Protein AF-0000000077904233 (afdb_homodimer)

Foldseek 3Di:
DQFLDDPVLLVLQLQLQLLLQCCVCVFVNDDSLVQVVLLLPDPLLVCSLNPPCCNSPVAHNVRSNQRSCVSVVHDGDPTDRPVPPCPDLSSLLRNLLSVLSRQLSDRPVLLCQQANSVNSSVCCVVPVPHDSVVVNVVSLVSNCVSVVFALLRVLCVVLVHDLVRLCVQLVHDSVVSVCCRNLVDAVVPDDPSSLVSSCVSSVHDSVSRHGSRHRPPPD/DQFLDDPVLLVLQLQLQLLLQCCVCVFVNDDSLVQVVLLLPDPLLVCSLNPPCCNSPVDHNVRSNQRSCVSVVHDGDPTDRPVPPCPDLSSLLRNLLSVLSRQLSDRPVLLCQQANSVNSSVCCVVPVVHDSVVVNVVSLVSNCVSVVFALLRVLCVVLVHDLVRLCVQLVHDSVVSVCCRNLVDALVPDDPSSLVSSCVVSVHDSVSRHGSRHRPPPD

InterPro domains:
  IPR001387 Cro/C1-type, helix-turn-helix domain [PF01381] (152-209)
  IPR001387 Cro/C1-type, helix-turn-helix domain [PS50943] (152-209)
  IPR001387 Cro/C1-type, helix-turn-helix domain [SM00530] (151-209)
  IPR001387 Cro/C1-type, helix-turn-helix domain [cd00093] (151-209)
  IPR010982 Lambda repressor-like, DNA-binding domain superfamily [G3DSA:1.10.260.40] (133-214)
  IPR010982 Lambda repressor-like, DNA-binding domain superfamily [SSF47413] (150-214)

Organism: NCBI:txid853

Nearest PDB structures (foldseek):
  7uzf-assembly1_k  TM=1.851E-01  e=4.305E+00  Rattus norvegicus
  9b8o-assembly1_b  TM=1.385E-01  e=1.454E+00  Rattus norvegicus
  9brb-assembly1_m  TM=1.858E-01  e=4.960E+00  Rattus norvegicus
  6wm4-assembly1_8  TM=1.762E-01  e=5.714E+00  Homo sapiens
  9b8o-assembly1_h  TM=1.812E-01  e=8.736E+00  Rattus norvegicus

pLDDT: mean 93.66, std 8.91, range [35.66, 98.69]

Radius of gyration: 28.48 Å; Cα contacts (8 Å, |Δi|>4): 625; chains: 2; bounding box: 45×84×65 Å

Sequence (438 aa):
MICAYDKNYLAAAQKNLARMLDYLVNDLHHPLETAWQWFLASELSARFEQGDCTVLVGLSGVELAHTVLEQAREPAPVQQPSYAYDRSPEYWTGWALAYYQWFTGLRFAEIEQAVPITEVRLLYTPYHEMDVRQFADKMNELYRAAKPETNLKALRALAGLSQSELAEQADVPVRTIQQYEQRQKDINKAQAETLLRLARTLNCNVEDLMEKVPPSISAMICAYDKNYLAAAQKNLARMLDYLVNDLHHPLETAWQWFLASELSARFEQGDCTVLVGLSGVELAHTVLEQAREPAPVQQPSYAYDRSPEYWTGWALAYYQWFTGLRFAEIEQAVPITEVRLLYTPYHEMDVRQFADKMNELYRAAKPETNLKALRALAGLSQSELAEQADVPVRTIQQYEQRQKDINKAQAETLLRLARTLNCNVEDLMEKVPPSISA

Secondary structure (DSSP, 8-state):
---SS-GGGHHHHHHHHHHHHHIIIIIT---HHHHHHHHHHSHHHHHHHTT-HHHHTTS-HHHHHHHHHHHTTPPPP-PPP----TT-HHHHHHHHHHHHHHHH---HHHHHHHS-HHHHHHTHHHHTTS-HHHHHHHHHHHHHHH--S-HHHHHHHHTT--HHHHHHHHT--HHHHHHHHTTSS-GGGSBHHHHHHHHHHHTS-HHHH--SS------/---SS-GGGHHHHHHHHHHHHHIIIIIT---HHHHHHHHHHSHHHHHHHTT-HHHHTTS-HHHHHHHHHHHTTPPPP-PPP----TT-HHHHHHHHHHHHHHHH---HHHHHHHS-HHHHHHTHHHHTTS-HHHHHHHHHHHHHHH--S-HHHHHHHHTT--HHHHHHHHT--HHHHHHHHTTSS-GGGSBHHHHHHHHHHHTS-HHHHS-SS------

Solvent-accessible surface area (backbone atoms only — not comparable to full-atom values): 23382 Å² total; per-residue (Å²): 129,67,49,38,49,66,71,88,47,45,65,43,31,18,52,21,42,6,38,19,42,27,38,44,30,71,65,66,62,38,58,64,71,58,53,50,48,36,37,62,72,28,73,58,42,62,40,43,55,63,49,35,57,66,54,32,66,63,31,51,15,62,54,49,38,51,52,27,33,50,71,62,71,44,79,83,78,84,76,69,81,75,81,74,60,89,72,33,57,49,20,48,37,24,25,52,48,38,46,46,34,34,53,33,43,48,49,69,65,58,44,39,71,41,49,40,64,72,62,53,41,64,44,33,83,83,36,70,88,49,60,68,67,57,48,43,51,51,49,48,53,47,36,41,69,60,46,68,68,33,49,53,45,51,48,36,52,73,69,69,42,50,69,62,54,46,17,63,74,34,72,42,61,48,65,59,53,50,30,41,47,66,44,74,38,60,60,39,62,34,34,33,50,60,42,43,34,45,16,59,70,62,72,52,53,54,71,62,50,44,62,62,69,71,52,76,72,77,128,129,66,49,38,49,66,70,88,47,44,65,44,32,17,52,21,42,6,39,19,42,28,37,43,28,72,65,66,63,38,58,64,70,58,52,49,49,36,37,63,72,28,71,57,41,61,40,42,55,62,48,35,56,68,53,33,66,62,31,51,16,62,54,48,38,52,52,28,33,51,72,62,72,42,78,83,77,84,76,69,80,73,80,73,62,89,72,34,58,50,20,47,37,24,26,51,49,37,46,44,33,35,54,32,41,47,48,68,66,60,45,39,72,41,50,39,64,70,61,53,41,65,43,33,83,84,34,70,87,50,60,67,64,57,48,44,51,52,48,50,52,47,35,40,69,60,45,68,67,33,50,52,45,50,49,37,52,75,70,68,44,50,68,63,54,46,15,63,73,36,71,42,61,48,64,58,53,51,30,41,48,66,44,76,38,59,61,41,62,33,33,34,49,60,42,45,34,46,15,60,70,62,70,52,53,52,71,64,49,43,60,63,68,71,53,75,72,77,126

Structure (mmCIF, N/CA/C/O backbone):
data_AF-0000000077904233-model_v1
#
loop_
_entity.id
_entity.type
_entity.pdbx_description
1 polymer Helix-turn-helix
#
loop_
_atom_site.group_PDB
_atom_site.id
_atom_site.type_symbol
_atom_site.label_atom_id
_atom_site.label_alt_id
_atom_site.label_comp_id
_atom_site.label_asym_id
_atom_site.label_entity_id
_atom_site.label_seq_id
_atom_site.pdbx_PDB_ins_code
_atom_site.Cartn_x
_atom_site.Cartn_y
_atom_site.Cartn_z
_atom_site.occupancy
_atom_site.B_iso_or_equiv
_atom_site.auth_seq_id
_atom_site.auth_comp_id
_atom_site.auth_asym_id
_atom_site.auth_atom_id
_atom_site.pdbx_PDB_model_num
ATOM 1 N N . MET A 1 1 ? -6.977 14.172 -2.621 1 59.69 1 MET A N 1
ATOM 2 C CA . MET A 1 1 ? -6.254 14.234 -1.354 1 59.69 1 MET A CA 1
ATOM 3 C C . MET A 1 1 ? -6.953 13.391 -0.291 1 59.69 1 MET A C 1
ATOM 5 O O . MET A 1 1 ? -8.18 13.312 -0.266 1 59.69 1 MET A O 1
ATOM 9 N N . ILE A 1 2 ? -6.16 12.562 0.391 1 79.25 2 ILE A N 1
ATOM 10 C CA . ILE A 1 2 ? -6.715 11.711 1.438 1 79.25 2 ILE A CA 1
ATOM 11 C C . ILE A 1 2 ? -6.602 12.414 2.789 1 79.25 2 ILE A C 1
ATOM 13 O O . ILE A 1 2 ? -5.508 12.531 3.344 1 79.25 2 ILE A O 1
ATOM 17 N N . CYS A 1 3 ? -7.754 12.961 3.17 1 88.19 3 CYS A N 1
ATOM 18 C CA . CYS A 1 3 ? -7.773 13.672 4.441 1 88.19 3 CYS A CA 1
ATOM 19 C C . CYS A 1 3 ? -7.621 12.703 5.609 1 88.19 3 CYS A C 1
ATOM 21 O O . CYS A 1 3 ? -7.809 11.5 5.453 1 88.19 3 CYS A O 1
ATOM 23 N N . ALA A 1 4 ? -7.266 13.266 6.699 1 91.19 4 ALA A N 1
ATOM 24 C CA . ALA A 1 4 ? -6.879 12.445 7.848 1 91.19 4 ALA A CA 1
ATOM 25 C C . ALA A 1 4 ? -8.078 11.711 8.43 1 91.19 4 ALA A C 1
ATOM 27 O O . ALA A 1 4 ? -7.961 10.555 8.852 1 91.19 4 ALA A O 1
ATOM 28 N N . TYR A 1 5 ? -9.234 12.305 8.469 1 91.12 5 TYR A N 1
ATOM 29 C CA . TYR A 1 5 ? -10.461 11.727 9.008 1 91.12 5 TYR A CA 1
ATOM 30 C C . TYR A 1 5 ? -11.695 12.367 8.383 1 91.12 5 TYR A C 1
ATOM 32 O O . TYR A 1 5 ? -11.578 13.242 7.523 1 91.12 5 TYR A O 1
ATOM 40 N N . ASP A 1 6 ? -12.852 11.922 8.789 1 88.44 6 ASP A N 1
ATOM 41 C CA . ASP A 1 6 ? -14.117 12.344 8.203 1 88.44 6 ASP A CA 1
ATOM 42 C C . ASP A 1 6 ? -14.312 13.852 8.352 1 88.44 6 ASP A C 1
ATOM 44 O O . ASP A 1 6 ? -14.047 14.414 9.422 1 88.44 6 ASP A O 1
ATOM 48 N N . LYS A 1 7 ? -14.781 14.453 7.324 1 91.81 7 LYS A N 1
ATOM 49 C CA . LYS A 1 7 ? -14.938 15.898 7.25 1 91.81 7 LYS A CA 1
ATOM 50 C C . LYS A 1 7 ? -15.945 16.391 8.281 1 91.81 7 LYS A C 1
ATOM 52 O O . LYS A 1 7 ? -15.906 17.562 8.688 1 91.81 7 LYS A O 1
ATOM 57 N N . ASN A 1 8 ? -16.781 15.578 8.766 1 91.75 8 ASN A N 1
ATOM 58 C CA . ASN A 1 8 ? -17.812 15.961 9.734 1 91.75 8 ASN A CA 1
ATOM 59 C C . ASN A 1 8 ? -17.188 16.359 11.07 1 91.75 8 ASN A C 1
ATOM 61 O O . ASN A 1 8 ? -17.844 17.031 11.875 1 91.75 8 ASN A O 1
ATOM 65 N N . TYR A 1 9 ? -15.945 15.969 11.203 1 95.5 9 TYR A N 1
ATOM 66 C CA . TYR A 1 9 ? -15.297 16.266 12.477 1 95.5 9 TYR A CA 1
ATOM 67 C C . TYR A 1 9 ? -14.383 17.484 12.352 1 95.5 9 TYR A C 1
ATOM 69 O O . TYR A 1 9 ? -13.836 17.953 13.352 1 95.5 9 TYR A O 1
ATOM 77 N N . LEU A 1 10 ? -14.258 18.016 11.172 1 96.69 10 LEU A N 1
ATOM 78 C CA . LEU A 1 10 ? -13.258 19.031 10.906 1 96.69 10 LEU A CA 1
ATOM 79 C C . LEU A 1 10 ? -13.586 20.328 11.664 1 96.69 10 LEU A C 1
ATOM 81 O O . LEU A 1 10 ? -12.711 20.906 12.297 1 96.69 10 LEU A O 1
ATOM 85 N N . ALA A 1 11 ? -14.805 20.719 11.633 1 97.38 11 ALA A N 1
ATOM 86 C CA . ALA A 1 11 ? -15.195 21.969 12.273 1 97.38 11 ALA A CA 1
ATOM 87 C C . ALA A 1 11 ? -14.898 21.938 13.773 1 97.38 11 ALA A C 1
ATOM 89 O O . ALA A 1 11 ? -14.352 22.891 14.328 1 97.38 11 ALA A O 1
ATOM 90 N N . ALA A 1 12 ? -15.227 20.844 14.352 1 97.44 12 ALA A N 1
ATOM 91 C CA . ALA A 1 12 ? -14.969 20.688 15.781 1 97.44 12 ALA A CA 1
ATOM 92 C C . ALA A 1 12 ? -13.469 20.609 16.062 1 97.44 12 ALA A C 1
ATOM 94 O O . ALA A 1 12 ? -12.992 21.188 17.047 1 97.44 12 ALA A O 1
ATOM 95 N N . ALA A 1 13 ? -12.758 19.891 15.227 1 98.06 13 ALA A N 1
ATOM 96 C CA . ALA A 1 13 ? -11.312 19.781 15.375 1 98.06 13 ALA A CA 1
ATOM 97 C C . ALA A 1 13 ? -10.648 21.156 15.312 1 98.06 13 ALA A C 1
ATOM 99 O O . ALA A 1 13 ? -9.805 21.484 16.156 1 98.06 13 ALA A O 1
ATOM 100 N N . GLN A 1 14 ? -11.07 21.938 14.328 1 97.94 14 GLN A N 1
ATOM 101 C CA . GLN A 1 14 ? -10.516 23.281 14.164 1 97.94 14 GLN A CA 1
ATOM 102 C C . GLN A 1 14 ? -10.828 24.156 15.375 1 97.94 14 GLN A C 1
ATOM 104 O O . GLN A 1 14 ? -9.93 24.781 15.938 1 97.94 14 GLN A O 1
ATOM 109 N N . LYS A 1 15 ? -12.016 24.156 15.789 1 96.75 15 LYS A N 1
ATOM 110 C CA . LYS A 1 15 ? -12.453 24.984 16.906 1 96.75 15 LYS A CA 1
ATOM 111 C C . LYS A 1 15 ? -11.734 24.609 18.188 1 96.75 15 LYS A C 1
ATOM 113 O O . LYS A 1 15 ? -11.25 25.469 18.922 1 96.75 15 LYS A O 1
ATOM 118 N N . ASN A 1 16 ? -11.633 23.312 18.422 1 97.12 16 ASN A N 1
ATOM 119 C CA . ASN A 1 16 ? -11.102 22.844 19.688 1 97.12 16 ASN A CA 1
ATOM 120 C C . ASN A 1 16 ? -9.586 23.047 19.781 1 97.12 16 ASN A C 1
ATOM 122 O O . ASN A 1 16 ? -9.062 23.422 20.828 1 97.12 16 ASN A O 1
ATOM 126 N N . LEU A 1 17 ? -8.891 22.812 18.688 1 98.06 17 LEU A N 1
ATOM 127 C CA . LEU A 1 17 ? -7.453 23.078 18.703 1 98.06 17 LEU A CA 1
ATOM 128 C C . LEU A 1 17 ? -7.18 24.562 18.828 1 98.06 17 LEU A C 1
ATOM 130 O O . LEU A 1 17 ? -6.246 24.984 19.516 1 98.06 17 LEU A O 1
ATOM 134 N N . ALA A 1 18 ? -8 25.375 18.156 1 97.25 18 ALA A N 1
ATOM 135 C CA . ALA A 1 18 ? -7.91 26.828 18.234 1 97.25 18 ALA A CA 1
ATOM 136 C C . ALA A 1 18 ? -8.094 27.312 19.672 1 97.25 18 ALA A C 1
ATOM 138 O O . ALA A 1 18 ? -7.285 28.094 20.172 1 97.25 18 ALA A O 1
ATOM 139 N N . ARG A 1 19 ? -9.102 26.828 20.297 1 96.06 19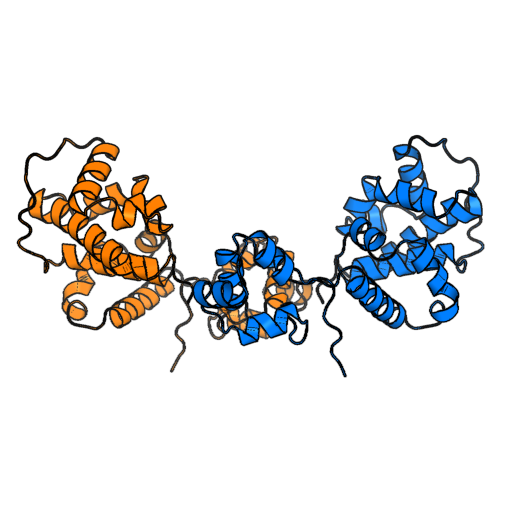 ARG A N 1
ATOM 140 C CA . ARG A 1 19 ? -9.43 27.25 21.656 1 96.06 19 ARG A CA 1
ATOM 141 C C . ARG A 1 19 ? -8.375 26.781 22.641 1 96.06 19 ARG A C 1
ATOM 143 O O . ARG A 1 19 ? -8.078 27.484 23.609 1 96.06 19 ARG A O 1
ATOM 150 N N . MET A 1 20 ? -7.852 25.625 22.422 1 96.62 20 MET A N 1
ATOM 151 C CA . MET A 1 20 ? -6.789 25.141 23.297 1 96.62 20 MET A CA 1
ATOM 152 C C . MET A 1 20 ? -5.605 26.094 23.297 1 96.62 20 MET A C 1
ATOM 154 O O . MET A 1 20 ? -5.145 26.516 24.359 1 96.62 20 MET A O 1
ATOM 158 N N . LEU A 1 21 ? -5.211 26.422 22.109 1 96.88 21 LEU A N 1
ATOM 159 C CA . LEU A 1 21 ? -4.043 27.281 21.984 1 96.88 21 LEU A CA 1
ATOM 160 C C . LEU A 1 21 ? -4.34 28.672 22.531 1 96.88 21 LEU A C 1
ATOM 162 O O . LEU A 1 21 ? -3.51 29.266 23.219 1 96.88 21 LEU A O 1
ATOM 166 N N . ASP A 1 22 ? -5.492 29.172 22.203 1 95.81 22 ASP A N 1
ATOM 167 C CA . ASP A 1 22 ? -5.891 30.5 22.672 1 95.81 22 ASP A CA 1
ATOM 168 C C . ASP A 1 22 ? -5.914 30.547 24.203 1 95.81 22 ASP A C 1
ATOM 170 O O . ASP A 1 22 ? -5.398 31.484 24.797 1 95.81 22 ASP A O 1
ATOM 174 N N . TYR A 1 23 ? -6.434 29.547 24.781 1 95.69 23 TYR A N 1
ATOM 175 C CA . TYR A 1 23 ? -6.551 29.484 26.234 1 95.69 23 TYR A CA 1
ATOM 176 C C . TYR A 1 23 ? -5.176 29.391 26.891 1 95.69 23 TYR A C 1
ATOM 178 O O . TYR A 1 23 ? -4.867 30.156 27.812 1 95.69 23 TYR A O 1
ATOM 186 N N . LEU A 1 24 ? -4.379 28.516 26.422 1 96.19 24 LEU A N 1
ATOM 187 C CA . LEU A 1 24 ? -3.064 28.297 27.016 1 96.19 24 LEU A CA 1
ATOM 188 C C . LEU A 1 24 ? -2.203 29.562 26.891 1 96.19 24 LEU A C 1
ATOM 190 O O . LEU A 1 24 ? -1.462 29.906 27.812 1 96.19 24 LEU A O 1
ATOM 194 N N . VAL A 1 25 ? -2.369 30.25 25.766 1 96.12 25 VAL A N 1
ATOM 195 C CA . VAL A 1 25 ? -1.452 31.359 25.484 1 96.12 25 VAL A CA 1
ATOM 196 C C . VAL A 1 25 ? -2.039 32.656 26.016 1 96.12 25 VAL A C 1
ATOM 198 O O . VAL A 1 25 ? -1.383 33.375 26.766 1 96.12 25 VAL A O 1
ATOM 201 N N . ASN A 1 26 ? -3.262 32.938 25.719 1 94.06 26 ASN A N 1
ATOM 202 C CA . ASN A 1 26 ? -3.805 34.25 26 1 94.06 26 ASN A CA 1
ATOM 203 C C . ASN A 1 26 ? -4.434 34.312 27.391 1 94.06 26 ASN A C 1
ATOM 205 O O . ASN A 1 26 ? -4.391 35.344 28.047 1 94.06 26 ASN A O 1
ATOM 209 N N . ASP A 1 27 ? -5.031 33.25 27.812 1 93.62 27 ASP A N 1
ATOM 210 C CA . ASP A 1 27 ? -5.633 33.281 29.141 1 93.62 27 ASP A CA 1
ATOM 211 C C . ASP A 1 27 ? -4.613 32.875 30.219 1 93.62 27 ASP A C 1
ATOM 213 O O . ASP A 1 27 ? -4.508 33.562 31.25 1 93.62 27 ASP A O 1
ATOM 217 N N . LEU A 1 28 ? -3.844 31.875 29.906 1 94.56 28 LEU A N 1
ATOM 218 C CA . LEU A 1 28 ? -2.932 31.359 30.922 1 94.56 28 LEU A CA 1
ATOM 219 C C . LEU A 1 28 ? -1.534 31.938 30.75 1 94.56 28 LEU A C 1
ATOM 221 O O . LEU A 1 28 ? -0.654 31.734 31.578 1 94.56 28 LEU A O 1
ATOM 225 N N . HIS A 1 29 ? -1.225 32.625 29.641 1 94.56 29 HIS A N 1
ATOM 226 C CA . HIS A 1 29 ? -0.027 33.406 29.375 1 94.56 29 HIS A CA 1
ATOM 227 C C . HIS A 1 29 ? 1.202 32.531 29.234 1 94.56 29 HIS A C 1
ATOM 229 O O . HIS A 1 29 ? 2.295 32.906 29.672 1 94.56 29 HIS A O 1
ATOM 235 N N . HIS A 1 30 ? 1.009 31.344 28.781 1 96.19 30 HIS A N 1
ATOM 236 C CA . HIS A 1 30 ? 2.152 30.531 28.391 1 96.19 30 HIS A CA 1
ATOM 237 C C . HIS A 1 30 ? 2.666 30.922 27.016 1 96.19 30 HIS A C 1
ATOM 239 O O . HIS A 1 30 ? 1.881 31.266 26.125 1 96.19 30 HIS A O 1
ATOM 245 N N . PRO A 1 31 ? 4.008 30.812 26.844 1 97.81 31 PRO A N 1
ATOM 246 C CA . PRO A 1 31 ? 4.508 31.047 25.484 1 97.81 31 PRO A CA 1
ATOM 247 C C . PRO A 1 31 ? 3.934 30.062 24.469 1 97.81 31 PRO A C 1
ATOM 249 O O . PRO A 1 31 ? 3.754 28.875 24.797 1 97.81 31 PRO A O 1
ATOM 252 N N . LEU A 1 32 ? 3.699 30.516 23.25 1 98.06 32 LEU A N 1
ATOM 253 C CA . LEU A 1 32 ? 3.084 29.719 22.203 1 98.06 32 LEU A CA 1
ATOM 254 C C . LEU A 1 32 ? 3.881 28.438 21.953 1 98.06 32 LEU A C 1
ATOM 256 O O . LEU A 1 32 ? 3.312 27.344 21.906 1 98.06 32 LEU A O 1
ATOM 260 N N . GLU A 1 33 ? 5.164 28.562 21.828 1 98.31 33 GLU A N 1
ATOM 261 C CA . GLU A 1 33 ? 6.027 27.406 21.547 1 98.31 33 GLU A CA 1
ATOM 262 C C . GLU A 1 33 ? 5.957 26.375 22.656 1 98.31 33 GLU A C 1
ATOM 264 O O . GLU A 1 33 ? 5.938 25.172 22.391 1 98.31 33 GLU A O 1
ATOM 269 N N . THR A 1 34 ? 5.879 26.828 23.859 1 98.25 34 THR A N 1
ATOM 270 C CA . THR A 1 34 ? 5.805 25.938 25 1 98.25 34 THR A CA 1
ATOM 271 C C . THR A 1 34 ? 4.477 25.188 25.031 1 98.25 34 THR A C 1
ATOM 273 O O . THR A 1 34 ? 4.449 23.969 25.203 1 98.25 34 THR A O 1
ATOM 276 N N . ALA A 1 35 ? 3.432 25.953 24.828 1 97.94 35 ALA A N 1
ATOM 277 C CA . ALA A 1 35 ? 2.098 25.359 24.781 1 97.94 35 ALA A CA 1
ATOM 278 C C . ALA A 1 35 ? 1.998 24.297 23.688 1 97.94 35 ALA A C 1
ATOM 280 O O . ALA A 1 35 ? 1.458 23.203 23.922 1 97.94 35 ALA A O 1
ATOM 281 N N . TRP A 1 36 ? 2.52 24.641 22.562 1 98.69 36 TRP A N 1
ATOM 282 C CA . TRP A 1 36 ? 2.477 23.734 21.422 1 98.69 36 TRP A CA 1
ATOM 283 C C . TRP A 1 36 ? 3.301 22.484 21.672 1 98.69 36 TRP A C 1
ATOM 285 O O . TRP A 1 36 ? 2.875 21.375 21.344 1 98.69 36 TRP A O 1
ATOM 295 N N . GLN A 1 37 ? 4.426 22.625 22.266 1 98.44 37 GLN A N 1
ATOM 296 C CA . GLN A 1 37 ? 5.277 21.484 22.578 1 98.44 37 GLN A CA 1
ATOM 297 C C . GLN A 1 37 ? 4.598 20.547 23.578 1 98.44 37 GLN A C 1
ATOM 299 O O . GLN A 1 37 ? 4.742 19.312 23.484 1 98.44 37 GLN A O 1
ATOM 304 N N . TRP A 1 38 ? 3.928 21.125 24.547 1 98.38 38 TRP A N 1
ATOM 305 C CA . TRP A 1 38 ? 3.172 20.297 25.484 1 98.38 38 TRP A CA 1
ATOM 306 C C . TRP A 1 38 ? 2.125 19.469 24.75 1 98.38 38 TRP A C 1
ATOM 308 O O . TRP A 1 38 ? 1.96 18.281 25.031 1 98.38 38 TRP A O 1
ATOM 318 N N . PHE A 1 39 ? 1.46 20.094 23.797 1 98.62 39 PHE A N 1
ATOM 319 C CA . PHE A 1 39 ? 0.457 19.391 23.016 1 98.62 39 PHE A CA 1
ATOM 320 C C . PHE A 1 39 ? 1.096 18.266 22.203 1 98.62 39 PHE A C 1
ATOM 322 O O . PHE A 1 39 ? 0.625 17.125 22.234 1 98.62 39 PHE A O 1
ATOM 329 N N . LEU A 1 40 ? 2.199 18.562 21.531 1 98.62 40 LEU A N 1
ATOM 330 C CA . LEU A 1 40 ? 2.879 17.594 20.688 1 98.62 40 LEU A CA 1
ATOM 331 C C . LEU A 1 40 ? 3.352 16.391 21.5 1 98.62 40 LEU A C 1
ATOM 333 O O . LEU A 1 40 ? 3.367 15.258 21 1 98.62 40 LEU A O 1
ATOM 337 N N . ALA A 1 41 ? 3.701 16.609 22.703 1 97.81 41 ALA A N 1
ATOM 338 C CA . ALA A 1 41 ? 4.246 15.562 23.562 1 97.81 41 ALA A CA 1
ATOM 339 C C . ALA A 1 41 ? 3.133 14.75 24.219 1 97.81 41 ALA A C 1
ATOM 341 O O . ALA A 1 41 ? 3.377 13.664 24.75 1 97.81 41 ALA A O 1
ATOM 342 N N . SER A 1 42 ? 1.957 15.281 24.172 1 97.69 42 SER A N 1
ATOM 343 C CA . SER A 1 42 ? 0.831 14.633 24.844 1 97.69 42 SER A CA 1
ATOM 344 C C . SER A 1 42 ? 0.268 13.5 23.984 1 97.69 42 SER A C 1
ATOM 346 O O . SER A 1 42 ? 0.478 13.469 22.766 1 97.69 42 SER A O 1
ATOM 348 N N . GLU A 1 43 ? -0.457 12.578 24.609 1 97.38 43 GLU A N 1
ATOM 349 C CA . GLU A 1 43 ? -1.135 11.508 23.875 1 97.38 43 GLU A CA 1
ATOM 350 C C . GLU A 1 43 ? -2.262 12.07 23.016 1 97.38 43 GLU A C 1
ATOM 352 O O . GLU A 1 43 ? -2.682 11.43 22.047 1 97.38 43 GLU A O 1
ATOM 357 N N . LEU A 1 44 ? -2.691 13.219 23.297 1 97.81 44 LEU A N 1
ATOM 358 C CA . LEU A 1 44 ? -3.822 13.828 22.609 1 97.81 44 LEU A CA 1
ATOM 359 C C . LEU A 1 44 ? -3.451 14.18 21.172 1 97.81 44 LEU A C 1
ATOM 361 O O . LEU A 1 44 ? -4.289 14.102 20.266 1 97.81 44 LEU A O 1
ATOM 365 N N . SER A 1 45 ? -2.234 14.633 21.031 1 98.31 45 SER A N 1
ATOM 366 C CA . SER A 1 45 ? -1.792 14.984 19.688 1 98.31 45 SER A CA 1
ATOM 367 C C . SER A 1 45 ? -1.936 13.812 18.734 1 98.31 45 SER A C 1
ATOM 369 O O . SER A 1 45 ? -2.502 13.953 17.656 1 98.31 45 SER A O 1
ATOM 371 N N . ALA A 1 46 ? -1.503 12.625 19.156 1 97.31 46 ALA A N 1
ATOM 372 C CA . ALA A 1 46 ? -1.567 11.422 18.328 1 97.31 46 ALA A CA 1
ATOM 373 C C . ALA A 1 46 ? -3.014 11.008 18.078 1 97.31 46 ALA A C 1
ATOM 375 O O . ALA A 1 46 ? -3.375 10.641 16.953 1 97.31 46 ALA A O 1
ATOM 376 N N . ARG A 1 47 ? -3.738 11.055 19.094 1 97.62 47 ARG A N 1
ATOM 377 C CA . ARG A 1 47 ? -5.145 10.688 18.984 1 97.62 47 ARG A CA 1
ATOM 378 C C . ARG A 1 47 ? -5.906 11.672 18.109 1 97.62 47 ARG A C 1
ATOM 380 O O . ARG A 1 47 ? -6.758 11.273 17.312 1 97.62 47 ARG A O 1
ATOM 387 N N . PHE A 1 48 ? -5.59 12.938 18.234 1 98.06 48 PHE A N 1
ATOM 388 C CA . PHE A 1 48 ? -6.191 14 17.438 1 98.06 48 PHE A CA 1
ATOM 389 C C . PHE A 1 48 ? -5.922 13.797 15.953 1 98.06 48 PHE A C 1
ATOM 391 O O . PHE A 1 48 ? -6.848 13.805 15.141 1 98.06 48 PHE A O 1
ATOM 398 N N . GLU A 1 49 ? -4.746 13.586 15.672 1 96.56 49 GLU A N 1
ATOM 399 C CA . GLU A 1 49 ? -4.363 13.531 14.266 1 96.56 49 GLU A CA 1
ATOM 400 C C . GLU A 1 49 ? -4.895 12.266 13.594 1 96.56 49 GLU A C 1
ATOM 402 O O . GLU A 1 49 ? -4.98 12.195 12.367 1 96.56 49 GLU A O 1
ATOM 407 N N . GLN A 1 50 ? -5.328 11.25 14.398 1 93.5 50 GLN A N 1
ATOM 408 C CA . GLN A 1 50 ? -5.883 10.016 13.859 1 93.5 50 GLN A CA 1
ATOM 409 C C . GLN A 1 50 ? -7.406 10.086 13.781 1 93.5 50 GLN A C 1
ATOM 411 O O . GLN A 1 50 ? -8.055 9.133 13.352 1 93.5 50 GLN A O 1
ATOM 416 N N . GLY A 1 51 ? -7.934 11.164 14.211 1 94.88 51 GLY A N 1
ATOM 417 C CA . GLY A 1 51 ? -9.367 11.367 14.094 1 94.88 51 GLY A CA 1
ATOM 418 C C . GLY A 1 51 ? -10.156 10.734 15.234 1 94.88 51 GLY A C 1
ATOM 419 O O . GLY A 1 51 ? -11.32 10.367 15.055 1 94.88 51 GLY A O 1
ATOM 420 N N . ASP A 1 52 ? -9.586 10.539 16.328 1 96.25 52 ASP A N 1
ATOM 421 C CA . ASP A 1 52 ? -10.281 10.008 17.5 1 96.25 52 ASP A CA 1
ATOM 422 C C . ASP A 1 52 ? -11.43 10.922 17.922 1 96.25 52 ASP A C 1
ATOM 424 O O . ASP A 1 52 ? -11.203 12.016 18.453 1 96.25 52 ASP A O 1
ATOM 428 N N . CYS A 1 53 ? -12.602 10.477 17.781 1 95.06 53 CYS A N 1
ATOM 429 C CA . CYS A 1 53 ? -13.789 11.289 18 1 95.06 53 CYS A CA 1
ATOM 430 C C . CYS A 1 53 ? -13.891 11.727 19.469 1 95.06 53 CYS A C 1
ATOM 432 O O . CYS A 1 53 ? -14.414 12.797 19.766 1 95.06 53 CYS A O 1
ATOM 434 N N . THR A 1 54 ? -13.344 10.945 20.375 1 96.19 54 THR A N 1
ATOM 435 C CA . THR A 1 54 ? -13.391 11.273 21.797 1 96.19 54 THR A CA 1
ATOM 436 C C . THR A 1 54 ? -12.508 12.484 22.109 1 96.19 54 THR A C 1
ATOM 438 O O . THR A 1 54 ? -12.711 13.172 23.109 1 96.19 54 THR A O 1
ATOM 441 N N . VAL A 1 55 ? -11.586 12.719 21.234 1 97.44 55 VAL A N 1
ATOM 442 C CA . VAL A 1 55 ? -10.695 13.859 21.391 1 97.44 55 VAL A CA 1
ATOM 443 C C . VAL A 1 55 ? -11.211 15.039 20.578 1 97.44 55 VAL A C 1
ATOM 445 O O . VAL A 1 55 ? -11.281 16.156 21.078 1 97.44 55 VAL A O 1
ATOM 448 N N . LEU A 1 56 ? -11.633 14.797 19.375 1 97.06 56 LEU A N 1
ATOM 449 C CA . LEU A 1 56 ? -12.008 15.844 18.422 1 97.06 56 LEU A CA 1
ATOM 450 C C . LEU A 1 56 ? -13.289 16.531 18.859 1 97.06 56 LEU A C 1
ATOM 452 O O . LEU A 1 56 ? -13.43 17.75 18.719 1 97.06 56 LEU A O 1
ATOM 456 N N . VAL A 1 57 ? -14.242 15.688 19.312 1 95.31 57 VAL A N 1
ATOM 457 C CA . VAL A 1 57 ? -15.562 16.234 19.609 1 95.31 57 VAL A CA 1
ATOM 458 C C . VAL A 1 57 ? -15.906 16 21.078 1 95.31 57 VAL A C 1
ATOM 460 O O . VAL A 1 57 ? -16.719 16.734 21.641 1 95.31 57 VAL A O 1
ATOM 463 N N . GLY A 1 58 ? -15.258 15.109 21.672 1 95.56 58 GLY A N 1
ATOM 464 C CA . GLY A 1 58 ? -15.57 14.773 23.062 1 95.56 58 GLY A CA 1
ATOM 465 C C . GLY A 1 58 ? -14.961 15.727 24.062 1 95.56 58 GLY A C 1
ATOM 466 O O . GLY A 1 58 ? -15.398 15.797 25.219 1 95.56 58 GLY A O 1
ATOM 467 N N . LEU A 1 59 ? -14.008 16.422 23.688 1 96.06 59 LEU A N 1
ATOM 468 C CA . LEU A 1 59 ? -13.359 17.406 24.547 1 96.06 59 LEU A CA 1
ATOM 469 C C . LEU A 1 59 ? -13.492 18.812 23.953 1 96.06 59 LEU A C 1
ATOM 471 O O . LEU A 1 59 ? -13.344 18.984 22.75 1 96.06 59 LEU A O 1
ATOM 475 N N . SER A 1 60 ? -13.836 19.75 24.812 1 94.31 60 SER A N 1
ATOM 476 C CA . SER A 1 60 ? -13.734 21.141 24.391 1 94.31 60 SER A CA 1
ATOM 477 C C . SER A 1 60 ? -12.281 21.594 24.297 1 94.31 60 SER A C 1
ATOM 479 O O . SER A 1 60 ? -11.383 20.906 24.781 1 94.31 60 SER A O 1
ATOM 481 N N . GLY A 1 61 ? -12.109 22.719 23.688 1 95.5 61 GLY A N 1
ATOM 482 C CA . GLY A 1 61 ? -10.766 23.25 23.625 1 95.5 61 GLY A CA 1
ATOM 483 C C . GLY A 1 61 ? -10.133 23.453 24.984 1 95.5 61 GLY A C 1
ATOM 484 O O . GLY A 1 61 ? -8.945 23.203 25.172 1 95.5 61 GLY A O 1
ATOM 485 N N . VAL A 1 62 ? -10.93 23.875 25.875 1 94.94 62 VAL A N 1
ATOM 486 C CA . VAL A 1 62 ? -10.453 24.141 27.234 1 94.94 62 VAL A CA 1
ATOM 487 C C . VAL A 1 62 ? -10.141 22.812 27.938 1 94.94 62 VAL A C 1
ATOM 489 O O . VAL A 1 62 ? -9.141 22.703 28.641 1 94.94 62 VAL A O 1
ATOM 492 N N . GLU A 1 63 ? -10.945 21.844 27.734 1 95.44 63 GLU A N 1
ATOM 493 C CA . GLU A 1 63 ? -10.688 20.516 28.297 1 95.44 63 GLU A CA 1
ATOM 494 C C . GLU A 1 63 ? -9.43 19.891 27.703 1 95.44 63 GLU A C 1
ATOM 496 O O . GLU A 1 63 ? -8.664 19.234 28.391 1 95.44 63 GLU A O 1
ATOM 501 N N . LEU A 1 64 ? -9.227 20.078 26.438 1 96.75 64 LEU A N 1
ATOM 502 C CA . LEU A 1 64 ? -7.984 19.672 25.781 1 96.75 64 LEU A CA 1
ATOM 503 C C . LEU A 1 64 ? -6.777 20.281 26.484 1 96.75 64 LEU A C 1
ATOM 505 O O . LEU A 1 64 ? -5.805 19.594 26.781 1 96.75 64 LEU A O 1
ATOM 509 N N . ALA A 1 65 ? -6.91 21.562 26.75 1 96.94 65 ALA A N 1
ATOM 510 C CA . ALA A 1 65 ? -5.828 22.297 27.391 1 96.94 65 ALA A CA 1
ATOM 511 C C . ALA A 1 65 ? -5.535 21.75 28.781 1 96.94 65 ALA A C 1
ATOM 513 O O . ALA A 1 65 ? -4.371 21.578 29.156 1 96.94 65 ALA A O 1
ATOM 514 N N . HIS A 1 66 ? -6.59 21.469 29.5 1 96.56 66 HIS A N 1
ATOM 515 C CA . HIS A 1 66 ? -6.418 20.938 30.844 1 96.56 66 HIS A CA 1
ATOM 516 C C . HIS A 1 66 ? -5.688 19.609 30.828 1 96.56 66 HIS A C 1
ATOM 518 O O . HIS A 1 66 ? -4.785 19.375 31.625 1 96.56 66 HIS A O 1
ATOM 524 N N . THR A 1 67 ? -6.066 18.797 29.922 1 96.88 67 THR A N 1
ATOM 525 C CA . THR A 1 67 ? -5.453 17.469 29.812 1 96.88 67 THR A CA 1
ATOM 526 C C . THR A 1 67 ? -3.99 17.594 29.391 1 96.88 67 THR A C 1
ATOM 528 O O . THR A 1 67 ? -3.135 16.859 29.906 1 96.88 67 THR A O 1
ATOM 531 N N . VAL A 1 68 ? -3.691 18.453 28.469 1 97.81 68 VAL A N 1
ATOM 532 C CA . VAL A 1 68 ? -2.328 18.688 28.016 1 97.81 68 VAL A CA 1
ATOM 533 C C . VAL A 1 68 ? -1.464 19.156 29.172 1 97.81 68 VAL A C 1
ATOM 535 O O . VAL A 1 68 ? -0.352 18.672 29.375 1 97.81 68 VAL A O 1
ATOM 538 N N . LEU A 1 69 ? -2.01 20.078 29.953 1 97.06 69 LEU A N 1
ATOM 539 C CA . LEU A 1 69 ? -1.284 20.594 31.109 1 97.06 69 LEU A CA 1
ATOM 540 C C . LEU A 1 69 ? -1.03 19.5 32.125 1 97.06 69 LEU A C 1
ATOM 542 O O . LEU A 1 69 ? 0.069 19.391 32.656 1 97.06 69 LEU A O 1
ATOM 546 N N . GLU A 1 70 ? -2.037 18.734 32.281 1 96.75 70 GLU A N 1
ATOM 547 C CA . GLU A 1 70 ? -1.909 17.625 33.219 1 96.75 70 GLU A CA 1
ATOM 548 C C . GLU A 1 70 ? -0.795 16.672 32.812 1 96.75 70 GLU A C 1
ATOM 550 O O . GLU A 1 70 ? 0.035 16.281 33.625 1 96.75 70 GLU A O 1
ATOM 555 N N . GLN A 1 71 ? -0.748 16.375 31.578 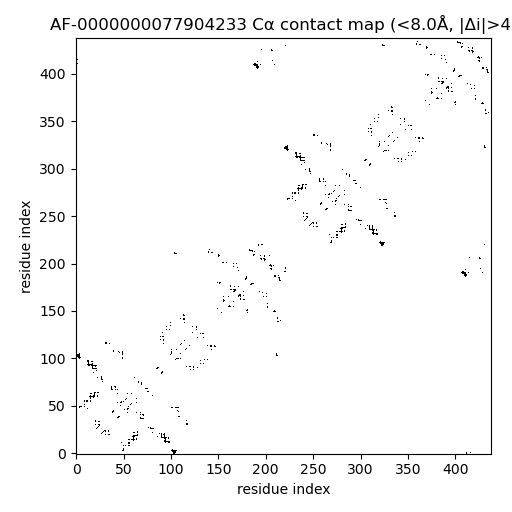1 96.56 71 GLN A N 1
ATOM 556 C CA . GLN A 1 71 ? 0.241 15.438 31.062 1 96.56 71 GLN A CA 1
ATOM 557 C C . GLN A 1 71 ? 1.632 16.062 31.031 1 96.56 71 GLN A C 1
ATOM 559 O O . GLN A 1 71 ? 2.639 15.359 31.078 1 96.56 71 GLN A O 1
ATOM 564 N N . ALA A 1 72 ? 1.675 17.312 30.984 1 96.12 72 ALA A N 1
ATOM 565 C CA . ALA A 1 72 ? 2.947 18.031 31.047 1 96.12 72 ALA A CA 1
ATOM 566 C C . ALA A 1 72 ? 3.385 18.25 32.5 1 96.12 72 ALA A C 1
ATOM 568 O O . ALA A 1 72 ? 4.441 18.828 32.75 1 96.12 72 ALA A O 1
ATOM 569 N N . ARG A 1 73 ? 2.535 17.812 33.438 1 95.19 73 ARG A N 1
ATOM 570 C CA . ARG A 1 73 ? 2.781 17.953 34.875 1 95.19 73 ARG A CA 1
ATOM 571 C C . ARG A 1 73 ? 2.83 19.422 35.25 1 95.19 73 ARG A C 1
ATOM 573 O O . ARG A 1 73 ? 3.65 19.828 36.094 1 95.19 73 ARG A O 1
ATOM 580 N N . GLU A 1 74 ? 2.057 20.25 34.594 1 93.44 74 GLU A N 1
ATOM 581 C CA . GLU A 1 74 ? 1.879 21.641 34.938 1 93.44 74 GLU A CA 1
ATOM 582 C C . GLU A 1 74 ? 0.707 21.828 35.906 1 93.44 74 GLU A C 1
ATOM 584 O O . GLU A 1 74 ? -0.243 21.047 35.906 1 93.44 74 GLU A O 1
ATOM 589 N N . PRO A 1 75 ? 0.779 22.75 36.719 1 89.44 75 PRO A N 1
ATOM 590 C CA . PRO A 1 75 ? -0.302 22.984 37.656 1 89.44 75 PRO A CA 1
ATOM 591 C C . PRO A 1 75 ? -1.642 23.266 37 1 89.44 75 PRO A C 1
ATOM 593 O O . PRO A 1 75 ? -1.68 23.891 35.938 1 89.44 75 PRO A O 1
ATOM 596 N N . ALA A 1 76 ? -2.699 22.797 37.656 1 87.12 76 ALA A N 1
ATOM 597 C CA . ALA A 1 76 ? -4.043 23.062 37.156 1 87.12 76 ALA A CA 1
ATOM 598 C C . ALA A 1 76 ? -4.34 24.562 37.125 1 87.12 76 ALA A C 1
ATOM 600 O O . ALA A 1 76 ? -4.082 25.25 38.125 1 87.12 76 ALA A O 1
ATOM 601 N N . PRO A 1 77 ? -4.898 24.891 35.969 1 83.75 77 PRO A N 1
ATOM 602 C CA . PRO A 1 77 ? -5.129 26.344 35.906 1 83.75 77 PRO A CA 1
ATOM 603 C C . PRO A 1 77 ? -6.355 26.781 36.719 1 83.75 77 PRO A C 1
ATOM 605 O O . PRO A 1 77 ? -7.355 26.047 36.75 1 83.75 77 PRO A O 1
ATOM 608 N N . VAL A 1 78 ? -6.285 27.922 37.25 1 79 78 VAL A N 1
ATOM 609 C CA . VAL A 1 78 ? -7.375 28.5 38.031 1 79 78 VAL A CA 1
ATOM 610 C C . VAL A 1 78 ? -8.188 29.453 37.156 1 79 78 VAL A C 1
ATOM 612 O O . VAL A 1 78 ? -9.367 29.703 37.406 1 79 78 VAL A O 1
ATOM 615 N N . GLN A 1 79 ? -7.574 29.953 36.125 1 82.06 79 GLN A N 1
ATOM 616 C CA . GLN A 1 79 ? -8.188 30.969 35.281 1 82.06 79 GLN A CA 1
ATOM 617 C C . GLN A 1 79 ? -9.18 30.344 34.312 1 82.06 79 GLN A C 1
ATOM 619 O O . GLN A 1 79 ? -8.891 29.312 33.688 1 82.06 79 GLN A O 1
ATOM 624 N N . GLN A 1 80 ? -10.383 30.953 34.25 1 81.25 80 GLN A N 1
ATOM 625 C CA . GLN A 1 80 ? -11.422 30.516 33.312 1 81.25 80 GLN A CA 1
ATOM 626 C C . GLN A 1 80 ? -11.211 31.141 31.922 1 81.25 80 GLN A C 1
ATOM 628 O O . GLN A 1 80 ? -10.602 32.188 31.812 1 81.25 80 GLN A O 1
ATOM 633 N N . PRO A 1 81 ? -11.703 30.406 30.953 1 81.12 81 PRO A N 1
ATOM 634 C CA . PRO A 1 81 ? -11.547 30.938 29.594 1 81.12 81 PRO A CA 1
ATOM 635 C C . PRO A 1 81 ? -12.312 32.25 29.375 1 81.12 81 PRO A C 1
ATOM 637 O O . PRO A 1 81 ? -13.43 32.406 29.891 1 81.12 81 PRO A O 1
ATOM 640 N N . SER A 1 82 ? -11.766 33.312 28.891 1 74.38 82 SER A N 1
ATOM 641 C CA . SER A 1 82 ? -12.398 34.594 28.609 1 74.38 82 SER A CA 1
ATOM 642 C C . SER A 1 82 ? -13.156 34.562 27.297 1 74.38 82 SER A C 1
ATOM 644 O O . SER A 1 82 ? -14.094 35.344 27.094 1 74.38 82 SER A O 1
ATOM 646 N N . TYR A 1 83 ? -13.422 33.531 26.578 1 65.44 83 TYR A N 1
ATOM 647 C CA . TYR A 1 83 ? -13.977 33.312 25.25 1 65.44 83 TYR A CA 1
ATOM 648 C C . TYR A 1 83 ? -13.906 34.562 24.406 1 65.44 83 TYR A C 1
ATOM 650 O O . TYR A 1 83 ? -14.578 34.688 23.391 1 65.44 83 TYR A O 1
ATOM 658 N N . ALA A 1 84 ? -13.391 35.688 24.875 1 55.06 84 ALA A N 1
ATOM 659 C CA . ALA A 1 84 ? -13.477 36.969 24.172 1 55.06 84 ALA A CA 1
ATOM 660 C C . ALA A 1 84 ? -12.914 36.844 22.766 1 55.06 84 ALA A C 1
ATOM 662 O O . ALA A 1 84 ? -13.422 37.5 21.828 1 55.06 84 ALA A O 1
ATOM 663 N N . TYR A 1 85 ? -11.75 36.219 22.516 1 57.12 85 TYR A N 1
ATOM 664 C CA . TYR A 1 85 ? -10.984 36.531 21.312 1 57.12 85 TYR A CA 1
ATOM 665 C C . TYR A 1 85 ? -11.047 35.406 20.312 1 57.12 85 TYR A C 1
ATOM 667 O O . TYR A 1 85 ? -10.078 34.656 20.156 1 57.12 85 TYR A O 1
ATOM 675 N N . ASP A 1 86 ? -12.219 35.031 19.844 1 62.38 86 ASP A N 1
ATOM 676 C CA . ASP A 1 86 ? -12.258 34.062 18.734 1 62.38 86 ASP A CA 1
ATOM 677 C C . ASP A 1 86 ? -11.555 34.625 17.5 1 62.38 86 ASP A C 1
ATOM 679 O O . ASP A 1 86 ? -11.789 34.156 16.391 1 62.38 86 ASP A O 1
ATOM 683 N N . ARG A 1 87 ? -10.656 35.531 17.766 1 80.94 87 ARG A N 1
ATOM 684 C CA . ARG A 1 87 ? -10.039 36.125 16.578 1 80.94 87 ARG A CA 1
ATOM 685 C C . ARG A 1 87 ? -8.57 36.469 16.844 1 80.94 87 ARG A C 1
ATOM 687 O O . ARG A 1 87 ? -7.961 37.25 16.109 1 80.94 87 ARG A O 1
ATOM 694 N N . SER A 1 88 ? -8.133 35.781 17.938 1 92.44 88 SER A N 1
ATOM 695 C CA . SER A 1 88 ? -6.719 36.062 18.172 1 92.44 88 SER A CA 1
ATOM 696 C C . SER A 1 88 ? -5.828 35.312 17.188 1 92.44 88 SER A C 1
ATOM 698 O O . SER A 1 88 ? -6.258 34.344 16.562 1 92.44 88 SER A O 1
ATOM 700 N N . PRO A 1 89 ? -4.594 35.844 17.031 1 95.75 89 PRO A N 1
ATOM 701 C CA . PRO A 1 89 ? -3.654 35.094 16.172 1 95.75 89 PRO A CA 1
ATOM 702 C C . PRO A 1 89 ? -3.434 33.656 16.641 1 95.75 89 PRO A C 1
ATOM 704 O O . PRO A 1 89 ? -3.27 32.781 15.805 1 95.75 89 PRO A O 1
ATOM 707 N N . GLU A 1 90 ? -3.428 33.438 17.953 1 96.12 90 GLU A N 1
ATOM 708 C CA . GLU A 1 90 ? -3.225 32.094 18.484 1 96.12 90 GLU A CA 1
ATOM 709 C C . GLU A 1 90 ? -4.422 31.203 18.203 1 96.12 90 GLU A C 1
ATOM 711 O O . GLU A 1 90 ? -4.254 30.016 17.875 1 96.12 90 GLU A O 1
ATOM 716 N N . TYR A 1 91 ? -5.609 31.781 18.328 1 96.19 91 TYR A N 1
ATOM 717 C CA . TYR A 1 91 ? -6.812 31.062 17.938 1 96.19 91 TYR A CA 1
ATOM 718 C C . TYR A 1 91 ? -6.738 30.625 16.469 1 96.19 91 TYR A C 1
ATOM 720 O O . TYR A 1 91 ? -6.93 29.453 16.156 1 96.19 91 TYR A O 1
ATOM 728 N N . TRP A 1 92 ? -6.414 31.594 15.648 1 97.25 92 TRP A N 1
ATOM 729 C CA . TRP A 1 92 ? -6.34 31.312 14.219 1 97.25 92 TRP A CA 1
ATOM 730 C C . TRP A 1 92 ? -5.27 30.266 13.93 1 97.25 92 TRP A C 1
ATOM 732 O O . TRP A 1 92 ? -5.473 29.375 13.102 1 97.25 92 TRP A O 1
ATOM 742 N N . THR A 1 93 ? -4.133 30.391 14.578 1 98.06 93 THR A N 1
ATOM 743 C CA . THR A 1 93 ? -3.025 29.469 14.367 1 98.06 93 THR A CA 1
ATOM 744 C C . THR A 1 93 ? -3.459 28.031 14.648 1 98.06 93 THR A C 1
ATOM 746 O O . THR A 1 93 ? -3.203 27.125 13.844 1 98.06 93 THR A O 1
ATOM 749 N N . GLY A 1 94 ? -4.156 27.797 15.758 1 98 94 GLY A N 1
ATOM 750 C CA . GLY A 1 94 ? -4.668 26.484 16.062 1 98 94 GLY A CA 1
ATOM 751 C C . GLY A 1 94 ? -5.699 25.984 15.062 1 98 94 GLY A C 1
ATOM 752 O O . GLY A 1 94 ? -5.656 24.828 14.641 1 98 94 GLY A O 1
ATOM 753 N N . TRP A 1 95 ? -6.555 26.922 14.719 1 97.94 95 TRP A N 1
ATOM 754 C CA . TRP A 1 95 ? -7.617 26.625 13.758 1 97.94 95 TRP A CA 1
ATOM 755 C C . TRP A 1 95 ? -7.035 26.219 12.414 1 97.94 95 TRP A C 1
ATOM 757 O O . TRP A 1 95 ? -7.445 25.203 11.836 1 97.94 95 TRP A O 1
ATOM 767 N N . ALA A 1 96 ? -6.09 26.953 11.969 1 98.31 96 ALA A N 1
ATOM 768 C CA . ALA A 1 96 ? -5.469 26.734 10.664 1 98.31 96 ALA A CA 1
ATOM 769 C C . ALA A 1 96 ? -4.633 25.453 10.672 1 98.31 96 ALA A C 1
ATOM 771 O O . ALA A 1 96 ? -4.629 24.703 9.695 1 98.31 96 ALA A O 1
ATOM 772 N N . LEU A 1 97 ? -3.936 25.172 11.734 1 98.69 97 LEU A N 1
ATOM 773 C CA . LEU A 1 97 ? -3.117 23.969 11.836 1 98.69 97 LEU A CA 1
ATOM 774 C C . LEU A 1 97 ? -3.99 22.719 11.852 1 98.69 97 LEU A C 1
ATOM 776 O O . LEU A 1 97 ? -3.621 21.703 11.273 1 98.69 97 LEU A O 1
ATOM 780 N N . ALA A 1 98 ? -5.082 22.812 12.531 1 98.56 98 ALA A N 1
ATOM 781 C CA . ALA A 1 98 ? -6.012 21.688 12.516 1 98.56 98 ALA A CA 1
ATOM 782 C C . ALA A 1 98 ? -6.477 21.375 11.102 1 98.56 98 ALA A C 1
ATOM 784 O O . ALA A 1 98 ? -6.555 20.203 10.711 1 98.56 98 ALA A O 1
ATOM 785 N N . TYR A 1 99 ? -6.758 22.391 10.422 1 98.19 99 TYR A N 1
ATOM 786 C CA . TYR A 1 99 ? -7.168 22.203 9.039 1 98.19 99 TYR A CA 1
ATOM 787 C C . TYR A 1 99 ? -6.062 21.547 8.227 1 98.19 99 TYR A C 1
ATOM 789 O O . TYR A 1 99 ? -6.312 20.594 7.48 1 98.19 99 TYR A O 1
ATOM 797 N N . TYR A 1 100 ? -4.895 22.109 8.352 1 98.12 100 TYR A N 1
ATOM 798 C CA . TYR A 1 100 ? -3.783 21.625 7.539 1 98.12 100 TYR A CA 1
ATOM 799 C C . TYR A 1 100 ? -3.461 20.172 7.871 1 98.12 100 TYR A C 1
ATOM 801 O O . TYR A 1 100 ? -3.17 19.375 6.977 1 98.12 100 TYR A O 1
ATOM 809 N N . GLN A 1 101 ? -3.488 19.906 9.141 1 98.25 101 GLN A N 1
ATOM 810 C CA . GLN A 1 101 ? -3.266 18.516 9.562 1 98.25 101 GLN A CA 1
ATOM 811 C C . GLN A 1 101 ? -4.324 17.594 8.977 1 98.25 101 GLN A C 1
ATOM 813 O O . GLN A 1 101 ? -4 16.516 8.461 1 98.25 101 GLN A O 1
ATOM 818 N N . TRP A 1 102 ? -5.539 17.984 9.008 1 96.81 102 TRP A N 1
ATOM 819 C CA . TRP A 1 102 ? -6.641 17.219 8.438 1 96.81 102 TRP A CA 1
ATOM 820 C C . TRP A 1 102 ? -6.465 17.062 6.93 1 96.81 102 TRP A C 1
ATOM 822 O O . TRP A 1 102 ? -6.621 15.961 6.391 1 96.81 102 TRP A O 1
ATOM 832 N N . PHE A 1 103 ? -6.102 18.094 6.336 1 95.25 103 PHE A N 1
ATOM 833 C CA . PHE A 1 103 ? -6.004 18.188 4.883 1 95.25 103 PHE A CA 1
ATOM 834 C C . PHE A 1 103 ? -4.906 17.281 4.352 1 95.25 103 PHE A C 1
ATOM 836 O O . PHE A 1 103 ? -5.078 16.625 3.316 1 95.25 103 PHE A O 1
ATOM 843 N N . THR A 1 104 ? -3.797 17.156 5.027 1 94.69 104 THR A N 1
ATOM 844 C CA . THR A 1 104 ? -2.623 16.453 4.527 1 94.69 104 THR A CA 1
ATOM 845 C C . THR A 1 104 ? -2.52 15.062 5.156 1 94.69 104 THR A C 1
ATOM 847 O O . THR A 1 104 ? -1.9 14.164 4.586 1 94.69 104 THR A O 1
ATOM 850 N N . GLY A 1 105 ? -3.014 15.008 6.348 1 94.19 105 GLY A N 1
ATOM 851 C CA . GLY A 1 105 ? -2.842 13.773 7.098 1 94.19 105 GLY A CA 1
ATOM 852 C C . GLY A 1 105 ? -1.48 13.656 7.762 1 94.19 105 GLY A C 1
ATOM 853 O O . GLY A 1 105 ? -1.12 12.602 8.273 1 94.19 105 GLY A O 1
ATOM 854 N N . LEU A 1 106 ? -0.721 14.703 7.742 1 96.38 106 LEU A N 1
ATOM 855 C CA . LEU A 1 106 ? 0.567 14.734 8.422 1 96.38 106 LEU A CA 1
ATOM 856 C C . LEU A 1 106 ? 0.38 14.68 9.938 1 96.38 106 LEU A C 1
ATOM 858 O O . LEU A 1 106 ? -0.655 15.102 10.453 1 96.38 106 LEU A O 1
ATOM 862 N N . ARG A 1 107 ? 1.392 14.172 10.586 1 96.62 107 ARG A N 1
ATOM 863 C CA . ARG A 1 107 ? 1.429 14.328 12.039 1 96.62 107 ARG A CA 1
ATOM 864 C C . ARG A 1 107 ? 1.775 15.758 12.43 1 96.62 107 ARG A C 1
ATOM 866 O O . ARG A 1 107 ? 2.514 16.438 11.711 1 96.62 107 ARG A O 1
ATOM 873 N N . PHE A 1 108 ? 1.296 16.141 13.508 1 98.62 108 PHE A N 1
ATOM 874 C CA . PHE A 1 108 ? 1.595 17.5 13.969 1 98.62 108 PHE A CA 1
ATOM 875 C C . PHE A 1 108 ? 3.096 17.688 14.148 1 98.62 108 PHE A C 1
ATOM 877 O O . PHE A 1 108 ? 3.633 18.75 13.844 1 98.62 108 PHE A O 1
ATOM 884 N N . ALA A 1 109 ? 3.746 16.641 14.617 1 98 109 ALA A N 1
ATOM 885 C CA . ALA A 1 109 ? 5.191 16.703 14.828 1 98 109 ALA A CA 1
ATOM 886 C C . ALA A 1 109 ? 5.926 16.922 13.508 1 98 109 ALA A C 1
ATOM 888 O O . ALA A 1 109 ? 6.918 17.656 13.461 1 98 109 ALA A O 1
ATOM 889 N N . GLU A 1 110 ? 5.48 16.297 12.469 1 96.62 110 GLU A N 1
ATOM 890 C CA . GLU A 1 110 ? 6.07 16.469 11.148 1 96.62 110 GLU A CA 1
ATOM 891 C C . GLU A 1 110 ? 5.867 17.906 10.648 1 96.62 110 GLU A C 1
ATOM 893 O O . GLU A 1 110 ? 6.773 18.484 10.047 1 96.62 110 GLU A O 1
ATOM 898 N N . ILE A 1 111 ? 4.672 18.391 10.883 1 98.31 111 ILE A N 1
ATOM 899 C CA . ILE A 1 111 ? 4.375 19.75 10.484 1 98.31 111 ILE A CA 1
ATOM 900 C C . ILE A 1 111 ? 5.293 20.719 11.234 1 98.31 111 ILE A C 1
ATOM 902 O O . ILE A 1 111 ? 5.906 21.594 10.617 1 98.31 111 ILE A O 1
ATOM 906 N N . GLU A 1 112 ? 5.422 20.5 12.5 1 98.62 112 GLU A N 1
ATOM 907 C CA . GLU A 1 112 ? 6.27 21.359 13.328 1 98.62 112 GLU A CA 1
ATOM 908 C C . GLU A 1 112 ? 7.719 21.328 12.852 1 98.62 112 GLU A C 1
ATOM 910 O O . GLU A 1 112 ? 8.406 22.344 12.859 1 98.62 112 GLU A O 1
ATOM 915 N N . GLN A 1 113 ? 8.188 20.172 12.492 1 97.56 113 GLN A N 1
ATOM 916 C CA . GLN A 1 113 ? 9.562 20 12.031 1 97.56 113 GLN A CA 1
ATOM 917 C C . GLN A 1 113 ? 9.797 20.766 10.734 1 97.56 113 GLN A C 1
ATOM 919 O O . GLN A 1 113 ? 10.875 21.328 10.523 1 97.56 113 GLN A O 1
ATOM 924 N N . ALA A 1 114 ? 8.82 20.844 9.93 1 97.62 114 ALA A N 1
ATOM 925 C CA . ALA A 1 114 ? 8.961 21.5 8.633 1 97.62 114 ALA A CA 1
ATOM 926 C C . ALA A 1 114 ? 8.664 22.984 8.742 1 97.62 114 ALA A C 1
ATOM 928 O O . ALA A 1 114 ? 9.422 23.812 8.219 1 97.62 114 ALA A O 1
ATOM 929 N N . VAL A 1 115 ? 7.574 23.297 9.43 1 98.5 115 VAL A N 1
ATOM 930 C CA . VAL A 1 115 ? 7.133 24.672 9.625 1 98.5 115 VAL A CA 1
ATOM 931 C C . VAL A 1 115 ? 6.816 24.906 11.094 1 98.5 115 VAL A C 1
ATOM 933 O O . VAL A 1 115 ? 5.68 24.703 11.531 1 98.5 115 VAL A O 1
ATOM 936 N N . PRO A 1 116 ? 7.766 25.438 11.797 1 98.56 116 PRO A N 1
ATOM 937 C CA . PRO A 1 116 ? 7.543 25.672 13.227 1 98.56 116 PRO A CA 1
ATOM 938 C C . PRO A 1 116 ? 6.332 26.547 13.5 1 98.56 116 PRO A C 1
ATOM 940 O O . PRO A 1 116 ? 6.008 27.422 12.688 1 98.56 116 PRO A O 1
ATOM 943 N N . ILE A 1 117 ? 5.715 26.375 14.625 1 98.69 117 ILE A N 1
ATOM 944 C CA . ILE A 1 117 ? 4.449 27.031 14.945 1 98.69 117 ILE A CA 1
ATOM 945 C C . ILE A 1 117 ? 4.637 28.547 14.938 1 98.69 117 ILE A C 1
ATOM 947 O O . ILE A 1 117 ? 3.715 29.281 14.594 1 98.69 117 ILE A O 1
ATOM 951 N N . THR A 1 118 ? 5.785 29.031 15.328 1 97.94 118 THR A N 1
ATOM 952 C CA . THR A 1 118 ? 6.043 30.469 15.32 1 97.94 118 THR A CA 1
ATOM 953 C C . THR A 1 118 ? 5.945 31.031 13.906 1 97.94 118 THR A C 1
ATOM 955 O O . THR A 1 118 ? 5.465 32.156 13.703 1 97.94 118 THR A O 1
ATOM 958 N N . GLU A 1 119 ? 6.422 30.281 12.945 1 98.06 119 GLU A N 1
ATOM 959 C CA . GLU A 1 119 ? 6.297 30.672 11.547 1 98.06 119 GLU A CA 1
ATOM 960 C C . GLU A 1 119 ? 4.844 30.625 11.086 1 98.06 119 GLU A C 1
ATOM 962 O O . GLU A 1 119 ? 4.406 31.469 10.305 1 98.06 119 GLU A O 1
ATOM 967 N N . VAL A 1 120 ? 4.129 29.625 11.555 1 98.62 120 VAL A N 1
ATOM 968 C CA . VAL A 1 120 ? 2.715 29.516 11.211 1 98.62 120 VAL A CA 1
ATOM 969 C C . VAL A 1 120 ? 1.956 30.734 11.75 1 98.62 120 VAL A C 1
ATOM 971 O O . VAL A 1 120 ? 1.111 31.297 11.055 1 98.62 120 VAL A O 1
ATOM 974 N N . ARG A 1 121 ? 2.256 31.109 12.977 1 98.06 121 ARG A N 1
ATOM 975 C CA . ARG A 1 121 ? 1.607 32.25 13.594 1 98.06 121 ARG A CA 1
ATOM 976 C C . ARG A 1 121 ? 1.837 33.531 12.773 1 98.06 121 ARG A C 1
ATOM 978 O O . ARG A 1 121 ? 0.954 34.375 12.688 1 98.06 121 ARG A O 1
ATOM 985 N N . LEU A 1 122 ? 2.979 33.656 12.172 1 97.31 122 LEU A N 1
ATOM 986 C CA . LEU A 1 122 ? 3.326 34.812 11.375 1 97.31 122 LEU A CA 1
ATOM 987 C C . LEU A 1 122 ? 2.473 34.875 10.109 1 97.31 122 LEU A C 1
ATOM 989 O O . LEU A 1 122 ? 2.352 35.938 9.5 1 97.31 122 LEU A O 1
ATOM 993 N N . LEU A 1 123 ? 1.877 33.781 9.773 1 97.75 123 LEU A N 1
ATOM 994 C CA . LEU A 1 123 ? 1.035 33.75 8.578 1 97.75 123 LEU A CA 1
ATOM 995 C C . LEU A 1 123 ? -0.358 34.281 8.883 1 97.75 123 LEU A C 1
ATOM 997 O O . LEU A 1 123 ? -1.183 34.438 7.977 1 97.75 123 LEU A O 1
ATOM 1001 N N . TYR A 1 124 ? -0.636 34.656 10.07 1 96.62 124 TYR A N 1
ATOM 1002 C CA . TYR A 1 124 ? -1.932 35.219 10.461 1 96.62 124 TYR A CA 1
ATOM 1003 C C . TYR A 1 124 ? -2.271 36.469 9.656 1 96.62 124 TYR A C 1
ATOM 1005 O O . TYR A 1 124 ? -3.35 36.531 9.062 1 96.62 124 TYR A O 1
ATOM 1013 N N . THR A 1 125 ? -1.436 37.438 9.617 1 94 125 THR A N 1
ATOM 1014 C CA . THR A 1 125 ? -1.714 38.75 9.039 1 94 125 THR A CA 1
ATOM 1015 C C . THR A 1 125 ? -2.08 38.625 7.562 1 94 125 THR A C 1
ATOM 1017 O O . THR A 1 125 ? -3.109 39.125 7.121 1 94 125 THR A O 1
ATOM 1020 N N . PRO A 1 126 ? -1.306 37.812 6.801 1 95.44 126 PRO A N 1
ATOM 1021 C CA . PRO A 1 126 ? -1.617 37.75 5.371 1 95.44 126 PRO A CA 1
ATOM 1022 C C . PRO A 1 126 ? -2.764 36.781 5.055 1 95.44 126 PRO A C 1
ATOM 1024 O O . PRO A 1 126 ? -3.449 36.938 4.043 1 95.44 126 PRO A O 1
ATOM 1027 N N . TYR A 1 127 ? -3.078 35.812 5.996 1 96.19 127 TYR A N 1
ATOM 1028 C CA . TYR A 1 127 ? -3.93 34.75 5.508 1 96.19 127 TYR A CA 1
ATOM 1029 C C . TYR A 1 127 ? -5.199 34.625 6.344 1 96.19 127 TYR A C 1
ATOM 1031 O O . TYR A 1 127 ? -6.141 33.938 5.961 1 96.19 127 TYR A O 1
ATOM 1039 N N . HIS A 1 128 ? -5.344 35.312 7.508 1 95.38 128 HIS A N 1
ATOM 1040 C CA . HIS A 1 128 ? -6.426 35.031 8.438 1 95.38 128 HIS A CA 1
ATOM 1041 C C . HIS A 1 128 ? -7.773 35.469 7.871 1 95.38 128 HIS A C 1
ATOM 1043 O O . HIS A 1 128 ? -8.82 35.031 8.336 1 95.38 128 HIS A O 1
ATOM 1049 N N . GLU A 1 129 ? -7.738 36.344 6.852 1 94.94 129 GLU A N 1
ATOM 1050 C CA . GLU A 1 129 ? -8.977 36.781 6.23 1 94.94 129 GLU A CA 1
ATOM 1051 C C . GLU A 1 129 ? -9.203 36.125 4.879 1 94.94 129 GLU A C 1
ATOM 1053 O O . GLU A 1 129 ? -10.172 36.438 4.18 1 94.94 129 GLU A O 1
ATOM 1058 N N . MET A 1 130 ? -8.375 35.188 4.453 1 95.75 130 MET A N 1
ATOM 1059 C CA . MET A 1 130 ? -8.453 34.469 3.176 1 95.75 130 MET A CA 1
ATOM 1060 C C . MET A 1 130 ? -9.094 33.125 3.344 1 95.75 130 MET A C 1
ATOM 1062 O O . MET A 1 130 ? -9.383 32.688 4.465 1 95.75 130 MET A O 1
ATOM 1066 N N . ASP A 1 131 ? -9.312 32.562 2.225 1 96.06 131 ASP A N 1
ATOM 1067 C CA . ASP A 1 131 ? -9.703 31.156 2.23 1 96.06 131 ASP A CA 1
ATOM 1068 C C . ASP A 1 131 ? -8.594 30.281 2.812 1 96.06 131 ASP A C 1
ATOM 1070 O O . ASP A 1 131 ? -7.418 30.469 2.484 1 96.06 131 ASP A O 1
ATOM 1074 N N . VAL A 1 132 ? -8.992 29.391 3.709 1 96.62 132 VAL A N 1
ATOM 1075 C CA . VAL A 1 132 ? -8.031 28.547 4.41 1 96.62 132 VAL A CA 1
ATOM 1076 C C . VAL A 1 132 ? -7.227 27.719 3.402 1 96.62 132 VAL A C 1
ATOM 1078 O O . VAL A 1 132 ? -6.102 27.297 3.689 1 96.62 132 VAL A O 1
ATOM 1081 N N . ARG A 1 133 ? -7.711 27.516 2.203 1 95.06 133 ARG A N 1
ATOM 1082 C CA . ARG A 1 133 ? -7.016 26.781 1.151 1 95.06 133 ARG A CA 1
ATOM 1083 C C . ARG A 1 133 ? -5.75 27.516 0.716 1 95.06 133 ARG A C 1
ATOM 1085 O O . ARG A 1 133 ? -4.773 26.891 0.305 1 95.06 133 ARG A O 1
ATOM 1092 N N . GLN A 1 134 ? -5.77 28.75 0.768 1 96.69 134 GLN A N 1
ATOM 1093 C CA . GLN A 1 134 ? -4.586 29.547 0.443 1 96.69 134 GLN A CA 1
ATOM 1094 C C . GLN A 1 134 ? -3.498 29.375 1.498 1 96.69 134 GLN A C 1
ATOM 1096 O O . GLN A 1 134 ? -2.312 29.297 1.169 1 96.69 134 GLN A O 1
ATOM 1101 N N . PHE A 1 135 ? -3.969 29.375 2.684 1 97.19 135 PHE A N 1
ATOM 1102 C CA . PHE A 1 135 ? -3.049 29.062 3.77 1 97.19 135 PHE A CA 1
ATOM 1103 C C . PHE A 1 135 ? -2.422 27.688 3.568 1 97.19 135 PHE A C 1
ATOM 1105 O O . PHE A 1 135 ? -1.209 27.531 3.709 1 97.19 135 PHE A O 1
ATOM 1112 N N . ALA A 1 136 ? -3.215 26.688 3.186 1 96.62 136 ALA A N 1
ATOM 1113 C CA . ALA A 1 136 ? -2.729 25.328 2.961 1 96.62 136 ALA A CA 1
ATOM 1114 C C . ALA A 1 136 ? -1.711 25.281 1.824 1 96.62 136 ALA A C 1
ATOM 1116 O O . ALA A 1 136 ? -0.707 24.578 1.905 1 96.62 136 ALA A O 1
ATOM 1117 N N . ASP A 1 137 ? -1.938 26.016 0.796 1 95.31 137 ASP A N 1
ATOM 1118 C CA . ASP A 1 137 ? -1.006 26.094 -0.325 1 95.31 137 ASP A CA 1
ATOM 1119 C C . ASP A 1 137 ? 0.348 26.641 0.121 1 95.31 137 ASP A C 1
ATOM 1121 O O . ASP A 1 137 ? 1.395 26.109 -0.268 1 95.31 137 ASP A O 1
ATOM 1125 N N . LYS A 1 138 ? 0.233 27.703 0.896 1 96.75 138 LYS A N 1
ATOM 1126 C CA . LYS A 1 138 ? 1.47 28.281 1.416 1 96.75 138 LYS A CA 1
ATOM 1127 C C . LYS A 1 138 ? 2.197 27.297 2.324 1 96.75 138 LYS A C 1
ATOM 1129 O O . LYS A 1 138 ? 3.422 27.156 2.246 1 96.75 138 LYS A O 1
ATOM 1134 N N . MET A 1 139 ? 1.439 26.625 3.158 1 97.62 139 MET A N 1
ATOM 1135 C CA . MET A 1 139 ? 2.023 25.609 4.031 1 97.62 139 MET A CA 1
ATOM 1136 C C . MET A 1 139 ? 2.705 24.516 3.217 1 97.62 139 MET A C 1
ATOM 1138 O O . MET A 1 139 ? 3.787 24.047 3.578 1 97.62 139 MET A O 1
ATOM 1142 N N . ASN A 1 140 ? 2.062 24.062 2.141 1 95.62 140 ASN A N 1
ATOM 1143 C CA . ASN A 1 140 ? 2.652 23.062 1.259 1 95.62 140 ASN A CA 1
ATOM 1144 C C . ASN A 1 140 ? 3.986 23.531 0.689 1 95.62 140 ASN A C 1
ATOM 1146 O O . ASN A 1 140 ? 4.949 22.766 0.639 1 95.62 140 ASN A O 1
ATOM 1150 N N . GLU A 1 141 ? 3.994 24.75 0.283 1 95.12 141 GLU A N 1
ATOM 1151 C CA . GLU A 1 141 ? 5.223 25.344 -0.247 1 95.12 141 GLU A CA 1
ATOM 1152 C C . GLU A 1 141 ? 6.336 25.328 0.793 1 95.12 141 GLU A C 1
ATOM 1154 O O . GLU A 1 141 ? 7.461 24.906 0.499 1 95.12 141 GLU A O 1
ATOM 1159 N N . LEU A 1 142 ? 5.988 25.781 1.944 1 97.06 142 LEU A N 1
ATOM 1160 C CA . LEU A 1 142 ? 6.969 25.828 3.023 1 97.06 142 LEU A CA 1
ATOM 1161 C C . LEU A 1 142 ? 7.426 24.422 3.404 1 97.06 142 LEU A C 1
ATOM 1163 O O . LEU A 1 142 ? 8.609 24.203 3.654 1 97.06 142 LEU A O 1
ATOM 1167 N N . TYR A 1 143 ? 6.535 23.516 3.453 1 96.62 143 TYR A N 1
ATOM 1168 C CA . TYR A 1 143 ? 6.852 22.125 3.793 1 96.62 143 TYR A CA 1
ATOM 1169 C C . TYR A 1 143 ? 7.82 21.531 2.779 1 96.62 143 TYR A C 1
ATOM 1171 O O . TYR A 1 143 ? 8.805 20.891 3.158 1 96.62 143 TYR A O 1
ATOM 1179 N N . ARG A 1 144 ? 7.594 21.734 1.509 1 93.69 144 ARG A N 1
ATOM 1180 C CA . ARG A 1 144 ? 8.445 21.188 0.458 1 93.69 144 ARG A CA 1
ATOM 1181 C C . ARG A 1 144 ? 9.836 21.812 0.501 1 93.69 144 ARG A C 1
ATOM 1183 O O . ARG A 1 144 ? 10.836 21.156 0.196 1 93.69 144 ARG A O 1
ATOM 1190 N N . ALA A 1 145 ? 9.859 23.078 0.857 1 94.81 145 ALA A N 1
ATOM 1191 C CA . ALA A 1 145 ? 11.156 23.734 1 1 94.81 145 ALA A CA 1
ATOM 1192 C C . ALA A 1 145 ? 11.969 23.125 2.139 1 94.81 145 ALA A C 1
ATOM 1194 O O . ALA A 1 145 ? 13.188 22.984 2.035 1 94.81 145 ALA A O 1
ATOM 1195 N N . ALA A 1 146 ? 11.266 22.797 3.143 1 95.69 146 ALA A N 1
ATOM 1196 C CA . ALA A 1 146 ? 11.922 22.219 4.316 1 95.69 146 ALA A CA 1
ATOM 1197 C C . ALA A 1 146 ? 12.281 20.75 4.086 1 95.69 146 ALA A C 1
ATOM 1199 O O . ALA A 1 146 ? 13.25 20.25 4.656 1 95.69 146 ALA A O 1
ATOM 1200 N N . LYS A 1 147 ? 11.484 20.094 3.273 1 92.44 147 LYS A N 1
ATOM 1201 C CA . LYS A 1 147 ? 11.68 18.703 2.916 1 92.44 147 LYS A CA 1
ATOM 1202 C C . LYS A 1 147 ? 11.734 18.516 1.401 1 92.44 147 LYS A C 1
ATOM 1204 O O . LYS A 1 147 ? 10.836 17.922 0.808 1 92.44 147 LYS A O 1
ATOM 1209 N N . PRO A 1 148 ? 12.836 18.797 0.861 1 91.38 148 PRO A N 1
ATOM 1210 C CA . PRO A 1 148 ? 12.93 18.828 -0.601 1 91.38 148 PRO A CA 1
ATOM 1211 C C . PRO A 1 148 ? 12.961 17.422 -1.212 1 91.38 148 PRO A C 1
ATOM 1213 O O . PRO A 1 148 ? 12.555 17.234 -2.361 1 91.38 148 PRO A O 1
ATOM 1216 N N . GLU A 1 149 ? 13.445 16.469 -0.432 1 94.19 149 GLU A N 1
ATOM 1217 C CA . GLU A 1 149 ? 13.547 15.125 -0.977 1 94.19 149 GLU A CA 1
ATOM 1218 C C . GLU A 1 149 ? 12.203 14.398 -0.914 1 94.19 149 GLU A C 1
ATOM 1220 O O . GLU A 1 149 ? 11.508 14.469 0.099 1 94.19 149 GLU A O 1
ATOM 1225 N N . THR A 1 150 ? 11.867 13.812 -2.008 1 95.75 150 THR A N 1
ATOM 1226 C CA . THR A 1 150 ? 10.656 13 -2.021 1 95.75 150 THR A CA 1
ATOM 1227 C C . THR A 1 150 ? 10.867 11.711 -1.232 1 95.75 150 THR A C 1
ATOM 1229 O O . THR A 1 150 ? 12.008 11.312 -0.972 1 95.75 150 THR A O 1
ATOM 1232 N N . ASN A 1 151 ? 9.75 11.086 -0.876 1 96.12 151 ASN A N 1
ATOM 1233 C CA . ASN A 1 151 ? 9.844 9.797 -0.208 1 96.12 151 ASN A CA 1
ATOM 1234 C C . ASN A 1 151 ? 10.578 8.773 -1.074 1 96.12 151 ASN A C 1
ATOM 1236 O O . ASN A 1 151 ? 11.391 7.996 -0.572 1 96.12 151 ASN A O 1
ATOM 1240 N N . LEU A 1 152 ? 10.281 8.789 -2.344 1 97.81 152 LEU A N 1
ATOM 1241 C CA . LEU A 1 152 ? 10.914 7.859 -3.273 1 97.81 152 LEU A CA 1
ATOM 1242 C C . LEU A 1 152 ? 12.43 8.055 -3.287 1 97.81 152 LEU A C 1
ATOM 1244 O O . LEU A 1 152 ? 13.18 7.082 -3.184 1 97.81 152 LEU A O 1
ATOM 1248 N N . LYS A 1 153 ? 12.844 9.281 -3.367 1 97.5 153 LYS A N 1
ATOM 1249 C CA . LYS A 1 153 ? 14.273 9.57 -3.406 1 97.5 153 LYS A CA 1
ATOM 1250 C C . LYS A 1 153 ? 14.961 9.141 -2.111 1 97.5 153 LYS A C 1
ATOM 1252 O O . LYS A 1 153 ? 16.031 8.547 -2.141 1 97.5 153 LYS A O 1
ATOM 1257 N N . ALA A 1 154 ? 14.336 9.5 -1.051 1 97.19 154 ALA A N 1
ATOM 1258 C CA . ALA A 1 154 ? 14.898 9.156 0.252 1 97.19 154 ALA A CA 1
ATOM 1259 C C . ALA A 1 154 ? 15.055 7.648 0.402 1 97.19 154 ALA A C 1
ATOM 1261 O O . ALA A 1 154 ? 16.094 7.164 0.842 1 97.19 154 ALA A O 1
ATOM 1262 N N . LEU A 1 155 ? 14.031 6.898 0.047 1 98 155 LEU A N 1
ATOM 1263 C CA . LEU A 1 155 ? 14.055 5.445 0.174 1 98 155 LEU A CA 1
ATOM 1264 C C . LEU A 1 155 ? 15.047 4.824 -0.804 1 98 155 LEU A C 1
ATOM 1266 O O . LEU A 1 155 ? 15.742 3.863 -0.465 1 98 155 LEU A O 1
ATOM 1270 N N . ARG A 1 156 ? 15.07 5.34 -1.985 1 98.19 156 ARG A N 1
ATOM 1271 C CA . ARG A 1 156 ? 16.047 4.863 -2.967 1 98.19 156 ARG A CA 1
ATOM 1272 C C . ARG A 1 156 ? 17.469 5.047 -2.461 1 98.19 156 ARG A C 1
ATOM 1274 O O . ARG A 1 156 ? 18.281 4.133 -2.559 1 98.19 156 ARG A O 1
ATOM 1281 N N . ALA A 1 157 ? 17.719 6.258 -1.946 1 97.75 157 ALA A N 1
ATOM 1282 C CA . ALA A 1 157 ? 19.047 6.574 -1.425 1 97.75 157 ALA A CA 1
ATOM 1283 C C . ALA A 1 157 ? 19.406 5.68 -0.237 1 97.75 157 ALA A C 1
ATOM 1285 O O . ALA A 1 157 ? 20.531 5.219 -0.115 1 97.75 157 ALA A O 1
ATOM 1286 N N . LEU A 1 158 ? 18.5 5.469 0.637 1 97.25 158 LEU A N 1
ATOM 1287 C CA . LEU A 1 158 ? 18.703 4.605 1.797 1 97.25 158 LEU A CA 1
ATOM 1288 C C . LEU A 1 158 ? 19.047 3.188 1.364 1 97.25 158 LEU A C 1
ATOM 1290 O O . LEU A 1 158 ? 19.844 2.51 2.027 1 97.25 158 LEU A O 1
ATOM 1294 N N . ALA A 1 159 ? 18.484 2.73 0.253 1 96.81 159 ALA A N 1
ATOM 1295 C CA . ALA A 1 159 ? 18.75 1.396 -0.285 1 96.81 159 ALA A CA 1
ATOM 1296 C C . ALA A 1 159 ? 20.062 1.354 -1.041 1 96.81 159 ALA A C 1
ATOM 1298 O O . ALA A 1 159 ? 20.5 0.29 -1.493 1 96.81 159 ALA A O 1
ATOM 1299 N N . GLY A 1 160 ? 20.641 2.547 -1.266 1 97.75 160 GLY A N 1
ATOM 1300 C CA . GLY A 1 160 ? 21.906 2.641 -1.955 1 97.75 160 GLY A CA 1
ATOM 1301 C C . GLY A 1 160 ? 21.797 2.461 -3.457 1 97.75 160 GLY A C 1
ATOM 1302 O O . GLY A 1 160 ? 22.766 2.072 -4.121 1 97.75 160 GLY A O 1
ATOM 1303 N N . LEU A 1 161 ? 20.734 2.725 -4.027 1 97.88 161 LEU A N 1
ATOM 1304 C CA . LEU A 1 161 ? 20.5 2.518 -5.453 1 97.88 161 LEU A CA 1
ATOM 1305 C C . LEU A 1 161 ? 20.531 3.84 -6.211 1 97.88 161 LEU A C 1
ATOM 1307 O O . LEU A 1 161 ? 20.047 4.859 -5.711 1 97.88 161 LEU A O 1
ATOM 1311 N N . SER A 1 162 ? 21.078 3.803 -7.367 1 98.38 162 SER A N 1
ATOM 1312 C CA . SER A 1 162 ? 20.906 4.914 -8.297 1 98.38 162 SER A CA 1
ATOM 1313 C C . SER A 1 162 ? 19.531 4.879 -8.953 1 98.38 162 SER A C 1
ATOM 1315 O O . SER A 1 162 ? 18.781 3.904 -8.812 1 98.38 162 SER A O 1
ATOM 1317 N N . GLN A 1 163 ? 19.234 5.977 -9.57 1 97.94 163 GLN A N 1
ATOM 1318 C CA . GLN A 1 163 ? 17.969 6.004 -10.289 1 97.94 163 GLN A CA 1
ATOM 1319 C C . GLN A 1 163 ? 17.922 4.918 -11.367 1 97.94 163 GLN A C 1
ATOM 1321 O O . GLN A 1 163 ? 16.906 4.25 -11.531 1 97.94 163 GLN A O 1
ATOM 1326 N N . SER A 1 164 ? 19 4.695 -12.086 1 98.06 164 SER A N 1
ATOM 1327 C CA . SER A 1 164 ? 19.094 3.691 -13.141 1 98.06 164 SER A CA 1
ATOM 1328 C C . SER A 1 164 ? 18.969 2.281 -12.57 1 98.06 164 SER A C 1
ATOM 1330 O O . SER A 1 164 ? 18.312 1.423 -13.156 1 98.06 164 SER A O 1
ATOM 1332 N N . GLU A 1 165 ? 19.625 2.078 -11.492 1 97.44 165 GLU A N 1
ATOM 1333 C CA . GLU A 1 165 ? 19.562 0.768 -10.852 1 97.44 165 GLU A CA 1
ATOM 1334 C C . GLU A 1 165 ? 18.156 0.447 -10.375 1 97.44 165 GLU A C 1
ATOM 1336 O O . GLU A 1 165 ? 17.672 -0.669 -10.57 1 97.44 165 GLU A O 1
ATOM 1341 N N . LEU A 1 166 ? 17.516 1.382 -9.75 1 97.5 166 LEU A N 1
ATOM 1342 C CA . LEU A 1 166 ? 16.141 1.186 -9.312 1 97.5 166 LEU A CA 1
ATOM 1343 C C . LEU A 1 166 ? 15.227 0.904 -10.5 1 97.5 166 LEU A C 1
ATOM 1345 O O . LEU A 1 166 ? 14.375 0.017 -10.438 1 97.5 166 LEU A O 1
ATOM 1349 N N . ALA A 1 167 ? 15.375 1.653 -11.516 1 97.19 167 ALA A N 1
ATOM 1350 C CA . ALA A 1 167 ? 14.57 1.498 -12.719 1 97.19 167 ALA A CA 1
ATOM 1351 C C . ALA A 1 167 ? 14.688 0.083 -13.281 1 97.19 167 ALA A C 1
ATOM 1353 O O . ALA A 1 167 ? 13.68 -0.548 -13.609 1 97.19 167 ALA A O 1
ATOM 1354 N N . GLU A 1 168 ? 15.836 -0.409 -13.375 1 94.44 168 GLU A N 1
ATOM 1355 C CA . GLU A 1 168 ? 16.094 -1.739 -13.914 1 94.44 168 GLU A CA 1
ATOM 1356 C C . GLU A 1 168 ? 15.516 -2.826 -13.023 1 94.44 168 GLU A C 1
ATOM 1358 O O . GLU A 1 168 ? 14.812 -3.721 -13.5 1 94.44 168 GLU A O 1
ATOM 1363 N N . GLN A 1 169 ? 15.734 -2.688 -11.773 1 92.31 169 GLN A N 1
ATOM 1364 C CA . GLN A 1 169 ? 15.289 -3.709 -10.828 1 92.31 169 GLN A CA 1
ATOM 1365 C C . GLN A 1 169 ? 13.766 -3.721 -10.711 1 92.31 169 GLN A C 1
ATOM 1367 O O . GLN A 1 169 ? 13.156 -4.781 -10.547 1 92.31 169 GLN A O 1
ATOM 1372 N N . ALA A 1 170 ? 13.195 -2.551 -10.789 1 94.25 170 ALA A N 1
ATOM 1373 C CA . ALA A 1 170 ? 11.75 -2.436 -10.617 1 94.25 170 ALA A CA 1
ATOM 1374 C C . ALA A 1 170 ? 11.031 -2.564 -11.961 1 94.25 170 ALA A C 1
ATOM 1376 O O . ALA A 1 170 ? 9.797 -2.666 -12.008 1 94.25 170 ALA A O 1
ATOM 1377 N N . ASP A 1 171 ? 11.742 -2.615 -13.008 1 9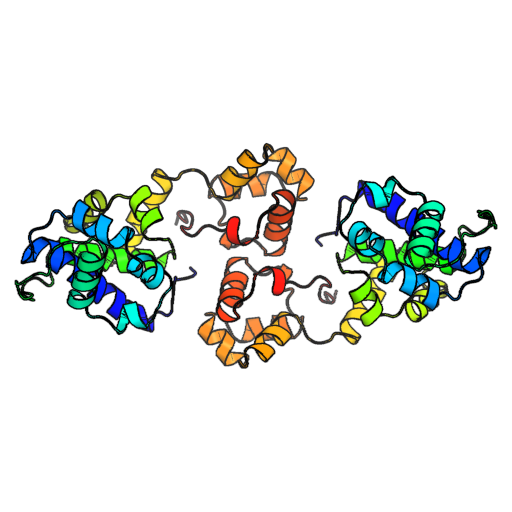3.12 171 ASP A N 1
ATOM 1378 C CA . ASP A 1 171 ? 11.172 -2.635 -14.352 1 93.12 171 ASP A CA 1
ATOM 1379 C C . ASP A 1 171 ? 10.258 -1.436 -14.578 1 93.12 171 ASP A C 1
ATOM 1381 O O . ASP A 1 171 ? 9.086 -1.599 -14.945 1 93.12 171 ASP A O 1
ATOM 1385 N N . VAL A 1 172 ? 10.789 -0.256 -14.289 1 95.69 172 VAL A N 1
ATOM 1386 C CA . VAL A 1 172 ? 10.164 1.045 -14.492 1 95.69 172 VAL A CA 1
ATOM 1387 C C . VAL A 1 172 ? 11.109 1.965 -15.258 1 95.69 172 VAL A C 1
ATOM 1389 O O . VAL A 1 172 ? 12.32 1.976 -15 1 95.69 172 VAL A O 1
ATOM 1392 N N . PRO A 1 173 ? 10.586 2.652 -16.203 1 97 173 PRO A N 1
ATOM 1393 C CA . PRO A 1 173 ? 11.469 3.557 -16.953 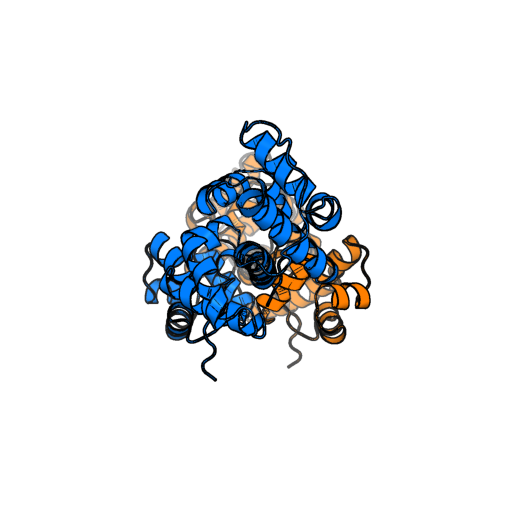1 97 173 PRO A CA 1
ATOM 1394 C C . PRO A 1 173 ? 12.164 4.57 -16.047 1 97 173 PRO A C 1
ATOM 1396 O O . PRO A 1 173 ? 11.531 5.137 -15.141 1 97 173 PRO A O 1
ATOM 1399 N N . VAL A 1 174 ? 13.453 4.805 -16.328 1 97.75 174 VAL A N 1
ATOM 1400 C CA . VAL A 1 174 ? 14.266 5.707 -15.516 1 97.75 174 VAL A CA 1
ATOM 1401 C C . VAL A 1 174 ? 13.672 7.113 -15.555 1 97.75 174 VAL A C 1
ATOM 1403 O O . VAL A 1 174 ? 13.703 7.84 -14.555 1 97.75 174 VAL A O 1
ATOM 1406 N N . ARG A 1 175 ? 13.094 7.477 -16.609 1 97.88 175 ARG A N 1
ATOM 1407 C CA . ARG A 1 175 ? 12.492 8.797 -16.75 1 97.88 175 ARG A CA 1
ATOM 1408 C C . ARG A 1 175 ? 11.336 8.977 -15.758 1 97.88 175 ARG A C 1
ATOM 1410 O O . ARG A 1 175 ? 11.148 10.062 -15.203 1 97.88 175 ARG A O 1
ATOM 1417 N N . THR A 1 176 ? 10.547 7.938 -15.609 1 97.38 176 THR A N 1
ATOM 1418 C CA . THR A 1 176 ? 9.43 7.973 -14.672 1 97.38 176 THR A CA 1
ATOM 1419 C C . THR A 1 176 ? 9.922 8.203 -13.25 1 97.38 176 THR A C 1
ATOM 1421 O O . THR A 1 176 ? 9.352 9.008 -12.508 1 97.38 176 THR A O 1
ATOM 1424 N N . ILE A 1 177 ? 10.969 7.555 -12.906 1 97.94 177 ILE A N 1
ATOM 1425 C CA . ILE A 1 177 ? 11.57 7.699 -11.586 1 97.94 177 ILE A CA 1
ATOM 1426 C C . ILE A 1 177 ? 12.055 9.133 -11.391 1 97.94 177 ILE A C 1
ATOM 1428 O O . ILE A 1 177 ? 11.797 9.75 -10.352 1 97.94 177 ILE A O 1
ATOM 1432 N N . GLN A 1 178 ? 12.695 9.625 -12.398 1 97.69 178 GLN A N 1
ATOM 1433 C CA . GLN A 1 178 ? 13.195 11 -12.359 1 97.69 178 GLN A CA 1
ATOM 1434 C C . GLN A 1 178 ? 12.055 11.992 -12.156 1 97.69 178 GLN A C 1
ATOM 1436 O O . GLN A 1 178 ? 12.164 12.906 -11.336 1 97.69 178 GLN A O 1
ATOM 1441 N N . GLN A 1 179 ? 11.031 11.836 -12.867 1 96.62 179 GLN A N 1
ATOM 1442 C CA . GLN A 1 179 ? 9.891 12.75 -12.805 1 96.62 179 GLN A CA 1
ATOM 1443 C C . GLN A 1 179 ? 9.234 12.703 -11.43 1 96.62 179 GLN A C 1
ATOM 1445 O O . GLN A 1 179 ? 8.789 13.734 -10.914 1 96.62 179 GLN A O 1
ATOM 1450 N N . TYR A 1 180 ? 9.102 11.516 -10.82 1 96 180 TYR A N 1
ATOM 1451 C CA . TYR A 1 180 ? 8.547 11.398 -9.477 1 96 180 TYR A CA 1
ATOM 1452 C C . TYR A 1 180 ? 9.445 12.078 -8.453 1 96 180 TYR A C 1
ATOM 1454 O O . TYR A 1 180 ? 8.969 12.812 -7.586 1 96 180 TYR A O 1
ATOM 1462 N N . GLU A 1 181 ? 10.781 11.906 -8.602 1 96.06 181 GLU A N 1
ATOM 1463 C CA . GLU A 1 181 ? 11.719 12.422 -7.613 1 96.06 181 GLU A CA 1
ATOM 1464 C C . GLU A 1 181 ? 11.852 13.938 -7.719 1 96.06 181 GLU A C 1
ATOM 1466 O O . GLU A 1 181 ? 12.242 14.602 -6.754 1 96.06 181 GLU A O 1
ATOM 1471 N N . GLN A 1 182 ? 11.516 14.438 -8.883 1 93.81 182 GLN A N 1
ATOM 1472 C CA . GLN A 1 182 ? 11.57 15.875 -9.109 1 93.81 182 GLN A CA 1
ATOM 1473 C C . GLN A 1 182 ? 10.188 16.516 -8.953 1 93.81 182 GLN A C 1
ATOM 1475 O O . GLN A 1 182 ? 10.016 17.703 -9.219 1 93.81 182 GLN A O 1
ATOM 1480 N N . ARG A 1 183 ? 9.195 15.773 -8.586 1 92.62 183 ARG A N 1
ATOM 1481 C CA . ARG A 1 183 ? 7.82 16.219 -8.375 1 92.62 183 ARG A CA 1
ATOM 1482 C C . ARG A 1 183 ? 7.23 16.797 -9.656 1 92.62 183 ARG A C 1
ATOM 1484 O O . ARG A 1 183 ? 6.445 17.75 -9.609 1 92.62 183 ARG A O 1
ATOM 1491 N N . GLN A 1 184 ? 7.672 16.312 -10.828 1 92.81 184 GLN A N 1
ATOM 1492 C CA . GLN A 1 184 ? 7.082 16.672 -12.109 1 92.81 184 GLN A CA 1
ATOM 1493 C C . GLN A 1 184 ? 5.855 15.812 -12.406 1 92.81 184 GLN A C 1
ATOM 1495 O O . GLN A 1 184 ? 5.016 16.188 -13.227 1 92.81 184 GLN A O 1
ATOM 1500 N N . LYS A 1 185 ? 5.824 14.688 -11.773 1 93.31 185 LYS A N 1
ATOM 1501 C CA . LYS A 1 185 ? 4.664 13.805 -11.781 1 93.31 185 LYS A CA 1
ATOM 1502 C C . LYS A 1 185 ? 4.211 13.484 -10.359 1 93.31 185 LYS A C 1
ATOM 1504 O O . LYS A 1 185 ? 5.039 13.32 -9.461 1 93.31 185 LYS A O 1
ATOM 1509 N N . ASP A 1 186 ? 2.906 13.453 -10.234 1 94.31 186 ASP A N 1
ATOM 1510 C CA . ASP A 1 186 ? 2.348 13.125 -8.922 1 94.31 186 ASP A CA 1
ATOM 1511 C C . ASP A 1 186 ? 2.363 11.625 -8.672 1 94.31 186 ASP A C 1
ATOM 1513 O O . ASP A 1 186 ? 1.579 10.883 -9.266 1 94.31 186 ASP A O 1
ATOM 1517 N N . ILE A 1 187 ? 3.158 11.188 -7.742 1 95.44 187 ILE A N 1
ATOM 1518 C CA . ILE A 1 187 ? 3.35 9.758 -7.496 1 95.44 187 ILE A CA 1
ATOM 1519 C C . ILE A 1 187 ? 2.064 9.156 -6.934 1 95.44 187 ILE A C 1
ATOM 1521 O O . ILE A 1 187 ? 1.828 7.953 -7.062 1 95.44 187 ILE A O 1
ATOM 1525 N N . ASN A 1 188 ? 1.271 9.961 -6.289 1 94.94 188 ASN A N 1
ATOM 1526 C CA . ASN A 1 188 ? 0.004 9.477 -5.754 1 94.94 188 ASN A CA 1
ATOM 1527 C C . ASN A 1 188 ? -0.957 9.062 -6.863 1 94.94 188 ASN A C 1
ATOM 1529 O O . ASN A 1 188 ? -1.922 8.336 -6.621 1 94.94 188 ASN A O 1
ATOM 1533 N N . LYS A 1 189 ? -0.684 9.523 -8.07 1 95.06 189 LYS A N 1
ATOM 1534 C CA . LYS A 1 189 ? -1.535 9.219 -9.219 1 95.06 189 LYS A CA 1
ATOM 1535 C C . LYS A 1 189 ? -0.948 8.086 -10.055 1 95.06 189 LYS A C 1
ATOM 1537 O O . LYS A 1 189 ? -1.517 7.707 -11.078 1 95.06 189 LYS A O 1
ATOM 1542 N N . ALA A 1 190 ? 0.149 7.594 -9.617 1 95.88 190 ALA A N 1
ATOM 1543 C CA . ALA A 1 190 ? 0.744 6.445 -10.289 1 95.88 190 ALA A CA 1
ATOM 1544 C C . ALA A 1 190 ? -0.153 5.215 -10.18 1 95.88 190 ALA A C 1
ATOM 1546 O O . ALA A 1 190 ? -0.952 5.105 -9.242 1 95.88 190 ALA A O 1
ATOM 1547 N N . GLN A 1 191 ? -0.011 4.391 -11.148 1 95.56 191 GLN A N 1
ATOM 1548 C CA . GLN A 1 191 ? -0.702 3.105 -11.062 1 95.56 191 GLN A CA 1
ATOM 1549 C C . GLN A 1 191 ? -0.205 2.291 -9.875 1 95.56 191 GLN A C 1
ATOM 1551 O O . GLN A 1 191 ? 0.991 2.283 -9.578 1 95.56 191 GLN A O 1
ATOM 1556 N N . ALA A 1 192 ? -1.133 1.576 -9.273 1 95.12 192 ALA A N 1
ATOM 1557 C CA . ALA A 1 192 ? -0.807 0.783 -8.094 1 95.12 192 ALA A CA 1
ATOM 1558 C C . ALA A 1 192 ? 0.288 -0.235 -8.398 1 95.12 192 ALA A C 1
ATOM 1560 O O . ALA A 1 192 ? 1.19 -0.448 -7.59 1 95.12 192 ALA A O 1
ATOM 1561 N N . GLU A 1 193 ? 0.241 -0.802 -9.523 1 94.62 193 GLU A N 1
ATOM 1562 C CA . GLU A 1 193 ? 1.219 -1.824 -9.883 1 94.62 193 GLU A CA 1
ATOM 1563 C C . GLU A 1 193 ? 2.623 -1.234 -9.984 1 94.62 193 GLU A C 1
ATOM 1565 O O . GLU A 1 193 ? 3.604 -1.889 -9.617 1 94.62 193 GLU A O 1
ATOM 1570 N N . THR A 1 194 ? 2.723 -0.073 -10.477 1 95.62 194 THR A N 1
ATOM 1571 C CA . THR A 1 194 ? 4.012 0.603 -10.57 1 95.62 194 THR A CA 1
ATOM 1572 C C . THR A 1 194 ? 4.602 0.833 -9.18 1 95.62 194 THR A C 1
ATOM 1574 O O . THR A 1 194 ? 5.777 0.549 -8.938 1 95.62 194 THR A O 1
ATOM 1577 N N . LEU A 1 195 ? 3.779 1.312 -8.281 1 96.69 195 LEU A N 1
ATOM 1578 C CA . LEU A 1 195 ? 4.254 1.575 -6.93 1 96.69 195 LEU A CA 1
ATOM 1579 C C . LEU A 1 195 ? 4.617 0.276 -6.219 1 96.69 195 LEU A C 1
ATOM 1581 O O . LEU A 1 195 ? 5.559 0.244 -5.422 1 96.69 195 LEU A O 1
ATOM 1585 N N . LEU A 1 196 ? 3.857 -0.692 -6.512 1 95.06 196 LEU A N 1
ATOM 1586 C CA . LEU A 1 196 ? 4.156 -1.977 -5.891 1 95.06 196 LEU A CA 1
ATOM 1587 C C . LEU A 1 196 ? 5.523 -2.488 -6.332 1 95.06 196 LEU A C 1
ATOM 1589 O O . LEU A 1 196 ? 6.289 -3.012 -5.516 1 95.06 196 LEU A O 1
ATOM 1593 N N . ARG A 1 197 ? 5.844 -2.383 -7.598 1 94.44 197 ARG A N 1
ATOM 1594 C CA . ARG A 1 197 ? 7.152 -2.789 -8.102 1 94.44 197 ARG A CA 1
ATOM 1595 C C . ARG A 1 197 ? 8.273 -2.02 -7.406 1 94.44 197 ARG A C 1
ATOM 1597 O O . ARG A 1 197 ? 9.273 -2.607 -6.996 1 94.44 197 ARG A O 1
ATOM 1604 N N . LEU A 1 198 ? 8.055 -0.772 -7.25 1 96.75 198 LEU A N 1
ATOM 1605 C CA . LEU A 1 198 ? 9.039 0.066 -6.574 1 96.75 198 LEU A CA 1
ATOM 1606 C C . LEU A 1 198 ? 9.172 -0.328 -5.109 1 96.75 198 LEU A C 1
ATOM 1608 O O . LEU A 1 198 ? 10.289 -0.465 -4.598 1 96.75 198 LEU A O 1
ATOM 1612 N N . ALA A 1 199 ? 8.062 -0.48 -4.473 1 96.44 199 ALA A N 1
ATOM 1613 C CA . ALA A 1 199 ? 8.039 -0.812 -3.049 1 96.44 199 ALA A CA 1
ATOM 1614 C C . ALA A 1 199 ? 8.758 -2.133 -2.781 1 96.44 199 ALA A C 1
ATOM 1616 O O . ALA A 1 199 ? 9.516 -2.248 -1.821 1 96.44 199 ALA A O 1
ATOM 1617 N N . ARG A 1 200 ? 8.531 -3.059 -3.615 1 92.38 200 ARG A N 1
ATOM 1618 C CA . ARG A 1 200 ? 9.172 -4.363 -3.461 1 92.38 200 ARG A CA 1
ATOM 1619 C C . ARG A 1 200 ? 10.688 -4.25 -3.604 1 92.38 200 ARG A C 1
ATOM 1621 O O . ARG A 1 200 ? 11.43 -4.84 -2.818 1 92.38 200 ARG A O 1
ATOM 1628 N N . THR A 1 201 ? 11.094 -3.516 -4.598 1 93.56 201 THR A N 1
ATOM 1629 C CA . THR A 1 201 ? 12.523 -3.338 -4.832 1 93.56 201 THR A CA 1
ATOM 1630 C C . THR A 1 201 ? 13.18 -2.613 -3.656 1 93.56 201 THR A C 1
ATOM 1632 O O . THR A 1 201 ? 14.305 -2.934 -3.271 1 93.56 201 THR A O 1
ATOM 1635 N N . LEU A 1 202 ? 12.438 -1.725 -3.057 1 97 202 LEU A N 1
ATOM 1636 C CA . LEU A 1 202 ? 12.977 -0.886 -1.992 1 97 202 LEU A CA 1
ATOM 1637 C C . LEU A 1 202 ? 12.664 -1.477 -0.622 1 97 202 LEU A C 1
ATOM 1639 O O . LEU A 1 202 ? 12.992 -0.882 0.406 1 97 202 LEU A O 1
ATOM 1643 N N . ASN A 1 203 ? 11.984 -2.566 -0.593 1 93.69 203 ASN A N 1
ATOM 1644 C CA . ASN A 1 203 ? 11.617 -3.268 0.632 1 93.69 203 ASN A CA 1
ATOM 1645 C C . ASN A 1 203 ? 10.812 -2.373 1.568 1 93.69 203 ASN A C 1
ATOM 1647 O O . ASN A 1 203 ? 11.164 -2.215 2.738 1 93.69 203 ASN A O 1
ATOM 1651 N N . CYS A 1 204 ? 9.781 -1.81 1.024 1 95.12 204 CYS A N 1
ATOM 1652 C CA . CYS A 1 204 ? 8.867 -0.961 1.778 1 95.12 204 CYS A CA 1
ATOM 1653 C C . CYS A 1 204 ? 7.426 -1.191 1.34 1 95.12 204 CYS A C 1
ATOM 1655 O O . CYS A 1 204 ? 7.16 -2.057 0.505 1 95.12 204 CYS A O 1
ATOM 1657 N N . ASN A 1 205 ? 6.508 -0.49 1.991 1 94 205 ASN A N 1
ATOM 1658 C CA . ASN A 1 205 ? 5.109 -0.556 1.592 1 94 205 ASN A CA 1
ATOM 1659 C C . ASN A 1 205 ? 4.773 0.503 0.545 1 94 205 ASN A C 1
ATOM 1661 O O . ASN A 1 205 ? 5.469 1.514 0.433 1 94 205 ASN A O 1
ATOM 1665 N N . VAL A 1 206 ? 3.773 0.241 -0.177 1 95.38 206 VAL A N 1
ATOM 1666 C CA . VAL A 1 206 ? 3.324 1.175 -1.205 1 95.38 206 VAL A CA 1
ATOM 1667 C C . VAL A 1 206 ? 3.051 2.541 -0.579 1 95.38 206 VAL A C 1
ATOM 1669 O O . VAL A 1 206 ? 3.41 3.574 -1.146 1 95.38 206 VAL A O 1
ATOM 1672 N N . GLU A 1 207 ? 2.51 2.541 0.596 1 93.31 207 GLU A N 1
ATOM 1673 C CA . GLU A 1 207 ? 2.131 3.773 1.278 1 93.31 207 GLU A CA 1
ATOM 1674 C C . GLU A 1 207 ? 3.359 4.613 1.625 1 93.31 207 GLU A C 1
ATOM 1676 O O . GLU A 1 207 ? 3.283 5.84 1.672 1 93.31 207 GLU A O 1
ATOM 1681 N N . ASP A 1 208 ? 4.438 3.971 1.821 1 94.81 208 ASP A N 1
ATOM 1682 C CA . ASP A 1 208 ? 5.672 4.664 2.18 1 94.81 208 ASP A CA 1
ATOM 1683 C C . ASP A 1 208 ? 6.16 5.543 1.033 1 94.81 208 ASP A C 1
ATOM 1685 O O . ASP A 1 208 ? 6.891 6.512 1.254 1 94.81 208 ASP A O 1
ATOM 1689 N N . LEU A 1 209 ? 5.719 5.191 -0.152 1 96.44 209 LEU A N 1
ATOM 1690 C CA . LEU A 1 209 ? 6.188 5.898 -1.341 1 96.44 209 LEU A CA 1
ATOM 1691 C C . LEU A 1 209 ? 5.316 7.117 -1.623 1 96.44 209 LEU A C 1
ATOM 1693 O O . LEU A 1 209 ? 5.742 8.039 -2.32 1 96.44 209 LEU A O 1
ATOM 1697 N N . MET A 1 210 ? 4.18 7.094 -1.107 1 94.62 210 MET A N 1
ATOM 1698 C CA . MET A 1 210 ? 3.215 8.156 -1.388 1 94.62 210 MET A CA 1
ATOM 1699 C C . MET A 1 210 ? 3.566 9.43 -0.624 1 94.62 210 MET A C 1
ATOM 1701 O O . MET A 1 210 ? 4.281 9.375 0.378 1 94.62 210 MET A O 1
ATOM 1705 N N . GLU A 1 211 ? 3.053 10.508 -1.241 1 93.75 211 GLU A N 1
ATOM 1706 C CA . GLU A 1 211 ? 3.336 11.82 -0.66 1 93.75 211 GLU A CA 1
ATOM 1707 C C . GLU A 1 211 ? 2.076 12.445 -0.069 1 93.75 211 GLU A C 1
ATOM 1709 O O . GLU A 1 211 ? 1.043 12.523 -0.736 1 93.75 211 GLU A O 1
ATOM 1714 N N . LYS A 1 212 ? 2.217 12.883 1.16 1 92.94 212 LYS A N 1
ATOM 1715 C CA . LYS A 1 212 ? 1.087 13.539 1.811 1 92.94 212 LYS A CA 1
ATOM 1716 C C . LYS A 1 212 ? 0.936 14.977 1.33 1 92.94 212 LYS A C 1
ATOM 1718 O O . LYS A 1 212 ? -0.172 15.516 1.316 1 92.94 212 LYS A O 1
ATOM 1723 N N . VAL A 1 213 ? 2.029 15.539 0.97 1 91.75 213 VAL A N 1
ATOM 1724 C CA . VAL A 1 213 ? 2.021 16.891 0.411 1 91.75 213 VAL A CA 1
ATOM 1725 C C . VAL A 1 213 ? 2.258 16.828 -1.096 1 91.75 213 VAL A C 1
ATOM 1727 O O . VAL A 1 213 ? 3.367 16.516 -1.544 1 91.75 213 VAL A O 1
ATOM 1730 N N . PRO A 1 214 ? 1.25 17 -1.892 1 76.5 214 PRO A N 1
ATOM 1731 C CA . PRO A 1 214 ? 1.342 16.875 -3.348 1 76.5 214 PRO A CA 1
ATOM 1732 C C . PRO A 1 214 ? 2.277 17.906 -3.975 1 76.5 214 PRO A C 1
ATOM 1734 O O . PRO A 1 214 ? 2.553 18.953 -3.367 1 76.5 214 PRO A O 1
ATOM 1737 N N . PRO A 1 215 ? 2.719 17.484 -5.152 1 79.75 215 PRO A N 1
ATOM 1738 C CA . PRO A 1 215 ? 3.535 18.469 -5.867 1 79.75 215 PRO A CA 1
ATOM 1739 C C . PRO A 1 215 ? 2.732 19.688 -6.312 1 79.75 215 PRO A C 1
ATOM 1741 O O . PRO A 1 215 ? 1.499 19.641 -6.332 1 79.75 215 PRO A O 1
ATOM 1744 N N . SER A 1 216 ? 3.418 20.828 -6.379 1 71.12 216 SER A N 1
ATOM 1745 C CA . SER A 1 216 ? 2.779 22.047 -6.871 1 71.12 216 SER A CA 1
ATOM 1746 C C . SER A 1 216 ? 2.295 21.875 -8.305 1 71.12 216 SER A C 1
ATOM 1748 O O . SER A 1 216 ? 3.008 21.312 -9.148 1 71.12 216 SER A O 1
ATOM 1750 N N . ILE A 1 217 ? 1.091 21.344 -8.531 1 56.66 217 ILE A N 1
ATOM 1751 C CA . ILE A 1 217 ? 0.683 21.25 -9.93 1 56.66 217 ILE A CA 1
ATOM 1752 C C . ILE A 1 217 ? 0.839 22.609 -10.609 1 56.66 217 ILE A C 1
ATOM 1754 O O . ILE A 1 217 ? 0.417 23.625 -10.062 1 56.66 217 ILE A O 1
ATOM 1758 N N . SER A 1 218 ? 1.911 22.906 -11.141 1 46.09 218 SER A N 1
ATOM 1759 C CA . SER A 1 218 ? 1.924 24.109 -11.961 1 46.09 218 SER A CA 1
ATOM 1760 C C . SER A 1 218 ? 0.628 24.25 -12.758 1 46.09 218 SER A C 1
ATOM 1762 O O . SER A 1 218 ? 0.188 23.312 -13.414 1 46.09 218 SER A O 1
ATOM 1764 N N . ALA A 1 219 ? -0.245 25.188 -12.359 1 35.66 219 ALA A N 1
ATOM 1765 C CA . ALA A 1 219 ? -1.305 25.562 -13.297 1 35.66 219 ALA A CA 1
ATOM 1766 C C . ALA A 1 219 ? -0.742 25.828 -14.688 1 35.66 219 ALA A C 1
ATOM 1768 O O . ALA A 1 219 ? 0.398 26.281 -14.828 1 35.66 219 ALA A O 1
ATOM 1769 N N . MET B 1 1 ? 2.793 -7.059 -14.922 1 59.66 1 MET B N 1
ATOM 1770 C CA . MET B 1 1 ? 2.672 -8.133 -13.93 1 59.66 1 MET B CA 1
ATOM 1771 C C . MET B 1 1 ? 3.896 -8.172 -13.023 1 59.66 1 MET B C 1
ATOM 1773 O O . MET B 1 1 ? 5.012 -7.902 -13.469 1 59.66 1 MET B O 1
ATOM 1777 N N . ILE B 1 2 ? 3.639 -8.25 -11.719 1 78.94 2 ILE B N 1
ATOM 1778 C CA . ILE B 1 2 ? 4.73 -8.297 -10.75 1 78.94 2 ILE B CA 1
ATOM 1779 C C . ILE B 1 2 ? 5.082 -9.758 -10.445 1 78.94 2 ILE B C 1
ATOM 1781 O O . ILE B 1 2 ? 4.332 -10.445 -9.75 1 78.94 2 ILE B O 1
ATOM 1785 N N . CYS B 1 3 ? 6.156 -10.164 -11.117 1 88.25 3 CYS B N 1
ATOM 1786 C CA . CYS B 1 3 ? 6.59 -11.539 -10.914 1 88.25 3 CYS B CA 1
ATOM 1787 C C . CYS B 1 3 ? 7.145 -11.734 -9.508 1 88.25 3 CYS B C 1
ATOM 1789 O O . CYS B 1 3 ? 7.469 -10.766 -8.82 1 88.25 3 CYS B O 1
ATOM 1791 N N . ALA B 1 4 ? 7.195 -12.961 -9.133 1 91.38 4 ALA B N 1
ATOM 1792 C CA . ALA B 1 4 ? 7.508 -13.297 -7.742 1 91.38 4 ALA B CA 1
ATOM 1793 C C . ALA B 1 4 ? 8.961 -12.969 -7.414 1 91.38 4 ALA B C 1
ATOM 1795 O O . ALA B 1 4 ? 9.258 -12.5 -6.312 1 91.38 4 ALA B O 1
ATOM 1796 N N . TYR B 1 5 ? 9.883 -13.164 -8.312 1 91.19 5 TYR B N 1
ATOM 1797 C CA . TYR B 1 5 ? 11.305 -12.914 -8.125 1 91.19 5 TYR B CA 1
ATOM 1798 C C . TYR B 1 5 ? 12 -12.672 -9.461 1 91.19 5 TYR B C 1
ATOM 1800 O O . TYR B 1 5 ? 11.352 -12.68 -10.516 1 91.19 5 TYR B O 1
ATOM 1808 N N . ASP B 1 6 ? 13.281 -12.43 -9.406 1 88.5 6 ASP B N 1
ATOM 1809 C CA . ASP B 1 6 ? 14.07 -12.062 -10.586 1 88.5 6 ASP B CA 1
ATOM 1810 C C . ASP B 1 6 ? 14.016 -13.156 -11.648 1 88.5 6 ASP B C 1
ATOM 1812 O O . ASP B 1 6 ? 14.125 -14.344 -11.328 1 88.5 6 ASP B O 1
ATOM 1816 N N . LYS B 1 7 ? 13.852 -12.742 -12.852 1 91.81 7 LYS B N 1
ATOM 1817 C CA . LYS B 1 7 ? 13.68 -13.648 -13.984 1 91.81 7 LYS B CA 1
ATOM 1818 C C . LYS B 1 7 ? 14.922 -14.516 -14.188 1 91.81 7 LYS B C 1
ATOM 1820 O O . LYS B 1 7 ? 14.836 -15.602 -14.758 1 91.81 7 LYS B O 1
ATOM 1825 N N . ASN B 1 8 ? 16.031 -14.125 -13.68 1 91.75 8 ASN B N 1
ATOM 1826 C CA . ASN B 1 8 ? 17.281 -14.867 -13.852 1 91.75 8 ASN B CA 1
ATOM 1827 C C . ASN B 1 8 ? 17.234 -16.203 -13.125 1 91.75 8 ASN B C 1
ATOM 1829 O O . ASN B 1 8 ? 18.016 -17.109 -13.422 1 91.75 8 ASN B O 1
ATOM 1833 N N . TYR B 1 9 ? 16.266 -16.281 -12.242 1 95.44 9 TYR B N 1
ATOM 1834 C CA . TYR B 1 9 ? 16.188 -17.516 -11.461 1 95.44 9 TYR B CA 1
ATOM 1835 C C . TYR B 1 9 ? 15.102 -18.438 -11.992 1 95.44 9 TYR B C 1
ATOM 1837 O O . TYR B 1 9 ? 14.953 -19.562 -11.531 1 95.44 9 TYR B O 1
ATOM 1845 N N . LEU B 1 10 ? 14.383 -17.984 -12.977 1 96.69 10 LEU B N 1
ATOM 1846 C CA . LEU B 1 10 ? 13.18 -18.688 -13.422 1 96.69 10 LEU B CA 1
ATOM 1847 C C . LEU B 1 10 ? 13.539 -20.031 -14.047 1 96.69 10 LEU B C 1
ATOM 1849 O O . LEU B 1 10 ? 12.93 -21.062 -13.719 1 96.69 10 LEU B O 1
ATOM 1853 N N . ALA B 1 11 ? 14.523 -20.031 -14.867 1 97.44 11 ALA B N 1
ATOM 1854 C CA . ALA B 1 11 ? 14.898 -21.266 -15.555 1 97.44 11 ALA B CA 1
ATOM 1855 C C . ALA B 1 11 ? 15.289 -22.359 -14.562 1 97.44 11 ALA B C 1
ATOM 1857 O O . ALA B 1 11 ? 14.859 -23.5 -14.688 1 97.44 11 ALA B O 1
ATOM 1858 N N . ALA B 1 12 ? 16.047 -21.969 -13.602 1 97.44 12 ALA B N 1
ATOM 1859 C CA . ALA B 1 12 ? 16.469 -22.906 -12.578 1 97.44 12 ALA B CA 1
ATOM 1860 C C . ALA B 1 12 ? 15.289 -23.359 -11.719 1 97.44 12 ALA B C 1
ATOM 1862 O O . ALA B 1 12 ? 15.18 -24.531 -11.367 1 97.44 12 ALA B O 1
ATOM 1863 N N . ALA B 1 13 ? 14.438 -22.422 -11.375 1 98.06 13 ALA B N 1
ATOM 1864 C CA . ALA B 1 13 ? 13.25 -22.734 -10.586 1 98.06 13 ALA B CA 1
ATOM 1865 C C . ALA B 1 13 ? 12.367 -23.75 -11.305 1 98.06 13 ALA B C 1
ATOM 1867 O O . ALA B 1 13 ? 11.93 -24.734 -10.695 1 98.06 13 ALA B O 1
ATOM 1868 N N . GLN B 1 14 ? 12.156 -23.516 -12.586 1 97.94 14 GLN B N 1
ATOM 1869 C CA . GLN B 1 14 ? 11.344 -24.406 -13.391 1 97.94 14 GLN B CA 1
ATOM 1870 C C . GLN B 1 14 ? 11.969 -25.812 -13.461 1 97.94 14 GLN B C 1
ATOM 1872 O O . GLN B 1 14 ? 11.297 -26.797 -13.195 1 97.94 14 GLN B O 1
ATOM 1877 N N . LYS B 1 15 ? 13.203 -25.859 -13.742 1 96.62 15 LYS B N 1
ATOM 1878 C CA . LYS B 1 15 ? 13.906 -27.141 -13.891 1 96.62 15 LYS B CA 1
ATOM 1879 C C . LYS B 1 15 ? 13.906 -27.922 -12.586 1 96.62 15 LYS B C 1
ATOM 1881 O O . LYS B 1 15 ? 13.617 -29.125 -12.578 1 96.62 15 LYS B O 1
ATOM 1886 N N . ASN B 1 16 ? 14.164 -27.219 -11.5 1 97.06 16 ASN B N 1
ATOM 1887 C CA . ASN B 1 16 ? 14.336 -27.906 -10.227 1 97.06 16 ASN B CA 1
ATOM 1888 C C . ASN B 1 16 ? 13.008 -28.391 -9.664 1 97.06 16 ASN B C 1
ATOM 1890 O O . ASN B 1 16 ? 12.922 -29.5 -9.125 1 97.06 16 ASN B O 1
ATOM 1894 N N . LEU B 1 17 ? 11.969 -27.609 -9.805 1 98.06 17 LEU B N 1
ATOM 1895 C CA . LEU B 1 17 ? 10.656 -28.094 -9.367 1 98.06 17 LEU B CA 1
ATOM 1896 C C . LEU B 1 17 ? 10.18 -29.25 -10.234 1 98.06 17 LEU B C 1
ATOM 1898 O O . LEU B 1 17 ? 9.586 -30.203 -9.734 1 98.06 17 LEU B O 1
ATOM 1902 N N . ALA B 1 18 ? 10.453 -29.156 -11.547 1 97.25 18 ALA B N 1
ATOM 1903 C CA . ALA B 1 18 ? 10.117 -30.219 -12.492 1 97.25 18 ALA B CA 1
ATOM 1904 C C . ALA B 1 18 ? 10.805 -31.531 -12.109 1 97.25 18 ALA B C 1
ATOM 1906 O O . ALA B 1 18 ? 10.156 -32.562 -12.023 1 97.25 18 ALA B O 1
ATOM 1907 N N . ARG B 1 19 ? 12.062 -31.438 -11.844 1 96 19 ARG B N 1
ATOM 1908 C CA . ARG B 1 19 ? 12.859 -32.625 -11.523 1 96 19 ARG B CA 1
ATOM 1909 C C . ARG B 1 19 ? 12.445 -33.219 -10.18 1 96 19 ARG B C 1
ATOM 1911 O O . ARG B 1 19 ? 12.461 -34.438 -10 1 96 19 ARG B O 1
ATOM 1918 N N . MET B 1 20 ? 12.125 -32.375 -9.258 1 96.56 20 MET B N 1
ATOM 1919 C CA . MET B 1 20 ? 11.656 -32.844 -7.969 1 96.56 20 MET B CA 1
ATOM 1920 C C . MET B 1 20 ? 10.422 -33.75 -8.133 1 96.56 20 MET B C 1
ATOM 1922 O O . MET B 1 20 ? 10.398 -34.875 -7.645 1 96.56 20 MET B O 1
ATOM 1926 N N . LEU B 1 21 ? 9.5 -33.219 -8.859 1 96.88 21 LEU B N 1
ATOM 1927 C CA . LEU B 1 21 ? 8.25 -33.938 -9.031 1 96.88 21 LEU B CA 1
ATOM 1928 C C . LEU B 1 21 ? 8.477 -35.219 -9.836 1 96.88 21 LEU B C 1
ATOM 1930 O O . LEU B 1 21 ? 7.934 -36.281 -9.508 1 96.88 21 LEU B O 1
ATOM 1934 N N . ASP B 1 22 ? 9.25 -35.094 -10.891 1 95.75 22 ASP B N 1
ATOM 1935 C CA . ASP B 1 22 ? 9.547 -36.25 -11.727 1 95.75 22 ASP B CA 1
ATOM 1936 C C . ASP B 1 22 ? 10.219 -37.344 -10.914 1 95.75 22 ASP B C 1
ATOM 1938 O O . ASP B 1 22 ? 9.828 -38.531 -11.016 1 95.75 22 ASP B O 1
ATOM 1942 N N . TYR B 1 23 ? 11.117 -36.969 -10.102 1 95.62 23 TYR B N 1
ATOM 1943 C CA . TYR B 1 23 ? 11.859 -37.938 -9.289 1 95.62 23 TYR B CA 1
ATOM 1944 C C . TYR B 1 23 ? 10.953 -38.594 -8.266 1 95.62 23 TYR B C 1
ATOM 1946 O O . TYR B 1 23 ? 10.93 -39.844 -8.156 1 95.62 23 TYR B O 1
ATOM 1954 N N . LEU B 1 24 ? 10.219 -37.844 -7.555 1 96.06 24 LEU B N 1
ATOM 1955 C CA . LEU B 1 24 ? 9.352 -38.375 -6.5 1 96.06 24 LEU B CA 1
ATOM 1956 C C . LEU B 1 24 ? 8.297 -39.312 -7.082 1 96.06 24 LEU B C 1
ATOM 1958 O O . LEU B 1 24 ? 7.98 -40.344 -6.488 1 96.06 24 LEU B O 1
ATOM 1962 N N . VAL B 1 25 ? 7.824 -38.938 -8.281 1 96.19 25 VAL B N 1
ATOM 1963 C CA . VAL B 1 25 ? 6.68 -39.688 -8.82 1 96.19 25 VAL B CA 1
ATOM 1964 C C . VAL B 1 25 ? 7.172 -40.844 -9.703 1 96.19 25 VAL B C 1
ATOM 1966 O O . VAL B 1 25 ? 6.77 -41.969 -9.508 1 96.19 25 VAL B O 1
ATOM 1969 N N . ASN B 1 26 ? 8.078 -40.562 -10.586 1 94 26 ASN B N 1
ATOM 1970 C CA . ASN B 1 26 ? 8.414 -41.562 -11.602 1 94 26 ASN B CA 1
ATOM 1971 C C . ASN B 1 26 ? 9.555 -42.438 -11.133 1 94 26 ASN B C 1
ATOM 1973 O O . ASN B 1 26 ? 9.602 -43.625 -11.484 1 94 26 ASN B O 1
ATOM 1977 N N . ASP B 1 27 ? 10.477 -41.938 -10.406 1 93.5 27 ASP B N 1
ATOM 1978 C CA . ASP B 1 27 ? 11.586 -42.75 -9.922 1 93.5 27 ASP B CA 1
ATOM 1979 C C . ASP B 1 27 ? 11.219 -43.438 -8.617 1 93.5 27 ASP B C 1
ATOM 1981 O O . ASP B 1 27 ? 11.453 -44.656 -8.461 1 93.5 27 ASP B O 1
ATOM 1985 N N . LEU B 1 28 ? 10.594 -42.688 -7.73 1 94.44 28 LEU B N 1
ATOM 1986 C CA . LEU B 1 28 ? 10.328 -43.219 -6.406 1 94.44 28 LEU B CA 1
ATOM 1987 C C . LEU B 1 28 ? 8.906 -43.781 -6.32 1 94.44 28 LEU B C 1
ATOM 1989 O O . LEU B 1 28 ? 8.531 -44.406 -5.316 1 94.44 28 LEU B O 1
ATOM 1993 N N . HIS B 1 29 ? 8.023 -43.531 -7.293 1 94.5 29 HIS B N 1
ATOM 1994 C CA . HIS B 1 29 ? 6.707 -44.094 -7.484 1 94.5 29 HIS B CA 1
ATOM 1995 C C . HIS B 1 29 ? 5.734 -43.625 -6.402 1 94.5 29 HIS B C 1
ATOM 1997 O O . HIS B 1 29 ? 4.883 -44.406 -5.953 1 94.5 29 HIS B O 1
ATOM 2003 N N . HIS B 1 30 ? 5.93 -42.469 -5.918 1 96.25 30 HIS B N 1
ATOM 2004 C CA . HIS B 1 30 ? 4.914 -41.875 -5.066 1 96.25 30 HIS B CA 1
ATOM 2005 C C . HIS B 1 30 ? 3.791 -41.25 -5.898 1 96.25 30 HIS B C 1
ATOM 2007 O O . HIS B 1 30 ? 4.035 -40.719 -6.98 1 96.25 30 HIS B O 1
ATOM 2013 N N . PRO B 1 31 ? 2.547 -41.344 -5.344 1 97.81 31 PRO B N 1
ATOM 2014 C CA . PRO B 1 31 ? 1.479 -40.625 -6.055 1 97.81 31 PRO B CA 1
ATOM 2015 C C . PRO B 1 31 ? 1.741 -39.125 -6.172 1 97.81 31 PRO B C 1
ATOM 2017 O O . PRO B 1 31 ? 2.271 -38.531 -5.242 1 97.81 31 PRO B O 1
ATOM 2020 N N . LEU B 1 32 ? 1.338 -38.531 -7.281 1 98.06 32 LEU B N 1
ATOM 2021 C CA . LEU B 1 32 ? 1.585 -37.125 -7.57 1 98.06 32 LEU B CA 1
ATOM 2022 C C . LEU B 1 32 ? 1.024 -36.25 -6.465 1 98.06 32 LEU B C 1
ATOM 2024 O O . LEU B 1 32 ? 1.718 -35.344 -5.965 1 98.06 32 LEU B O 1
ATOM 2028 N N . GLU B 1 33 ? -0.194 -36.469 -6.059 1 98.31 33 GLU B N 1
ATOM 2029 C CA . GLU B 1 33 ? -0.857 -35.656 -5.043 1 98.31 33 GLU B CA 1
ATOM 2030 C C . GLU B 1 33 ? -0.109 -35.719 -3.713 1 98.31 33 GLU B C 1
ATOM 2032 O O . GLU B 1 33 ? 0.028 -34.719 -3.025 1 98.31 33 GLU B O 1
ATOM 2037 N N . THR B 1 34 ? 0.395 -36.875 -3.402 1 98.25 34 THR B N 1
ATOM 2038 C CA . THR B 1 34 ? 1.128 -37.062 -2.156 1 98.25 34 THR B CA 1
ATOM 2039 C C . THR B 1 34 ? 2.453 -36.312 -2.188 1 98.25 34 THR B C 1
ATOM 2041 O O . THR B 1 34 ? 2.789 -35.594 -1.238 1 98.25 34 THR B O 1
ATOM 2044 N N . ALA B 1 35 ? 3.139 -36.469 -3.281 1 98 35 ALA B N 1
ATOM 2045 C CA . ALA B 1 35 ? 4.414 -35.781 -3.455 1 98 35 ALA B CA 1
ATOM 2046 C C . ALA B 1 35 ? 4.238 -34.281 -3.365 1 98 35 ALA B C 1
ATOM 2048 O O . ALA B 1 35 ? 5.02 -33.594 -2.701 1 98 35 ALA B O 1
ATOM 2049 N N . TRP B 1 36 ? 3.225 -33.812 -4.023 1 98.69 36 TRP B N 1
ATOM 2050 C CA . TRP B 1 36 ? 2.941 -32.375 -4.055 1 98.69 36 TRP B CA 1
ATOM 2051 C C . TRP B 1 36 ? 2.57 -31.875 -2.668 1 98.69 36 TRP B C 1
ATOM 2053 O O . TRP B 1 36 ? 3.021 -30.797 -2.256 1 98.69 36 TRP B O 1
ATOM 2063 N N . GLN B 1 37 ? 1.807 -32.594 -1.94 1 98.44 37 GLN B N 1
ATOM 2064 C CA . GLN B 1 37 ? 1.411 -32.219 -0.591 1 98.44 37 GLN B CA 1
ATOM 2065 C C . GLN B 1 37 ? 2.619 -32.156 0.338 1 98.44 37 GLN B C 1
ATOM 2067 O O . GLN B 1 37 ? 2.689 -31.266 1.205 1 98.44 37 GLN B O 1
ATOM 2072 N N . TRP B 1 38 ? 3.52 -33.094 0.184 1 98.38 38 TRP B N 1
ATOM 2073 C CA . TRP B 1 38 ? 4.746 -33.031 0.969 1 98.38 38 TRP B CA 1
ATOM 2074 C C . TRP B 1 38 ? 5.516 -31.75 0.692 1 98.38 38 TRP B C 1
ATOM 2076 O O . TRP B 1 38 ? 6.016 -31.109 1.617 1 98.38 38 TRP B O 1
ATOM 2086 N N . PHE B 1 39 ? 5.566 -31.391 -0.58 1 98.62 39 PHE B N 1
ATOM 2087 C CA . PHE B 1 39 ? 6.246 -30.156 -0.957 1 98.62 39 PHE B CA 1
ATOM 2088 C C . PHE B 1 39 ? 5.555 -28.953 -0.343 1 98.62 39 PHE B C 1
ATOM 2090 O O . PHE B 1 39 ? 6.207 -28.094 0.274 1 98.62 39 PHE B O 1
ATOM 2097 N N . LEU B 1 40 ? 4.242 -28.891 -0.438 1 98.62 40 LEU B N 1
ATOM 2098 C CA . LEU B 1 40 ? 3.463 -27.766 0.063 1 98.62 40 LEU B CA 1
ATOM 2099 C C . LEU B 1 40 ? 3.633 -27.609 1.57 1 98.62 40 LEU B C 1
ATOM 2101 O O . LEU B 1 40 ? 3.623 -26.484 2.092 1 98.62 40 LEU B O 1
ATOM 2105 N N . ALA B 1 41 ? 3.807 -28.672 2.244 1 97.88 41 ALA B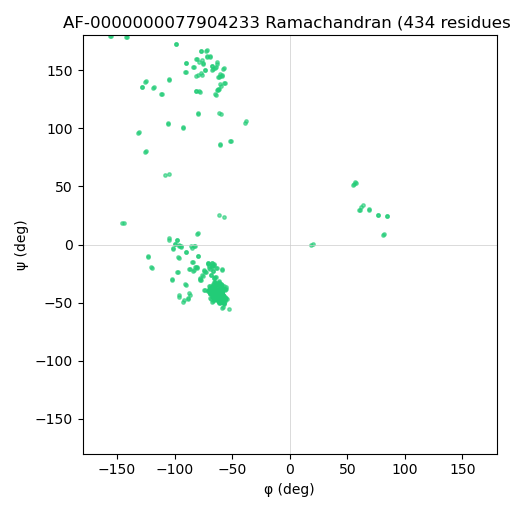 N 1
ATOM 2106 C CA . ALA B 1 41 ? 3.898 -28.672 3.701 1 97.88 41 ALA B CA 1
ATOM 2107 C C . ALA B 1 41 ? 5.32 -28.375 4.16 1 97.88 41 ALA B C 1
ATOM 2109 O O . ALA B 1 41 ? 5.547 -28.062 5.332 1 97.88 41 ALA B O 1
ATOM 2110 N N . SER B 1 42 ? 6.238 -28.469 3.26 1 97.69 42 SER B N 1
ATOM 2111 C CA . SER B 1 42 ? 7.641 -28.266 3.605 1 97.69 42 SER B CA 1
ATOM 2112 C C . SER B 1 42 ? 7.988 -26.781 3.682 1 97.69 42 SER B C 1
ATOM 2114 O O . SER B 1 42 ? 7.289 -25.953 3.109 1 97.69 42 SER B O 1
ATOM 2116 N N . GLU B 1 43 ? 9.07 -26.453 4.371 1 97.38 43 GLU B N 1
ATOM 2117 C CA . GLU B 1 43 ? 9.562 -25.078 4.418 1 97.38 43 GLU B CA 1
ATOM 2118 C C . GLU B 1 43 ? 10.07 -24.641 3.053 1 97.38 43 GLU B C 1
ATOM 2120 O O . GLU B 1 43 ? 10.148 -23.438 2.775 1 97.38 43 GLU B O 1
ATOM 2125 N N . LEU B 1 44 ? 10.359 -25.531 2.219 1 97.81 44 LEU B N 1
ATOM 2126 C CA . LEU B 1 44 ? 10.938 -25.25 0.911 1 97.81 44 LEU B CA 1
ATOM 2127 C C . LEU B 1 44 ? 9.922 -24.547 0.011 1 97.81 44 LEU B C 1
ATOM 2129 O O . LEU B 1 44 ? 10.281 -23.688 -0.795 1 97.81 44 LEU B O 1
ATOM 2133 N N . SER B 1 45 ? 8.703 -25 0.142 1 98.31 45 SER B N 1
ATOM 2134 C CA . SER B 1 45 ? 7.66 -24.375 -0.675 1 98.31 45 SER B CA 1
ATOM 2135 C C . SER B 1 45 ? 7.598 -22.875 -0.447 1 98.31 45 SER B C 1
ATOM 2137 O O . SER B 1 45 ? 7.613 -22.094 -1.403 1 98.31 45 SER B O 1
ATOM 2139 N N . ALA B 1 46 ? 7.617 -22.438 0.804 1 97.31 46 ALA B N 1
ATOM 2140 C CA . ALA B 1 46 ? 7.555 -21.016 1.172 1 97.31 46 ALA B CA 1
ATOM 2141 C C . ALA B 1 46 ? 8.797 -20.281 0.701 1 97.31 46 ALA B C 1
ATOM 2143 O O . ALA B 1 46 ? 8.703 -19.172 0.161 1 97.31 46 ALA B O 1
ATOM 2144 N N . ARG B 1 47 ? 9.875 -20.891 0.924 1 97.69 47 ARG B N 1
ATOM 2145 C CA . ARG B 1 47 ? 11.133 -20.281 0.521 1 97.69 47 ARG B CA 1
ATOM 2146 C C . ARG B 1 47 ? 11.234 -20.188 -0.998 1 97.69 47 ARG B C 1
ATOM 2148 O O . ARG B 1 47 ? 11.719 -19.188 -1.531 1 97.69 47 ARG B O 1
ATOM 2155 N N . PHE B 1 48 ? 10.758 -21.203 -1.682 1 98.06 48 PHE B N 1
ATOM 2156 C CA . PHE B 1 48 ? 10.742 -21.25 -3.139 1 98.06 48 PHE B CA 1
ATOM 2157 C C . PHE B 1 48 ? 9.898 -20.125 -3.711 1 98.06 48 PHE B C 1
ATOM 2159 O O . PHE B 1 48 ? 10.367 -19.375 -4.57 1 98.06 48 PHE B O 1
ATOM 2166 N N . GLU B 1 49 ? 8.789 -20 -3.229 1 96.56 49 GLU B N 1
ATOM 2167 C CA . GLU B 1 49 ? 7.852 -19.047 -3.816 1 96.56 49 GLU B CA 1
ATOM 2168 C C . GLU B 1 49 ? 8.273 -17.609 -3.527 1 96.56 49 GLU B C 1
ATOM 2170 O O . GLU B 1 49 ? 7.824 -16.672 -4.195 1 96.56 49 GLU B O 1
ATOM 2175 N N . GLN B 1 50 ? 9.203 -17.406 -2.545 1 93.5 50 GLN B N 1
ATOM 2176 C CA . GLN B 1 50 ? 9.703 -16.078 -2.209 1 93.5 50 GLN B CA 1
ATOM 2177 C C . GLN B 1 50 ? 10.992 -15.766 -2.959 1 93.5 50 GLN B C 1
ATOM 2179 O O . GLN B 1 50 ? 11.562 -14.68 -2.805 1 93.5 50 GLN B O 1
ATOM 2184 N N . GLY B 1 51 ? 11.438 -16.703 -3.705 1 94.88 51 GLY B N 1
ATOM 2185 C CA . GLY B 1 51 ? 12.609 -16.469 -4.531 1 94.88 51 GLY B CA 1
ATOM 2186 C C . GLY B 1 51 ? 13.914 -16.688 -3.793 1 94.88 51 GLY B C 1
ATOM 2187 O O . GLY B 1 51 ? 14.938 -16.094 -4.133 1 94.88 51 GLY B O 1
ATOM 2188 N N . ASP B 1 52 ? 13.938 -17.453 -2.789 1 96.31 52 ASP B N 1
ATOM 2189 C CA . ASP B 1 52 ? 15.156 -17.766 -2.057 1 96.31 52 ASP B CA 1
ATOM 2190 C C . ASP B 1 52 ? 16.172 -18.469 -2.961 1 96.31 52 ASP B C 1
ATOM 2192 O O . ASP B 1 52 ? 15.984 -19.625 -3.338 1 96.31 52 ASP B O 1
ATOM 2196 N N . CYS B 1 53 ? 17.234 -17.844 -3.229 1 95.12 53 CYS B N 1
ATOM 2197 C CA . CYS B 1 53 ? 18.219 -18.328 -4.191 1 95.12 53 CYS B CA 1
ATOM 2198 C C . CYS B 1 53 ? 18.844 -19.625 -3.719 1 95.12 53 CYS B C 1
ATOM 2200 O O . CYS B 1 53 ? 19.234 -20.469 -4.535 1 95.12 53 CYS B O 1
ATOM 2202 N N . THR B 1 54 ? 18.906 -19.844 -2.412 1 96.19 54 THR B N 1
ATOM 2203 C CA . THR B 1 54 ? 19.5 -21.062 -1.868 1 96.19 54 THR B CA 1
ATOM 2204 C C . THR B 1 54 ? 18.609 -22.266 -2.164 1 96.19 54 THR B C 1
ATOM 2206 O O . THR B 1 54 ? 19.094 -23.406 -2.172 1 96.19 54 THR B O 1
ATOM 2209 N N . VAL B 1 55 ? 17.391 -22 -2.428 1 97.44 55 VAL B N 1
ATOM 2210 C CA . VAL B 1 55 ? 16.453 -23.062 -2.75 1 97.44 55 VAL B CA 1
ATOM 2211 C C . VAL B 1 55 ? 16.328 -23.203 -4.266 1 97.44 55 VAL B C 1
ATOM 2213 O O . VAL B 1 55 ? 16.406 -24.312 -4.805 1 97.44 55 VAL B O 1
ATOM 2216 N N . LEU B 1 56 ? 16.203 -22.094 -4.961 1 97.06 56 LEU B N 1
ATOM 2217 C CA . LEU B 1 56 ? 15.922 -22.078 -6.391 1 97.06 56 LEU B CA 1
ATOM 2218 C C . LEU B 1 56 ? 17.109 -22.594 -7.191 1 97.06 56 LEU B C 1
ATOM 2220 O O . LEU B 1 56 ? 16.922 -23.312 -8.188 1 97.06 56 LEU B O 1
ATOM 2224 N N . VAL B 1 57 ? 18.312 -22.141 -6.746 1 95.31 57 VAL B N 1
ATOM 2225 C CA . VAL B 1 57 ? 19.484 -22.453 -7.539 1 95.31 57 VAL B CA 1
ATOM 2226 C C . VAL B 1 57 ? 20.469 -23.281 -6.699 1 95.31 57 VAL B C 1
ATOM 2228 O O . VAL B 1 57 ? 21.297 -24.016 -7.242 1 95.31 57 VAL B O 1
ATOM 2231 N N . GLY B 1 58 ? 20.344 -23.219 -5.457 1 95.56 58 GLY B N 1
ATOM 2232 C CA . GLY B 1 58 ? 21.281 -23.891 -4.578 1 95.56 58 GLY B CA 1
ATOM 2233 C C . GLY B 1 58 ? 21 -25.375 -4.422 1 95.56 58 GLY B C 1
ATOM 2234 O O . GLY B 1 58 ? 21.859 -26.141 -4.004 1 95.56 58 GLY B O 1
ATOM 2235 N N . LEU B 1 59 ? 19.859 -25.766 -4.703 1 96 59 LEU B N 1
ATOM 2236 C CA . LEU B 1 59 ? 19.469 -27.172 -4.637 1 96 59 LEU B CA 1
ATOM 2237 C C . LEU B 1 59 ? 19.062 -27.688 -6.012 1 96 59 LEU B C 1
ATOM 2239 O O . LEU B 1 59 ? 18.375 -26.984 -6.762 1 96 59 LEU B O 1
ATOM 2243 N N . SER B 1 60 ? 19.547 -28.875 -6.344 1 94.19 60 SER B N 1
ATOM 2244 C CA . SER B 1 60 ? 19.016 -29.547 -7.523 1 94.19 60 SER B CA 1
ATOM 2245 C C . SER B 1 60 ? 17.609 -30.078 -7.266 1 94.19 60 SER B C 1
ATOM 2247 O O . SER B 1 60 ? 17.156 -30.125 -6.121 1 94.19 60 SER B O 1
ATOM 2249 N N . GLY B 1 61 ? 16.969 -30.438 -8.32 1 95.44 61 GLY B N 1
ATOM 2250 C CA . GLY B 1 61 ? 15.656 -31.031 -8.164 1 95.44 61 GLY B CA 1
ATOM 2251 C C . GLY B 1 61 ? 15.648 -32.25 -7.266 1 95.44 61 GLY B C 1
ATOM 2252 O O . GLY B 1 61 ? 14.734 -32.438 -6.465 1 95.44 61 GLY B O 1
ATOM 2253 N N . VAL B 1 62 ? 16.656 -33 -7.41 1 94.88 62 VAL B N 1
ATOM 2254 C CA . VAL B 1 62 ? 16.766 -34.25 -6.621 1 94.88 62 VAL B CA 1
ATOM 2255 C C . VAL B 1 62 ? 17.047 -33.875 -5.16 1 94.88 62 VAL B C 1
ATOM 2257 O O . VAL B 1 62 ? 16.5 -34.5 -4.25 1 94.88 62 VAL B O 1
ATOM 2260 N N . GLU B 1 63 ? 17.859 -32.906 -4.93 1 95.31 63 GLU B N 1
ATOM 2261 C CA . GLU B 1 63 ? 18.141 -32.469 -3.57 1 95.31 63 GLU B CA 1
ATOM 2262 C C . GLU B 1 63 ? 16.891 -31.859 -2.928 1 95.31 63 GLU B C 1
ATOM 2264 O O . GLU B 1 63 ? 16.641 -32.062 -1.734 1 95.31 63 GLU B O 1
ATOM 2269 N N . LEU B 1 64 ? 16.125 -31.141 -3.674 1 96.75 64 LEU B N 1
ATOM 2270 C CA . LEU B 1 64 ? 14.828 -30.641 -3.211 1 96.75 64 LEU B CA 1
ATOM 2271 C C . LEU B 1 64 ? 13.945 -31.797 -2.742 1 96.75 64 LEU B C 1
ATOM 2273 O O . LEU B 1 64 ? 13.359 -31.734 -1.66 1 96.75 64 LEU B O 1
ATOM 2277 N N . ALA B 1 65 ? 13.938 -32.812 -3.551 1 96.88 65 ALA B N 1
ATOM 2278 C CA . ALA B 1 65 ? 13.117 -34 -3.252 1 96.88 65 ALA B CA 1
ATOM 2279 C C . ALA B 1 65 ? 13.562 -34.656 -1.951 1 96.88 65 ALA B C 1
ATOM 2281 O O . ALA B 1 65 ? 12.727 -35.031 -1.117 1 96.88 65 ALA B O 1
ATOM 2282 N N . HIS B 1 66 ? 14.852 -34.781 -1.803 1 96.44 66 HIS B N 1
ATOM 2283 C CA . HIS B 1 66 ? 15.383 -35.406 -0.597 1 96.44 66 HIS B CA 1
ATOM 2284 C C . HIS B 1 66 ? 14.984 -34.594 0.649 1 96.44 66 HIS B C 1
ATOM 2286 O O . HIS B 1 66 ? 14.578 -35.188 1.655 1 96.44 66 HIS B O 1
ATOM 2292 N N . THR B 1 67 ? 15.086 -33.344 0.544 1 96.88 67 THR B N 1
ATOM 2293 C CA . THR B 1 67 ? 14.75 -32.5 1.68 1 96.88 67 THR B CA 1
ATOM 2294 C C . THR B 1 67 ? 13.258 -32.562 1.99 1 96.88 67 THR B C 1
ATOM 2296 O O . THR B 1 67 ? 12.867 -32.594 3.156 1 96.88 67 THR B O 1
ATOM 2299 N N . VAL B 1 68 ? 12.438 -32.562 0.99 1 97.88 68 VAL B N 1
ATOM 2300 C CA . VAL B 1 68 ? 10.984 -32.656 1.146 1 97.88 68 VAL B CA 1
ATOM 2301 C C . VAL B 1 68 ? 10.633 -33.969 1.834 1 97.88 68 VAL B C 1
ATOM 2303 O O . VAL B 1 68 ? 9.836 -34 2.775 1 97.88 68 VAL B O 1
ATOM 2306 N N . LEU B 1 69 ? 11.266 -35.031 1.38 1 97.06 69 LEU B N 1
ATOM 2307 C CA . LEU B 1 69 ? 11.023 -36.344 1.977 1 97.06 69 LEU B CA 1
ATOM 2308 C C . LEU B 1 69 ? 11.453 -36.344 3.439 1 97.06 69 LEU B C 1
ATOM 2310 O O . LEU B 1 69 ? 10.742 -36.875 4.293 1 97.06 69 LEU B O 1
ATOM 2314 N N . GLU B 1 70 ? 12.57 -35.781 3.641 1 96.81 70 GLU B N 1
ATOM 2315 C CA . GLU B 1 70 ? 13.078 -35.688 5.008 1 96.81 70 GLU B CA 1
ATOM 2316 C C . GLU B 1 70 ? 12.102 -34.969 5.918 1 96.81 70 GLU B C 1
ATOM 2318 O O . GLU B 1 70 ? 11.797 -35.438 7.02 1 96.81 70 GLU B O 1
ATOM 2323 N N . GLN B 1 71 ? 11.578 -33.938 5.469 1 96.69 71 GLN B N 1
ATOM 2324 C CA . GLN B 1 71 ? 10.664 -33.125 6.266 1 96.69 71 GLN B CA 1
ATOM 2325 C C . GLN B 1 71 ? 9.305 -33.781 6.398 1 96.69 71 GLN B C 1
ATOM 2327 O O . GLN B 1 71 ? 8.57 -33.531 7.359 1 96.69 71 GLN B O 1
ATOM 2332 N N . ALA B 1 72 ? 9.031 -34.625 5.477 1 96.31 72 ALA B N 1
ATOM 2333 C CA . ALA B 1 72 ? 7.801 -35.406 5.551 1 96.31 72 ALA B CA 1
ATOM 2334 C C . ALA B 1 72 ? 8 -36.656 6.387 1 96.31 72 ALA B C 1
ATOM 2336 O O . ALA B 1 72 ? 7.066 -37.438 6.578 1 96.31 72 ALA B O 1
ATOM 2337 N N . ARG B 1 73 ? 9.227 -36.875 6.902 1 94.25 73 ARG B N 1
ATOM 2338 C CA . ARG B 1 73 ? 9.594 -38.031 7.703 1 94.25 73 ARG B CA 1
ATOM 2339 C C . ARG B 1 73 ? 9.438 -39.312 6.906 1 94.25 73 ARG B C 1
ATOM 2341 O O . ARG B 1 73 ? 9 -40.344 7.445 1 94.25 73 ARG B O 1
ATOM 2348 N N . GLU B 1 74 ? 9.664 -39.219 5.621 1 92.94 74 GLU B N 1
ATOM 2349 C CA . GLU B 1 74 ? 9.695 -40.375 4.75 1 92.94 74 GLU B CA 1
ATOM 2350 C C . GLU B 1 74 ? 11.109 -40.969 4.652 1 92.94 74 GLU B C 1
ATOM 2352 O O . GLU B 1 74 ? 12.094 -40.219 4.793 1 92.94 74 GLU B O 1
ATOM 2357 N N . PRO B 1 75 ? 11.227 -42.188 4.488 1 89.31 75 PRO B N 1
ATOM 2358 C CA . PRO B 1 75 ? 12.547 -42.781 4.406 1 89.31 75 PRO B CA 1
ATOM 2359 C C . PRO B 1 75 ? 13.383 -42.25 3.248 1 89.31 75 PRO B C 1
ATOM 2361 O O . PRO B 1 75 ? 12.836 -41.906 2.195 1 89.31 75 PRO B O 1
ATOM 2364 N N . ALA B 1 76 ? 14.688 -42.188 3.51 1 87.06 76 ALA B N 1
ATOM 2365 C CA . ALA B 1 76 ? 15.602 -41.75 2.461 1 87.06 76 ALA B CA 1
ATOM 2366 C C . ALA B 1 76 ? 15.57 -42.719 1.271 1 87.06 76 ALA B C 1
ATOM 2368 O O . ALA B 1 76 ? 15.641 -43.938 1.444 1 87.06 76 ALA B O 1
ATOM 2369 N N . PRO B 1 77 ? 15.484 -42 0.134 1 83.19 77 PRO B N 1
ATOM 2370 C CA . PRO B 1 77 ? 15.398 -42.875 -1.021 1 83.19 77 PRO B CA 1
ATOM 2371 C C . PRO B 1 77 ? 16.734 -43.5 -1.4 1 83.19 77 PRO B C 1
ATOM 2373 O O . PRO B 1 77 ? 17.781 -42.844 -1.284 1 83.19 77 PRO B O 1
ATOM 2376 N N . VAL B 1 78 ? 16.703 -44.688 -1.873 1 78.94 78 VAL B N 1
ATOM 2377 C CA . VAL B 1 78 ? 17.891 -45.406 -2.307 1 78.94 78 VAL B CA 1
ATOM 2378 C C . VAL B 1 78 ? 18.047 -45.281 -3.82 1 78.94 78 VAL B C 1
ATOM 2380 O O . VAL B 1 78 ? 19.156 -45.406 -4.352 1 78.94 78 VAL B O 1
ATOM 2383 N N . GLN B 1 79 ? 16.984 -45.031 -4.469 1 80.75 79 GLN B N 1
ATOM 2384 C CA . GLN B 1 79 ? 16.953 -45 -5.926 1 80.75 79 GLN B CA 1
ATOM 2385 C C . GLN B 1 79 ? 17.531 -43.688 -6.465 1 80.75 79 GLN B C 1
ATOM 2387 O O . GLN B 1 79 ? 17.203 -42.594 -5.973 1 80.75 79 GLN B O 1
ATOM 2392 N N . GLN B 1 80 ? 18.453 -43.812 -7.445 1 80.5 80 GLN B N 1
ATOM 2393 C CA . GLN B 1 80 ? 19.047 -42.656 -8.117 1 80.5 80 GLN B CA 1
ATOM 2394 C C . GLN B 1 80 ? 18.141 -42.156 -9.234 1 80.5 80 GLN B C 1
ATOM 2396 O O . GLN B 1 80 ? 17.359 -42.906 -9.797 1 80.5 80 GLN B O 1
ATOM 2401 N N . PRO B 1 81 ? 18.297 -40.875 -9.477 1 80.19 81 PRO B N 1
ATOM 2402 C CA . PRO B 1 81 ? 17.469 -40.312 -1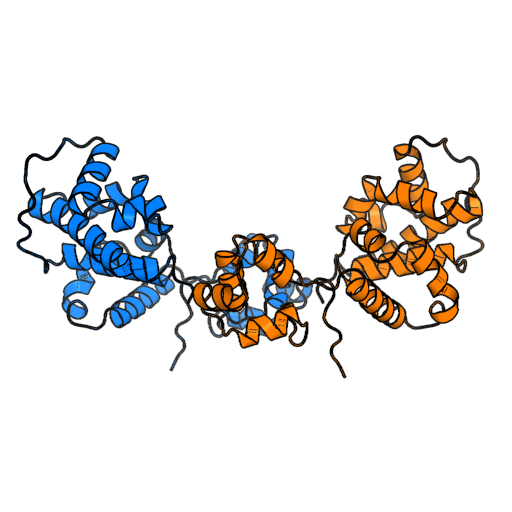0.539 1 80.19 81 PRO B CA 1
ATOM 2403 C C . PRO B 1 81 ? 17.797 -40.906 -11.914 1 80.19 81 PRO B C 1
ATOM 2405 O O . PRO B 1 81 ? 18.969 -41.125 -12.219 1 80.19 81 PRO B O 1
ATOM 2408 N N . SER B 1 82 ? 16.891 -41.375 -12.68 1 73.56 82 SER B N 1
ATOM 2409 C CA . SER B 1 82 ? 17.078 -41.938 -14.016 1 73.56 82 SER B CA 1
ATOM 2410 C C . SER B 1 82 ? 17.203 -40.812 -15.062 1 73.56 82 SER B C 1
ATOM 2412 O O . SER B 1 82 ? 17.781 -41.031 -16.125 1 73.56 82 SER B O 1
ATOM 2414 N N . TYR B 1 83 ? 17.312 -39.594 -14.82 1 65.19 83 TYR B N 1
ATOM 2415 C CA . TYR B 1 83 ? 17.281 -38.406 -15.648 1 65.19 83 TYR B CA 1
ATOM 2416 C C . TYR B 1 83 ? 16.594 -38.688 -16.984 1 65.19 83 TYR B C 1
ATOM 2418 O O . TYR B 1 83 ? 16.75 -37.906 -17.938 1 65.19 83 TYR B O 1
ATOM 2426 N N . ALA B 1 84 ? 16.125 -39.844 -17.25 1 54.22 84 ALA B N 1
ATOM 2427 C CA . ALA B 1 84 ? 15.641 -40.188 -18.594 1 54.22 84 ALA B CA 1
ATOM 2428 C C . ALA B 1 84 ? 14.617 -39.156 -19.078 1 54.22 84 ALA B C 1
ATOM 2430 O O . ALA B 1 84 ? 14.609 -38.781 -20.25 1 54.22 84 ALA B O 1
ATOM 2431 N N . TYR B 1 85 ? 13.469 -38.844 -18.328 1 56.97 85 TYR B N 1
ATOM 2432 C CA . TYR B 1 85 ? 12.258 -38.375 -18.969 1 56.97 85 TYR B CA 1
ATOM 2433 C C . TYR B 1 85 ? 12.094 -36.875 -18.75 1 56.97 85 TYR B C 1
ATOM 2435 O O . TYR B 1 85 ? 11.32 -36.438 -17.891 1 56.97 85 TYR B O 1
ATOM 2443 N N . ASP B 1 86 ? 13.023 -36.062 -19.203 1 62.41 86 ASP B N 1
ATOM 2444 C CA . ASP B 1 86 ? 12.758 -34.625 -19.188 1 62.41 86 ASP B CA 1
ATOM 2445 C C . ASP B 1 86 ? 11.492 -34.281 -19.984 1 62.41 86 ASP B C 1
ATOM 2447 O O . ASP B 1 86 ? 11.312 -33.156 -20.406 1 62.41 86 ASP B O 1
ATOM 2451 N N . ARG B 1 87 ? 10.648 -35.281 -20.094 1 80.69 87 ARG B N 1
ATOM 2452 C CA . ARG B 1 87 ? 9.484 -35 -20.922 1 80.69 87 ARG B CA 1
ATOM 2453 C C . ARG B 1 87 ? 8.234 -35.688 -20.375 1 80.69 87 ARG B C 1
ATOM 2455 O O . ARG B 1 87 ? 7.23 -35.812 -21.062 1 80.69 87 ARG B O 1
ATOM 2462 N N . SER B 1 88 ? 8.438 -36.031 -19.062 1 92.44 88 SER B N 1
ATOM 2463 C CA . SER B 1 88 ? 7.25 -36.688 -18.516 1 92.44 88 SER B CA 1
ATOM 2464 C C . SER B 1 88 ? 6.18 -35.656 -18.156 1 92.44 88 SER B C 1
ATOM 2466 O O . SER B 1 88 ? 6.48 -34.469 -18 1 92.44 88 SER B O 1
ATOM 2468 N N . PRO B 1 89 ? 4.922 -36.156 -18.109 1 95.75 89 PRO B N 1
ATOM 2469 C CA . PRO B 1 89 ? 3.869 -35.25 -17.672 1 95.75 89 PRO B CA 1
ATOM 2470 C C . PRO B 1 89 ? 4.152 -34.625 -16.297 1 95.75 89 PRO B C 1
ATOM 2472 O O . PRO B 1 89 ? 3.826 -33.469 -16.047 1 95.75 89 PRO B O 1
ATOM 2475 N N . GLU B 1 90 ? 4.762 -35.406 -15.383 1 96.12 90 GLU B N 1
ATOM 2476 C CA . GLU B 1 90 ? 5.074 -34.906 -14.047 1 96.12 90 GLU B CA 1
ATOM 2477 C C . GLU B 1 90 ? 6.18 -33.844 -14.094 1 96.12 90 GLU B C 1
ATOM 2479 O O . GLU B 1 90 ? 6.125 -32.875 -13.367 1 96.12 90 GLU B O 1
ATOM 2484 N N . TYR B 1 91 ? 7.164 -34.125 -14.945 1 96.19 91 TYR B N 1
ATOM 2485 C CA . TYR B 1 91 ? 8.195 -33.125 -15.164 1 96.19 91 TYR B CA 1
ATOM 2486 C C . TYR B 1 91 ? 7.59 -31.797 -15.648 1 96.19 91 TYR B C 1
ATOM 2488 O O . TYR B 1 91 ? 7.844 -30.734 -15.078 1 96.19 91 TYR B O 1
ATOM 2496 N N . TRP B 1 92 ? 6.758 -31.938 -16.672 1 97.19 92 TRP B N 1
ATOM 2497 C CA . TRP B 1 92 ? 6.133 -30.75 -17.234 1 97.19 92 TRP B CA 1
ATOM 2498 C C . TRP B 1 92 ? 5.266 -30.031 -16.203 1 97.19 92 TRP B C 1
ATOM 2500 O O . TRP B 1 92 ? 5.262 -28.812 -16.125 1 97.19 92 TRP B O 1
ATOM 2510 N N . THR B 1 93 ? 4.527 -30.797 -15.43 1 98 93 THR B N 1
ATOM 2511 C CA . THR B 1 93 ? 3.639 -30.234 -14.422 1 98 93 THR B CA 1
ATOM 2512 C C . THR B 1 93 ? 4.422 -29.375 -13.438 1 98 93 THR B C 1
ATOM 2514 O O . THR B 1 93 ? 4.027 -28.234 -13.148 1 98 93 THR B O 1
ATOM 2517 N N . GLY B 1 94 ? 5.559 -29.875 -12.953 1 98 94 GLY B N 1
ATOM 2518 C CA . GLY B 1 94 ? 6.406 -29.094 -12.07 1 98 94 GLY B CA 1
ATOM 2519 C C . GLY B 1 94 ? 6.977 -27.844 -12.734 1 98 94 GLY B C 1
ATOM 2520 O O . GLY B 1 94 ? 6.98 -26.766 -12.141 1 98 94 GLY B O 1
ATOM 2521 N N . TRP B 1 95 ? 7.395 -28.078 -13.953 1 97.94 95 TRP B N 1
ATOM 2522 C CA . TRP B 1 95 ? 7.973 -26.984 -14.742 1 97.94 95 TRP B CA 1
ATOM 2523 C C . TRP B 1 95 ? 6.961 -25.875 -14.961 1 97.94 95 TRP B C 1
ATOM 2525 O O . TRP B 1 95 ? 7.273 -24.703 -14.742 1 97.94 95 TRP B O 1
ATOM 2535 N N . ALA B 1 96 ? 5.789 -26.25 -15.328 1 98.31 96 ALA B N 1
ATOM 2536 C CA . ALA B 1 96 ? 4.727 -25.297 -15.633 1 98.31 96 ALA B CA 1
ATOM 2537 C C . ALA B 1 96 ? 4.238 -24.594 -14.367 1 98.31 96 ALA B C 1
ATOM 2539 O O . ALA B 1 96 ? 3.961 -23.391 -14.391 1 98.31 96 ALA B O 1
ATOM 2540 N N . LEU B 1 97 ? 4.137 -25.281 -13.266 1 98.69 97 LEU B N 1
ATOM 2541 C CA . LEU B 1 97 ? 3.693 -24.703 -12.008 1 98.69 97 LEU B CA 1
ATOM 2542 C C . LEU B 1 97 ? 4.711 -23.688 -11.492 1 98.69 97 LEU B C 1
ATOM 2544 O O . LEU B 1 97 ? 4.336 -22.656 -10.93 1 98.69 97 LEU B O 1
ATOM 2548 N N . ALA B 1 98 ? 5.949 -24.016 -11.648 1 98.56 98 ALA B N 1
ATOM 2549 C CA . ALA B 1 98 ? 6.984 -23.062 -11.258 1 98.56 98 ALA B CA 1
ATOM 2550 C C . ALA B 1 98 ? 6.844 -21.75 -12.039 1 98.56 98 ALA B C 1
ATOM 2552 O O . ALA B 1 98 ? 6.965 -20.672 -11.461 1 98.56 98 ALA B O 1
ATOM 2553 N N . TYR B 1 99 ? 6.605 -21.906 -13.258 1 98.19 99 TYR B N 1
ATOM 2554 C CA . TYR B 1 99 ? 6.406 -20.719 -14.078 1 98.19 99 TYR B CA 1
ATOM 2555 C C . TYR B 1 99 ? 5.207 -19.922 -13.594 1 98.19 99 TYR B C 1
ATOM 2557 O O . TYR B 1 99 ? 5.293 -18.703 -13.438 1 98.19 99 TYR B O 1
ATOM 2565 N N . TYR B 1 100 ? 4.117 -20.625 -13.422 1 98.12 100 TYR B N 1
ATOM 2566 C CA . TYR B 1 100 ? 2.881 -19.938 -13.055 1 98.12 100 TYR B CA 1
ATOM 2567 C C . TYR B 1 100 ? 3.021 -19.234 -11.703 1 98.12 100 TYR B C 1
ATOM 2569 O O . TYR B 1 100 ? 2.531 -18.125 -11.523 1 98.12 100 TYR B O 1
ATOM 2577 N N . GLN B 1 101 ? 3.65 -19.953 -10.812 1 98.19 101 GLN B N 1
ATOM 2578 C CA . GLN B 1 101 ? 3.902 -19.344 -9.508 1 98.19 101 GLN B CA 1
ATOM 2579 C C . GLN B 1 101 ? 4.762 -18.094 -9.633 1 98.19 101 GLN B C 1
ATOM 2581 O O . GLN B 1 101 ? 4.465 -17.062 -9.023 1 98.19 101 GLN B O 1
ATOM 2586 N N . TRP B 1 102 ? 5.777 -18.141 -10.422 1 96.81 102 TRP B N 1
ATOM 2587 C CA . TRP B 1 102 ? 6.648 -17 -10.68 1 96.81 102 TRP B CA 1
ATOM 2588 C C . TRP B 1 102 ? 5.871 -15.867 -11.344 1 96.81 102 TRP B C 1
ATOM 2590 O O . TRP B 1 102 ? 5.988 -14.703 -10.938 1 96.81 102 TRP B O 1
ATOM 2600 N N . PHE B 1 103 ? 5.09 -16.219 -12.25 1 95.19 103 PHE B N 1
ATOM 2601 C CA . PHE B 1 103 ? 4.355 -15.281 -13.094 1 95.19 103 PHE B CA 1
ATOM 2602 C C . PHE B 1 103 ? 3.332 -14.492 -12.281 1 95.19 103 PHE B C 1
ATOM 2604 O O . PHE B 1 103 ? 3.16 -13.289 -12.477 1 95.19 103 PHE B O 1
ATOM 2611 N N . THR B 1 104 ? 2.676 -15.109 -11.328 1 94.69 104 THR B N 1
ATOM 2612 C CA . THR B 1 104 ? 1.562 -14.5 -10.6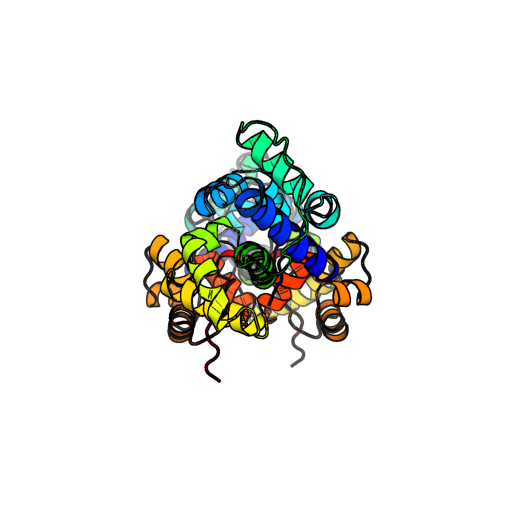09 1 94.69 104 THR B CA 1
ATOM 2613 C C . THR B 1 104 ? 2.01 -14.016 -9.227 1 94.69 104 THR B C 1
ATOM 2615 O O . THR B 1 104 ? 1.393 -13.125 -8.648 1 94.69 104 THR B O 1
ATOM 2618 N N . GLY B 1 105 ? 2.977 -14.727 -8.734 1 94.12 105 GLY B N 1
ATOM 2619 C CA . GLY B 1 105 ? 3.389 -14.453 -7.363 1 94.12 105 GLY B CA 1
ATOM 2620 C C . GLY B 1 105 ? 2.498 -15.109 -6.328 1 94.12 105 GLY B C 1
ATOM 2621 O O . GLY B 1 105 ? 2.609 -14.82 -5.137 1 94.12 105 GLY B O 1
ATOM 2622 N N . LEU B 1 106 ? 1.617 -15.945 -6.746 1 96.31 106 LEU B N 1
ATOM 2623 C CA . LEU B 1 106 ? 0.773 -16.703 -5.824 1 96.31 106 LEU B CA 1
ATOM 2624 C C . LEU B 1 106 ? 1.602 -17.703 -5.02 1 96.31 106 LEU B C 1
ATOM 2626 O O . LEU B 1 106 ? 2.652 -18.156 -5.48 1 96.31 106 LEU B O 1
ATOM 2630 N N . ARG B 1 107 ? 1.086 -18.016 -3.859 1 96.62 107 ARG B N 1
ATOM 2631 C CA . ARG B 1 107 ? 1.648 -19.156 -3.139 1 96.62 107 ARG B CA 1
ATOM 2632 C C . ARG B 1 107 ? 1.227 -20.469 -3.779 1 96.62 107 ARG B C 1
ATOM 2634 O O . ARG B 1 107 ? 0.136 -20.562 -4.344 1 96.62 107 ARG B O 1
ATOM 2641 N N . PHE B 1 108 ? 2.041 -21.391 -3.654 1 98.62 108 PHE B N 1
ATOM 2642 C CA . PHE B 1 108 ? 1.711 -22.703 -4.219 1 98.62 108 PHE B CA 1
ATOM 2643 C C . PHE B 1 108 ? 0.43 -23.25 -3.604 1 98.62 108 PHE B C 1
ATOM 2645 O O . PHE B 1 108 ? -0.383 -23.859 -4.297 1 98.62 108 PHE B O 1
ATOM 2652 N N . ALA B 1 109 ? 0.268 -23 -2.318 1 98 109 ALA B N 1
ATOM 2653 C CA . ALA B 1 109 ? -0.926 -23.469 -1.627 1 98 109 ALA B CA 1
ATOM 2654 C C . ALA B 1 109 ? -2.188 -22.828 -2.201 1 98 109 ALA B C 1
ATOM 2656 O O . ALA B 1 109 ? -3.225 -23.484 -2.32 1 98 109 ALA B O 1
ATOM 2657 N N . GLU B 1 110 ? -2.125 -21.578 -2.531 1 96.62 110 GLU B N 1
ATOM 2658 C CA . GLU B 1 110 ? -3.252 -20.891 -3.148 1 96.62 110 GLU B CA 1
ATOM 2659 C C . GLU B 1 110 ? -3.566 -21.469 -4.527 1 96.62 110 GLU B C 1
ATOM 2661 O O . GLU B 1 110 ? -4.734 -21.625 -4.887 1 96.62 110 GLU B O 1
ATOM 2666 N N . ILE B 1 111 ? -2.5 -21.734 -5.258 1 98.31 111 ILE B N 1
ATOM 2667 C CA . ILE B 1 111 ? -2.674 -22.328 -6.578 1 98.31 111 ILE B CA 1
ATOM 2668 C C . ILE B 1 111 ? -3.352 -23.688 -6.445 1 98.31 111 ILE B C 1
ATOM 2670 O O . ILE B 1 111 ? -4.328 -23.984 -7.145 1 98.31 111 ILE B O 1
ATOM 2674 N N . GLU B 1 112 ? -2.873 -24.469 -5.516 1 98.62 112 GLU B N 1
ATOM 2675 C CA . GLU B 1 112 ? -3.432 -25.797 -5.293 1 98.62 112 GLU B CA 1
ATOM 2676 C C . GLU B 1 112 ? -4.906 -25.719 -4.91 1 98.62 112 GLU B C 1
ATOM 2678 O O . GLU B 1 112 ? -5.711 -26.547 -5.336 1 98.62 112 GLU B O 1
ATOM 2683 N N . GLN B 1 113 ? -5.242 -24.766 -4.086 1 97.56 113 GLN B N 1
ATOM 2684 C CA . GLN B 1 113 ? -6.621 -24.609 -3.641 1 97.56 113 GLN B CA 1
ATOM 2685 C C . GLN B 1 113 ? -7.535 -24.25 -4.809 1 97.56 113 GLN B C 1
ATOM 2687 O O . GLN B 1 113 ? -8.688 -24.703 -4.859 1 97.56 113 GLN B O 1
ATOM 2692 N N . ALA B 1 114 ? -7.039 -23.547 -5.738 1 97.56 114 ALA B N 1
ATOM 2693 C CA . ALA B 1 114 ? -7.848 -23.094 -6.871 1 97.56 114 ALA B CA 1
ATOM 2694 C C . ALA B 1 114 ? -7.832 -24.141 -7.996 1 97.56 114 ALA B C 1
ATOM 2696 O O . ALA B 1 114 ? -8.883 -24.484 -8.547 1 97.56 114 ALA B O 1
ATOM 2697 N N . VAL B 1 115 ? -6.637 -24.609 -8.289 1 98.44 115 VAL B N 1
ATOM 2698 C CA . VAL B 1 115 ? -6.43 -25.594 -9.344 1 98.44 115 VAL B CA 1
ATOM 2699 C C . VAL B 1 115 ? -5.566 -26.734 -8.812 1 98.44 115 VAL B C 1
ATOM 2701 O O . VAL B 1 115 ? -4.336 -26.688 -8.914 1 98.44 115 VAL B O 1
ATOM 2704 N N . PRO B 1 116 ? -6.195 -27.781 -8.391 1 98.56 116 PRO B N 1
ATOM 2705 C CA . PRO B 1 116 ? -5.434 -28.906 -7.844 1 98.56 116 PRO B CA 1
ATOM 2706 C C . PRO B 1 116 ? -4.418 -29.469 -8.844 1 98.56 116 PRO B C 1
ATOM 2708 O O . PRO B 1 116 ? -4.648 -29.422 -10.055 1 98.56 116 PRO B O 1
ATOM 2711 N N . ILE B 1 117 ? -3.352 -30.016 -8.344 1 98.69 117 ILE B N 1
ATOM 2712 C CA . ILE B 1 117 ? -2.227 -30.453 -9.164 1 98.69 117 ILE B CA 1
ATOM 2713 C C . ILE B 1 117 ? -2.688 -31.516 -10.156 1 98.69 117 ILE B C 1
ATOM 2715 O O . ILE B 1 117 ? -2.168 -31.594 -11.273 1 98.69 117 ILE B O 1
ATOM 2719 N N . THR B 1 118 ? -3.625 -32.344 -9.797 1 97.94 118 THR B N 1
ATOM 2720 C CA . THR B 1 118 ? -4.133 -33.344 -10.703 1 97.94 118 THR B CA 1
ATOM 2721 C C . THR B 1 118 ? -4.766 -32.719 -11.938 1 97.94 118 THR B C 1
ATOM 2723 O O . THR B 1 118 ? -4.641 -33.25 -13.047 1 97.94 118 THR B O 1
ATOM 2726 N N . GLU B 1 119 ? -5.461 -31.641 -11.742 1 98.06 119 GLU B N 1
ATOM 2727 C CA . GLU B 1 119 ? -6.031 -30.891 -12.859 1 98.06 119 GLU B CA 1
ATOM 2728 C C . GLU B 1 119 ? -4.938 -30.25 -13.711 1 98.06 119 GLU B C 1
ATOM 2730 O O . GLU B 1 119 ? -5.047 -30.203 -14.938 1 98.06 119 GLU B O 1
ATOM 2735 N N . VAL B 1 120 ? -3.91 -29.766 -13.047 1 98.62 120 VAL B N 1
ATOM 2736 C CA . VAL B 1 120 ? -2.787 -29.172 -13.766 1 98.62 120 VAL B CA 1
ATOM 2737 C C . VAL B 1 120 ? -2.121 -30.219 -14.641 1 98.62 120 VAL B C 1
ATOM 2739 O O . VAL B 1 120 ? -1.786 -29.953 -15.797 1 98.62 120 VAL B O 1
ATOM 2742 N N . ARG B 1 121 ? -1.933 -31.406 -14.094 1 98.06 121 ARG B N 1
ATOM 2743 C CA . ARG B 1 121 ? -1.316 -32.5 -14.836 1 98.06 121 ARG B CA 1
ATOM 2744 C C . ARG B 1 121 ? -2.117 -32.812 -16.094 1 98.06 121 ARG B C 1
ATOM 2746 O O . ARG B 1 121 ? -1.545 -33.156 -17.125 1 98.06 121 ARG B O 1
ATOM 2753 N N . LEU B 1 122 ? -3.408 -32.719 -16.016 1 97.31 122 LEU B N 1
ATOM 2754 C CA . LEU B 1 122 ? -4.289 -33.031 -17.141 1 97.31 122 LEU B CA 1
ATOM 2755 C C . LEU B 1 122 ? -4.094 -32 -18.281 1 97.31 122 LEU B C 1
ATOM 2757 O O . LEU B 1 122 ? -4.469 -32.281 -19.422 1 97.31 122 LEU B O 1
ATOM 2761 N N . LEU B 1 123 ? -3.512 -30.906 -17.953 1 97.75 123 LEU B N 1
ATOM 2762 C CA . LEU B 1 123 ? -3.279 -29.875 -18.953 1 97.75 123 LEU B CA 1
ATOM 2763 C C . LEU B 1 123 ? -2.027 -30.172 -19.766 1 97.75 123 LEU B C 1
ATOM 2765 O O . LEU B 1 123 ? -1.72 -29.469 -20.734 1 97.75 123 LEU B O 1
ATOM 2769 N N . TYR B 1 124 ? -1.33 -31.219 -19.5 1 96.62 124 TYR B N 1
ATOM 2770 C CA . TYR B 1 124 ? -0.12 -31.609 -20.219 1 96.62 124 TYR B CA 1
ATOM 2771 C C . TYR B 1 124 ? -0.407 -31.812 -21.688 1 96.62 124 TYR B C 1
ATOM 2773 O O . TYR B 1 124 ? 0.265 -31.234 -22.547 1 96.62 124 TYR B O 1
ATOM 2781 N N . THR B 1 125 ? -1.351 -32.625 -22.062 1 94 125 THR B N 1
ATOM 2782 C CA . THR B 1 125 ? -1.608 -33.062 -23.438 1 94 125 THR B CA 1
ATOM 2783 C C . THR B 1 125 ? -1.896 -31.844 -24.328 1 94 125 THR B C 1
ATOM 2785 O O . THR B 1 125 ? -1.274 -31.688 -25.375 1 94 125 THR B O 1
ATOM 2788 N N . PRO B 1 126 ? -2.762 -30.922 -23.844 1 95.31 126 PRO B N 1
ATOM 2789 C CA . PRO B 1 126 ? -3.088 -29.812 -24.734 1 95.31 126 PRO B CA 1
ATOM 2790 C C . PRO B 1 126 ? -2.025 -28.703 -24.719 1 95.31 126 PRO B C 1
ATOM 2792 O O . PRO B 1 126 ? -1.884 -27.969 -25.703 1 95.31 126 PRO B O 1
ATOM 2795 N N . TYR B 1 127 ? -1.157 -28.641 -23.656 1 96.19 127 TYR B N 1
ATOM 2796 C CA . TYR B 1 127 ? -0.407 -27.406 -23.531 1 96.19 127 TYR B CA 1
ATOM 2797 C C . TYR B 1 127 ? 1.094 -27.672 -23.531 1 96.19 127 TYR B C 1
ATOM 2799 O O . TYR B 1 127 ? 1.896 -26.734 -23.656 1 96.19 127 TYR B O 1
ATOM 2807 N N . HIS B 1 128 ? 1.591 -28.938 -23.422 1 95.31 128 HIS B N 1
ATOM 2808 C CA . HIS B 1 128 ? 3.004 -29.172 -23.156 1 95.31 128 HIS B CA 1
ATOM 2809 C C . HIS B 1 128 ? 3.863 -28.812 -24.375 1 95.31 128 HIS B C 1
ATOM 2811 O O . HIS B 1 128 ? 5.078 -28.641 -24.234 1 95.31 128 HIS B O 1
ATOM 2817 N N . GLU B 1 129 ? 3.234 -28.688 -25.531 1 94.81 129 GLU B N 1
ATOM 2818 C CA . GLU B 1 129 ? 3.975 -28.328 -26.734 1 94.81 129 GLU B CA 1
ATOM 2819 C C . GLU B 1 129 ? 3.725 -26.859 -27.125 1 94.81 129 GLU B C 1
ATOM 2821 O O . GLU B 1 129 ? 4.219 -26.391 -28.141 1 94.81 129 GLU B O 1
ATOM 2826 N N . MET B 1 130 ? 2.977 -26.094 -26.344 1 95.62 130 MET B N 1
ATOM 2827 C CA . MET B 1 130 ? 2.627 -24.703 -26.609 1 95.62 130 MET B CA 1
ATOM 2828 C C . MET B 1 130 ? 3.531 -23.75 -25.828 1 95.62 130 MET B C 1
ATOM 2830 O O . MET B 1 130 ? 4.355 -24.203 -25.016 1 95.62 130 MET B O 1
ATOM 2834 N N . ASP B 1 131 ? 3.355 -22.547 -26.156 1 96 131 ASP B N 1
ATOM 2835 C CA . ASP B 1 131 ? 3.973 -21.516 -25.312 1 96 131 ASP B CA 1
ATOM 2836 C C . ASP B 1 131 ? 3.416 -21.547 -23.891 1 96 131 ASP B C 1
ATOM 2838 O O . ASP B 1 131 ? 2.205 -21.672 -23.703 1 96 131 ASP B O 1
ATOM 2842 N N . VAL B 1 132 ? 4.328 -21.5 -22.938 1 96.5 132 VAL B N 1
ATOM 2843 C CA . VAL B 1 132 ? 3.945 -21.609 -21.531 1 96.5 132 VAL B CA 1
ATOM 2844 C C . VAL B 1 132 ? 2.963 -20.484 -21.188 1 96.5 132 VAL B C 1
ATOM 2846 O O . VAL B 1 132 ? 2.178 -20.625 -20.234 1 96.5 132 VAL B O 1
ATOM 2849 N N . ARG B 1 133 ? 2.918 -19.406 -21.906 1 94.94 133 ARG B N 1
ATOM 2850 C CA . ARG B 1 133 ? 1.994 -18.297 -21.672 1 94.94 133 ARG B CA 1
ATOM 2851 C C . ARG B 1 133 ? 0.55 -18.734 -21.891 1 94.94 133 ARG B C 1
ATOM 2853 O O . ARG B 1 133 ? -0.367 -18.203 -21.266 1 94.94 133 ARG B O 1
ATOM 2860 N N . GLN B 1 134 ? 0.353 -19.625 -22.766 1 96.69 134 GLN B N 1
ATOM 2861 C CA . GLN B 1 134 ? -0.982 -20.156 -23 1 96.69 134 GLN B CA 1
ATOM 2862 C C . GLN B 1 134 ? -1.456 -21 -21.812 1 96.69 134 GLN B C 1
ATOM 2864 O O . GLN B 1 134 ? -2.631 -20.953 -21.453 1 96.69 134 GLN B O 1
ATOM 2869 N N . PHE B 1 135 ? -0.539 -21.75 -21.344 1 97.12 135 PHE B N 1
ATOM 2870 C CA . PHE B 1 135 ? -0.825 -22.484 -20.125 1 97.12 135 PHE B CA 1
ATOM 2871 C C . PHE B 1 135 ? -1.199 -21.531 -19 1 97.12 135 PHE B C 1
ATOM 2873 O O . PHE B 1 135 ? -2.18 -21.75 -18.281 1 97.12 135 PHE B O 1
ATOM 2880 N N . ALA B 1 136 ? -0.468 -20.422 -18.844 1 96.62 136 ALA B N 1
ATOM 2881 C CA . ALA B 1 136 ? -0.731 -19.438 -17.797 1 96.62 136 ALA B CA 1
ATOM 2882 C C . ALA B 1 136 ? -2.109 -18.797 -17.984 1 96.62 136 ALA B C 1
ATOM 2884 O O . ALA B 1 136 ? -2.822 -18.578 -17 1 96.62 136 ALA B O 1
ATOM 2885 N N . ASP B 1 137 ? -2.494 -18.531 -19.172 1 95.31 137 ASP B N 1
ATOM 2886 C CA . ASP B 1 137 ? -3.812 -17.969 -19.453 1 95.31 137 ASP B CA 1
ATOM 2887 C C . ASP B 1 137 ? -4.918 -18.922 -19.016 1 95.31 137 ASP B C 1
ATOM 2889 O O . ASP B 1 137 ? -5.906 -18.5 -18.406 1 95.31 137 ASP B O 1
ATOM 2893 N N . LYS B 1 138 ? -4.691 -20.156 -19.375 1 96.69 138 LYS B N 1
ATOM 2894 C CA . LYS B 1 138 ? -5.672 -21.156 -18.953 1 96.69 138 LYS B CA 1
ATOM 2895 C C . LYS B 1 138 ? -5.73 -21.266 -17.438 1 96.69 138 LYS B C 1
ATOM 2897 O O . LYS B 1 138 ? -6.816 -21.359 -16.859 1 96.69 138 LYS B O 1
ATOM 2902 N N . MET B 1 139 ? -4.578 -21.266 -16.812 1 97.56 139 MET B N 1
ATOM 2903 C CA . MET B 1 139 ? -4.52 -21.312 -15.359 1 97.56 139 MET B CA 1
ATOM 2904 C C . MET B 1 139 ? -5.258 -20.125 -14.75 1 97.56 139 MET B C 1
ATOM 2906 O O . MET B 1 139 ? -5.969 -20.266 -13.75 1 97.56 139 MET B O 1
ATOM 2910 N N . ASN B 1 140 ? -5.062 -18.922 -15.32 1 95.62 140 ASN B N 1
ATOM 2911 C CA . ASN B 1 140 ? -5.77 -17.734 -14.852 1 95.62 140 ASN B CA 1
ATOM 2912 C C . ASN B 1 140 ? -7.281 -17.906 -14.93 1 95.62 140 ASN B C 1
ATOM 2914 O O . ASN B 1 140 ? -8.008 -17.547 -14.008 1 95.62 140 ASN B O 1
ATOM 2918 N N . GLU B 1 141 ? -7.699 -18.453 -16.016 1 95.12 141 GLU B N 1
ATOM 2919 C CA . GLU B 1 141 ? -9.125 -18.719 -16.203 1 95.12 141 GLU B CA 1
ATOM 2920 C C . GLU B 1 141 ? -9.656 -19.656 -15.125 1 95.12 141 GLU B C 1
ATOM 2922 O O . GLU B 1 141 ? -10.688 -19.391 -14.516 1 95.12 141 GLU B O 1
ATOM 2927 N N . LEU B 1 142 ? -8.938 -20.719 -14.945 1 97.06 142 LEU B N 1
ATOM 2928 C CA . LEU B 1 142 ? -9.352 -21.703 -13.953 1 97.06 142 LEU B CA 1
ATOM 2929 C C . LEU B 1 142 ? -9.32 -21.109 -12.547 1 97.06 142 LEU B C 1
ATOM 2931 O O . LEU B 1 142 ? -10.219 -21.359 -11.742 1 97.06 142 LEU B O 1
ATOM 2935 N N . TYR B 1 143 ? -8.336 -20.344 -12.258 1 96.62 143 TYR B N 1
ATOM 2936 C CA . TYR B 1 143 ? -8.203 -19.703 -10.953 1 96.62 143 TYR B CA 1
ATOM 2937 C C . TYR B 1 143 ? -9.375 -18.766 -10.68 1 96.62 143 TYR B C 1
ATOM 2939 O O . TYR B 1 143 ? -9.953 -18.797 -9.594 1 96.62 143 TYR B O 1
ATOM 2947 N N . ARG B 1 144 ? -9.758 -17.969 -11.641 1 93.69 144 ARG B N 1
ATOM 2948 C CA . ARG B 1 144 ? -10.859 -17.016 -11.477 1 93.69 144 ARG B CA 1
ATOM 2949 C C . ARG B 1 144 ? -12.188 -17.75 -11.305 1 93.69 144 ARG B C 1
ATOM 2951 O O . ARG B 1 144 ? -13.07 -17.281 -10.578 1 93.69 144 ARG B O 1
ATOM 2958 N N . ALA B 1 145 ? -12.297 -18.859 -11.977 1 94.81 145 ALA B N 1
ATOM 2959 C CA . ALA B 1 145 ? -13.5 -19.672 -11.82 1 94.81 145 ALA B CA 1
ATOM 2960 C C . ALA B 1 145 ? -13.609 -20.219 -10.398 1 94.81 145 ALA B C 1
ATOM 2962 O O . ALA B 1 145 ? -14.703 -20.281 -9.836 1 94.81 145 ALA B O 1
ATOM 2963 N N . ALA B 1 146 ? -12.5 -20.562 -9.898 1 95.69 146 ALA B N 1
ATOM 2964 C CA . ALA B 1 146 ? -12.461 -21.141 -8.555 1 95.69 146 ALA B CA 1
ATOM 2965 C C . ALA B 1 146 ? -12.594 -20.047 -7.496 1 95.69 146 ALA B C 1
ATOM 2967 O O . ALA B 1 146 ? -13.102 -20.297 -6.402 1 95.69 146 ALA B O 1
ATOM 2968 N N . LYS B 1 147 ? -12.109 -18.875 -7.836 1 92.38 147 LYS B N 1
ATOM 2969 C CA . LYS B 1 147 ? -12.172 -17.703 -6.957 1 92.38 147 LYS B CA 1
ATOM 2970 C C . LYS B 1 147 ? -12.836 -16.531 -7.66 1 92.38 147 LYS B C 1
ATOM 2972 O O . LYS B 1 147 ? -12.188 -15.523 -7.957 1 92.38 147 LYS B O 1
ATOM 2977 N N . PRO B 1 148 ? -14.094 -16.547 -7.691 1 91.31 148 PRO B N 1
ATOM 2978 C CA . PRO B 1 148 ? -14.805 -15.547 -8.492 1 91.31 148 PRO B CA 1
ATOM 2979 C C . PRO B 1 148 ? -14.836 -14.172 -7.832 1 91.31 148 PRO B C 1
ATOM 2981 O O . PRO B 1 148 ? -14.938 -13.156 -8.523 1 91.31 148 PRO B O 1
ATOM 2984 N N . GLU B 1 149 ? -14.742 -14.164 -6.516 1 94.12 149 GLU B N 1
ATOM 2985 C CA . GLU B 1 149 ? -14.805 -12.883 -5.824 1 94.12 149 GLU B CA 1
ATOM 2986 C C . GLU B 1 149 ? -13.461 -12.172 -5.852 1 94.12 149 GLU B C 1
ATOM 2988 O O . GLU B 1 149 ? -12.414 -12.797 -5.629 1 94.12 149 GLU B O 1
ATOM 2993 N N . THR B 1 150 ? -13.516 -10.938 -6.199 1 95.69 150 THR B N 1
ATOM 2994 C CA . THR B 1 150 ? -12.305 -10.133 -6.148 1 95.69 150 THR B CA 1
ATOM 2995 C C . THR B 1 150 ? -11.906 -9.844 -4.703 1 95.69 150 THR B C 1
ATOM 2997 O O . THR B 1 150 ? -12.719 -9.977 -3.789 1 95.69 150 THR B O 1
ATOM 3000 N N . ASN B 1 151 ? -10.641 -9.461 -4.543 1 96.06 151 ASN B N 1
ATOM 3001 C CA . ASN B 1 151 ? -10.195 -9.07 -3.213 1 96.06 151 ASN B CA 1
ATOM 3002 C C . ASN B 1 151 ? -11.008 -7.898 -2.668 1 96.06 151 ASN B C 1
ATOM 3004 O O . ASN B 1 151 ? -11.359 -7.883 -1.487 1 96.06 151 ASN B O 1
ATOM 3008 N N . LEU B 1 152 ? -11.297 -6.961 -3.521 1 97.75 152 LEU B N 1
ATOM 3009 C CA . LEU B 1 152 ? -12.07 -5.793 -3.117 1 97.75 152 LEU B CA 1
ATOM 3010 C C . LEU B 1 152 ? -13.453 -6.207 -2.611 1 97.75 152 LEU B C 1
ATOM 3012 O O . LEU B 1 152 ? -13.883 -5.766 -1.546 1 97.75 152 LEU B O 1
ATOM 3016 N N . LYS B 1 153 ? -14.086 -7.062 -3.332 1 97.44 153 LYS B N 1
ATOM 3017 C CA . LYS B 1 153 ? -15.422 -7.508 -2.947 1 97.44 153 LYS B CA 1
ATOM 3018 C C . LYS B 1 153 ? -15.383 -8.266 -1.623 1 97.44 153 LYS B C 1
ATOM 3020 O O . LYS B 1 153 ? -16.234 -8.047 -0.755 1 97.44 153 LYS B O 1
ATOM 3025 N N . ALA B 1 154 ? -14.453 -9.141 -1.553 1 97.19 154 ALA B N 1
ATOM 3026 C CA . ALA B 1 154 ? -14.328 -9.938 -0.335 1 97.19 154 ALA B CA 1
ATOM 3027 C C . ALA B 1 154 ? -14.109 -9.047 0.883 1 97.19 154 ALA B C 1
ATOM 3029 O O . ALA B 1 154 ? -14.75 -9.227 1.92 1 97.19 154 ALA B O 1
ATOM 3030 N N . LEU B 1 155 ? -13.211 -8.078 0.767 1 98 155 LEU B N 1
ATOM 3031 C CA . LEU B 1 155 ? -12.891 -7.188 1.873 1 98 155 LEU B CA 1
ATOM 3032 C C . LEU B 1 155 ? -14.07 -6.266 2.184 1 98 155 LEU B C 1
ATOM 3034 O O . LEU B 1 155 ? -14.352 -5.984 3.352 1 98 155 LEU B O 1
ATOM 3038 N N . ARG B 1 156 ? -14.703 -5.789 1.171 1 98.19 156 ARG B N 1
ATOM 3039 C CA . ARG B 1 156 ? -15.883 -4.957 1.37 1 98.19 156 ARG B CA 1
ATOM 3040 C C . ARG B 1 156 ? -16.969 -5.715 2.135 1 98.19 156 ARG B C 1
ATOM 3042 O O . ARG B 1 156 ? -17.547 -5.184 3.08 1 98.19 156 ARG B O 1
ATOM 3049 N N . ALA B 1 157 ? -17.203 -6.957 1.685 1 97.75 157 ALA B N 1
ATOM 3050 C CA . ALA B 1 157 ? -18.219 -7.797 2.324 1 97.75 157 ALA B CA 1
ATOM 3051 C C . ALA B 1 157 ? -17.844 -8.094 3.773 1 97.75 157 ALA B C 1
ATOM 3053 O O . ALA B 1 157 ? -18.703 -8.086 4.656 1 97.75 157 ALA B O 1
ATOM 3054 N N . LEU B 1 158 ? -16.625 -8.391 4.027 1 97.19 158 LEU B N 1
ATOM 3055 C CA . LEU B 1 158 ? -16.141 -8.664 5.375 1 97.19 158 LEU B CA 1
ATOM 3056 C C . LEU B 1 158 ? -16.359 -7.461 6.285 1 97.19 158 LEU B C 1
ATOM 3058 O O . LEU B 1 158 ? -16.641 -7.621 7.477 1 97.19 158 LEU B O 1
ATOM 3062 N N . ALA B 1 159 ? -16.25 -6.254 5.738 1 96.81 159 ALA B N 1
ATOM 3063 C CA . ALA B 1 159 ? -16.453 -5.016 6.484 1 96.81 159 ALA B CA 1
ATOM 3064 C C . ALA B 1 159 ? -17.938 -4.707 6.656 1 96.81 159 ALA B C 1
ATOM 3066 O O . ALA B 1 159 ? -18.297 -3.746 7.336 1 96.81 159 ALA B O 1
ATOM 3067 N N . GLY B 1 160 ? -18.766 -5.469 5.945 1 97.75 160 GLY B N 1
ATOM 3068 C CA . GLY B 1 160 ? -20.203 -5.293 6.039 1 97.75 160 GLY B CA 1
ATOM 3069 C C . GLY B 1 160 ? -20.703 -4.086 5.27 1 97.75 160 GLY B C 1
ATOM 3070 O O . GLY B 1 160 ? -21.766 -3.537 5.586 1 97.75 160 GLY B O 1
ATOM 3071 N N . LEU B 1 161 ? -20.062 -3.654 4.297 1 97.88 161 LEU B N 1
ATOM 3072 C CA . LEU B 1 161 ? -20.438 -2.461 3.541 1 97.88 161 LEU B CA 1
ATOM 3073 C C . LEU B 1 161 ? -21.047 -2.838 2.195 1 97.88 161 LEU B C 1
ATOM 3075 O O . LEU B 1 161 ? -20.594 -3.789 1.551 1 97.88 161 LEU B O 1
ATOM 3079 N N . SER B 1 162 ? -22.016 -2.1 1.796 1 98.38 162 SER B N 1
ATOM 3080 C CA . SER B 1 162 ? -22.484 -2.168 0.414 1 98.38 162 SER B CA 1
ATOM 3081 C C . SER B 1 162 ? -21.547 -1.415 -0.522 1 98.38 162 SER B C 1
ATOM 3083 O O . SER B 1 162 ? -20.641 -0.703 -0.067 1 98.38 162 SER B O 1
ATOM 3085 N N . GLN B 1 163 ? -21.75 -1.672 -1.778 1 98 163 GLN B N 1
ATOM 3086 C CA . GLN B 1 163 ? -20.953 -0.937 -2.746 1 98 163 GLN B CA 1
ATOM 3087 C C . GLN B 1 163 ? -21.156 0.568 -2.609 1 98 163 GLN B C 1
ATOM 3089 O O . GLN B 1 163 ? -20.203 1.344 -2.668 1 98 163 GLN B O 1
ATOM 3094 N N . SER B 1 164 ? -22.391 1.022 -2.385 1 98.06 164 SER B N 1
ATOM 3095 C CA . SER B 1 164 ? -22.719 2.434 -2.238 1 98.06 164 SER B CA 1
ATOM 3096 C C . SER B 1 164 ? -22.109 3.02 -0.971 1 98.06 164 SER B C 1
ATOM 3098 O O . SER B 1 164 ? -21.609 4.145 -0.982 1 98.06 164 SER B O 1
ATOM 3100 N N . GLU B 1 165 ? -22.172 2.273 0.066 1 97.44 165 GLU B N 1
ATOM 3101 C CA . GLU B 1 165 ? -21.594 2.729 1.327 1 97.44 165 GLU B CA 1
ATOM 3102 C C . GLU B 1 165 ? -20.078 2.889 1.216 1 97.44 165 GLU B C 1
ATOM 3104 O O . GLU B 1 165 ? -19.516 3.881 1.684 1 97.44 165 GLU B O 1
ATOM 3109 N N . LEU B 1 166 ? -19.438 1.928 0.635 1 97.56 166 LEU B N 1
ATOM 3110 C CA . LEU B 1 166 ? -17.984 2.021 0.43 1 97.56 166 LEU B CA 1
ATOM 3111 C C . LEU B 1 166 ? -17.641 3.227 -0.435 1 97.56 166 LEU B C 1
ATOM 3113 O O . LEU B 1 166 ? -16.688 3.955 -0.139 1 97.56 166 LEU B O 1
ATOM 3117 N N . ALA B 1 167 ? -18.344 3.396 -1.476 1 97.19 167 ALA B N 1
ATOM 3118 C CA . ALA B 1 167 ? -18.125 4.512 -2.395 1 97.19 167 ALA B CA 1
ATOM 3119 C C . ALA B 1 167 ? -18.203 5.848 -1.664 1 97.19 167 ALA B C 1
ATOM 3121 O O . ALA B 1 167 ? -17.328 6.707 -1.836 1 97.19 167 ALA B O 1
ATOM 3122 N N . GLU B 1 168 ? -19.172 6.039 -0.878 1 94.44 168 GLU B N 1
ATOM 3123 C CA . GLU B 1 168 ? -19.375 7.273 -0.13 1 94.44 168 GLU B CA 1
ATOM 3124 C C . GLU B 1 168 ? -18.266 7.5 0.89 1 94.44 168 GLU B C 1
ATOM 3126 O O . GLU B 1 168 ? -17.688 8.586 0.951 1 94.44 168 GLU B O 1
ATOM 3131 N N . GLN B 1 169 ? -17.953 6.477 1.596 1 92.31 169 GLN B N 1
ATOM 3132 C CA . GLN B 1 169 ? -16.953 6.598 2.656 1 92.31 169 GLN B CA 1
ATOM 3133 C C . GLN B 1 169 ? -15.555 6.816 2.08 1 92.31 169 GLN B C 1
ATOM 3135 O O . GLN B 1 169 ? -14.75 7.547 2.658 1 92.31 169 GLN B O 1
ATOM 3140 N N . ALA B 1 170 ? -15.305 6.18 0.966 1 94.31 170 ALA B N 1
ATOM 3141 C CA . ALA B 1 170 ? -13.984 6.266 0.36 1 94.31 170 ALA B CA 1
ATOM 3142 C C . ALA B 1 170 ? -13.898 7.438 -0.614 1 94.31 170 ALA B C 1
ATOM 3144 O O . ALA B 1 170 ? -12.812 7.781 -1.089 1 94.31 170 ALA B O 1
ATOM 3145 N N . ASP B 1 171 ? -14.969 8.078 -0.862 1 93.12 171 ASP B N 1
ATOM 3146 C CA . ASP B 1 171 ? -15.039 9.148 -1.85 1 93.12 171 ASP B CA 1
ATOM 3147 C C . ASP B 1 171 ? -14.555 8.672 -3.217 1 93.12 171 ASP B C 1
ATOM 3149 O O . ASP B 1 171 ? -13.656 9.266 -3.809 1 93.12 171 ASP B O 1
ATOM 3153 N N . VAL B 1 172 ? -15.125 7.555 -3.652 1 95.69 172 VAL B N 1
ATOM 3154 C CA . VAL B 1 172 ? -14.914 6.934 -4.957 1 95.69 172 VAL B CA 1
ATOM 3155 C C . VAL B 1 172 ? -16.25 6.66 -5.629 1 95.69 172 VAL B C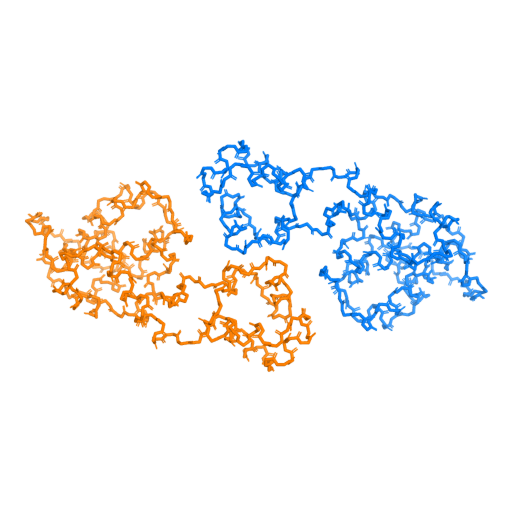 1
ATOM 3157 O O . VAL B 1 172 ? -17.219 6.242 -4.973 1 95.69 172 VAL B O 1
ATOM 3160 N N . PRO B 1 173 ? -16.344 6.965 -6.883 1 97.06 173 PRO B N 1
ATOM 3161 C CA . PRO B 1 173 ? -17.609 6.691 -7.555 1 97.06 173 PRO B CA 1
ATOM 3162 C C . PRO B 1 173 ? -18.031 5.227 -7.461 1 97.06 173 PRO B C 1
ATOM 3164 O O . PRO B 1 173 ? -17.188 4.332 -7.625 1 97.06 173 PRO B O 1
ATOM 3167 N N . VAL B 1 174 ? -19.344 5.016 -7.234 1 97.75 174 VAL B N 1
ATOM 3168 C CA . VAL B 1 174 ? -19.875 3.67 -7.066 1 97.75 174 VAL B CA 1
ATOM 3169 C C . VAL B 1 174 ? -19.641 2.855 -8.336 1 97.75 174 VAL B C 1
ATOM 3171 O O . VAL B 1 174 ? -19.375 1.65 -8.266 1 97.75 174 VAL B O 1
ATOM 3174 N N . ARG B 1 175 ? -19.641 3.459 -9.43 1 97.88 175 ARG B N 1
ATOM 3175 C CA . ARG B 1 175 ? -19.422 2.773 -10.703 1 97.88 175 ARG B CA 1
ATOM 3176 C C . ARG B 1 175 ? -18.016 2.182 -10.766 1 97.88 175 ARG B C 1
ATOM 3178 O O . ARG B 1 175 ? -17.828 1.088 -11.297 1 97.88 175 ARG B O 1
ATOM 3185 N N . THR B 1 176 ? -17.062 2.936 -10.297 1 97.38 176 THR B N 1
ATOM 3186 C CA . THR B 1 176 ? -15.68 2.469 -10.273 1 97.38 176 THR B CA 1
ATOM 3187 C C . THR B 1 176 ? -15.547 1.211 -9.422 1 97.38 176 THR B C 1
ATOM 3189 O O . THR B 1 176 ? -14.883 0.254 -9.812 1 97.38 176 THR B O 1
ATOM 3192 N N . ILE B 1 177 ? -16.203 1.199 -8.312 1 97.88 177 ILE B N 1
ATOM 3193 C CA . ILE B 1 177 ? -16.188 0.052 -7.414 1 97.88 177 ILE B CA 1
ATOM 3194 C C . ILE B 1 177 ? -16.812 -1.157 -8.109 1 97.88 177 ILE B C 1
ATOM 3196 O O . ILE B 1 177 ? -16.25 -2.258 -8.07 1 97.88 177 ILE B O 1
ATOM 3200 N N . GLN B 1 178 ? -17.906 -0.898 -8.75 1 97.69 178 GLN B N 1
ATOM 3201 C CA . GLN B 1 178 ? -18.594 -1.96 -9.477 1 97.69 178 GLN B CA 1
ATOM 3202 C C . GLN B 1 178 ? -17.688 -2.557 -10.555 1 97.69 178 GLN B C 1
ATOM 3204 O O . GLN B 1 178 ? -17.609 -3.779 -10.695 1 97.69 178 GLN B O 1
ATOM 3209 N N . GLN B 1 179 ? -17.062 -1.753 -11.289 1 96.62 179 GLN B N 1
ATOM 3210 C CA . GLN B 1 179 ? -16.203 -2.201 -12.383 1 96.62 179 GLN B CA 1
ATOM 3211 C C . GLN B 1 179 ? -15.023 -3.008 -11.859 1 96.62 179 GLN B C 1
ATOM 3213 O O . GLN B 1 179 ? -14.617 -3.992 -12.477 1 96.62 179 GLN B O 1
ATOM 3218 N N . TYR B 1 180 ? -14.414 -2.6 -10.734 1 96 180 TYR B N 1
ATOM 3219 C CA . TYR B 1 180 ? -13.32 -3.355 -10.133 1 96 180 TYR B CA 1
ATOM 3220 C C . TYR B 1 180 ? -13.805 -4.719 -9.648 1 96 180 TYR B C 1
ATOM 3222 O O . TYR B 1 180 ? -13.156 -5.738 -9.891 1 96 180 TYR B O 1
ATOM 3230 N N . GLU B 1 181 ? -15.016 -4.75 -9.031 1 96.06 181 GLU B N 1
ATOM 3231 C CA . GLU B 1 181 ? -15.523 -5.984 -8.438 1 96.06 181 GLU B CA 1
ATOM 3232 C C . GLU B 1 181 ? -15.969 -6.973 -9.516 1 96.06 181 GLU B C 1
ATOM 3234 O O . GLU B 1 181 ? -16.031 -8.18 -9.273 1 96.06 181 GLU B O 1
ATOM 3239 N N . GLN B 1 182 ? -16.281 -6.426 -10.672 1 93.88 182 GLN B N 1
ATOM 3240 C CA . GLN B 1 182 ? -16.703 -7.262 -11.789 1 93.88 182 GLN B CA 1
ATOM 3241 C C . GLN B 1 182 ? -15.539 -7.535 -12.734 1 93.88 182 GLN B C 1
ATOM 3243 O O . GLN B 1 182 ? -15.727 -8.125 -13.805 1 93.88 182 GLN B O 1
ATOM 3248 N N . ARG B 1 183 ? -14.359 -7.109 -12.438 1 92.69 183 ARG B N 1
ATOM 3249 C CA . ARG B 1 183 ? -13.141 -7.293 -13.219 1 92.69 183 ARG B CA 1
ATOM 3250 C C . ARG B 1 183 ? -13.281 -6.668 -14.609 1 92.69 183 ARG B C 1
ATOM 3252 O O . ARG B 1 183 ? -12.75 -7.191 -15.586 1 92.69 183 ARG B O 1
ATOM 3259 N N . GLN B 1 184 ? -14.086 -5.59 -14.734 1 92.88 184 GLN B N 1
ATOM 3260 C CA . GLN B 1 184 ? -14.188 -4.809 -15.961 1 92.88 184 GLN B CA 1
ATOM 3261 C C . GLN B 1 184 ? -13.07 -3.775 -16.047 1 92.88 184 GLN B C 1
ATOM 3263 O O . GLN B 1 184 ? -12.75 -3.281 -17.125 1 92.88 184 GLN B O 1
ATOM 3268 N N . LYS B 1 185 ? -12.547 -3.453 -14.922 1 93.38 185 LYS B N 1
ATOM 3269 C CA . LYS B 1 185 ? -11.359 -2.621 -14.797 1 93.38 185 LYS B CA 1
ATOM 3270 C C . LYS B 1 185 ? -10.281 -3.316 -13.961 1 93.38 185 LYS B C 1
ATOM 3272 O O . LYS B 1 185 ? -10.602 -3.996 -12.977 1 93.38 185 LYS B O 1
ATOM 3277 N N . ASP B 1 186 ? -9.07 -3.146 -14.422 1 94.31 186 ASP B N 1
ATOM 3278 C CA . ASP B 1 186 ? -7.957 -3.74 -13.695 1 94.31 186 ASP B CA 1
ATOM 3279 C C . ASP B 1 186 ? -7.574 -2.889 -12.484 1 94.31 186 ASP B C 1
ATOM 3281 O O . ASP B 1 186 ? -7 -1.811 -12.633 1 94.31 186 ASP B O 1
ATOM 3285 N N . ILE B 1 187 ? -7.789 -3.402 -11.305 1 95.44 187 ILE B N 1
ATOM 3286 C CA . ILE B 1 187 ? -7.578 -2.641 -10.078 1 95.44 187 ILE B CA 1
ATOM 3287 C C . ILE B 1 187 ? -6.09 -2.371 -9.883 1 95.44 187 ILE B C 1
ATOM 3289 O O . ILE B 1 187 ? -5.707 -1.41 -9.211 1 95.44 187 ILE B O 1
ATOM 3293 N N . ASN B 1 188 ? -5.266 -3.215 -10.43 1 94.94 188 ASN B N 1
ATOM 3294 C CA . ASN B 1 188 ? -3.824 -3.02 -10.328 1 94.94 188 ASN B CA 1
ATOM 3295 C C . ASN B 1 188 ? -3.375 -1.768 -11.078 1 94.94 188 ASN B C 1
ATOM 3297 O O . ASN B 1 188 ? -2.279 -1.257 -10.836 1 94.94 188 ASN B O 1
ATOM 3301 N N . LYS B 1 189 ? -4.227 -1.281 -11.953 1 95.06 189 LYS B N 1
ATOM 3302 C CA . LYS B 1 189 ? -3.91 -0.101 -12.758 1 95.06 189 LYS B CA 1
ATOM 3303 C C . LYS B 1 189 ? -4.566 1.148 -12.172 1 95.06 189 LYS B C 1
ATOM 3305 O O . LYS B 1 189 ? -4.43 2.24 -12.727 1 95.06 189 LYS B O 1
ATOM 3310 N N . ALA B 1 190 ? -5.25 0.967 -11.117 1 95.81 190 ALA B N 1
ATOM 3311 C CA . ALA B 1 190 ? -5.848 2.113 -10.43 1 95.81 190 ALA B CA 1
ATOM 3312 C C . ALA B 1 190 ? -4.77 3.045 -9.883 1 95.81 190 ALA B C 1
ATOM 3314 O O . ALA B 1 190 ? -3.643 2.615 -9.625 1 95.81 190 ALA B O 1
ATOM 3315 N N . GLN B 1 191 ? -5.148 4.273 -9.797 1 95.62 191 GLN B N 1
ATOM 3316 C CA . GLN B 1 191 ? -4.254 5.223 -9.141 1 95.62 191 GLN B CA 1
ATOM 3317 C C . GLN B 1 191 ? -4.023 4.84 -7.68 1 95.62 191 GLN B C 1
ATOM 3319 O O . GLN B 1 191 ? -4.949 4.406 -6.992 1 95.62 191 GLN B O 1
ATOM 3324 N N . ALA B 1 192 ? -2.818 5.078 -7.242 1 95.12 192 ALA B N 1
ATOM 3325 C CA . ALA B 1 192 ? -2.443 4.719 -5.875 1 95.12 192 ALA B CA 1
ATOM 3326 C C . ALA B 1 192 ? -3.344 5.414 -4.859 1 95.12 192 ALA B C 1
ATOM 3328 O O . ALA B 1 192 ? -3.75 4.812 -3.863 1 95.12 192 ALA B O 1
ATOM 3329 N N . GLU B 1 193 ? -3.666 6.609 -5.105 1 94.56 193 GLU B N 1
ATOM 3330 C CA . GLU B 1 193 ? -4.488 7.371 -4.168 1 94.56 193 GLU B CA 1
ATOM 3331 C C . GLU B 1 193 ? -5.883 6.762 -4.039 1 94.56 193 GLU B C 1
ATOM 3333 O O . GLU B 1 193 ? -6.465 6.766 -2.951 1 94.56 193 GLU B O 1
ATOM 3338 N N . THR B 1 194 ? -6.41 6.301 -5.094 1 95.69 194 THR B N 1
ATOM 3339 C CA . THR B 1 194 ? -7.715 5.652 -5.07 1 95.69 194 THR B CA 1
ATOM 3340 C C . THR B 1 194 ? -7.68 4.402 -4.199 1 95.69 194 THR B C 1
ATOM 3342 O O . THR B 1 194 ? -8.562 4.199 -3.357 1 95.69 194 THR B O 1
ATOM 3345 N N . LEU B 1 195 ? -6.672 3.598 -4.387 1 96.69 195 LEU B N 1
ATOM 3346 C CA . LEU B 1 195 ? -6.559 2.371 -3.605 1 96.69 195 LEU B CA 1
ATOM 3347 C C . LEU B 1 195 ? -6.328 2.686 -2.131 1 96.69 195 LEU B C 1
ATOM 3349 O O . LEU B 1 195 ? -6.805 1.962 -1.254 1 96.69 195 LEU B O 1
ATOM 3353 N N . LEU B 1 196 ? -5.582 3.699 -1.935 1 95.06 196 LEU B N 1
ATOM 3354 C CA . LEU B 1 196 ? -5.328 4.078 -0.548 1 95.06 196 LEU B CA 1
ATOM 3355 C C . LEU B 1 196 ? -6.625 4.477 0.15 1 95.06 196 LEU B C 1
ATOM 3357 O O . LEU B 1 196 ? -6.852 4.109 1.306 1 95.06 196 LEU B O 1
ATOM 3361 N N . ARG B 1 197 ? -7.477 5.234 -0.499 1 94.44 197 ARG B N 1
ATOM 3362 C CA . ARG B 1 197 ? -8.766 5.613 0.065 1 94.44 197 ARG B CA 1
ATOM 3363 C C . ARG B 1 197 ? -9.602 4.383 0.395 1 94.44 197 ARG B C 1
ATOM 3365 O O . ARG B 1 197 ? -10.195 4.301 1.472 1 94.44 197 ARG B O 1
ATOM 3372 N N . LEU B 1 198 ? -9.586 3.463 -0.492 1 96.75 198 LEU B N 1
ATOM 3373 C CA . LEU B 1 198 ? -10.32 2.225 -0.279 1 96.75 198 LEU B CA 1
ATOM 3374 C C . LEU B 1 198 ? -9.734 1.433 0.884 1 96.75 198 LEU B C 1
ATOM 3376 O O . LEU B 1 198 ? -10.477 0.951 1.747 1 96.75 198 LEU B O 1
ATOM 3380 N N . ALA B 1 199 ? -8.461 1.298 0.874 1 96.38 199 ALA B N 1
ATOM 3381 C CA . ALA B 1 199 ? -7.758 0.528 1.899 1 96.38 199 ALA B CA 1
ATOM 3382 C C . ALA B 1 199 ? -8.023 1.101 3.289 1 96.38 199 ALA B C 1
ATOM 3384 O O . ALA B 1 199 ? -8.258 0.353 4.242 1 96.38 199 ALA B O 1
ATOM 3385 N N . ARG B 1 200 ? -8.008 2.363 3.381 1 92.38 200 ARG B N 1
ATOM 3386 C CA . ARG B 1 200 ? -8.258 3.02 4.66 1 92.38 200 ARG B CA 1
ATOM 3387 C C . ARG B 1 200 ? -9.672 2.748 5.152 1 92.38 200 ARG B C 1
ATOM 3389 O O . ARG B 1 200 ? -9.883 2.449 6.328 1 92.38 200 ARG B O 1
ATOM 3396 N N . THR B 1 201 ? -10.609 2.877 4.25 1 93.56 201 THR B N 1
ATOM 3397 C CA . THR B 1 201 ? -12 2.643 4.605 1 93.56 201 THR B CA 1
ATOM 3398 C C . THR B 1 201 ? -12.211 1.194 5.035 1 93.56 201 THR B C 1
ATOM 3400 O O . THR B 1 201 ? -12.984 0.922 5.957 1 93.56 201 THR B O 1
ATOM 3403 N N . LEU B 1 202 ? -11.477 0.311 4.43 1 97 202 LEU B N 1
ATOM 3404 C CA . LEU B 1 202 ? -11.664 -1.116 4.668 1 97 202 LEU B CA 1
ATOM 3405 C C . LEU B 1 202 ? -10.68 -1.618 5.723 1 97 202 LEU B C 1
ATOM 3407 O O . LEU B 1 202 ? -10.648 -2.814 6.027 1 97 202 LEU B O 1
ATOM 3411 N N . ASN B 1 203 ? -9.875 -0.775 6.219 1 93.69 203 ASN B N 1
ATOM 3412 C CA . ASN B 1 203 ? -8.883 -1.089 7.242 1 93.69 203 ASN B CA 1
ATOM 3413 C C . ASN B 1 203 ? -7.949 -2.205 6.793 1 93.69 203 ASN B C 1
ATOM 3415 O O . ASN B 1 203 ? -7.789 -3.207 7.492 1 93.69 203 ASN B O 1
ATOM 3419 N N . CYS B 1 204 ? -7.371 -2.002 5.652 1 95.12 204 CYS B N 1
ATOM 3420 C CA . CYS B 1 204 ? -6.406 -2.936 5.086 1 95.12 204 CYS B CA 1
ATOM 3421 C C . CYS B 1 204 ? -5.277 -2.193 4.379 1 95.12 204 CYS B C 1
ATOM 3423 O O . CYS B 1 204 ? -5.227 -0.962 4.41 1 95.12 204 CYS B O 1
ATOM 3425 N N . ASN B 1 205 ? -4.316 -2.961 3.848 1 94 205 ASN B N 1
ATOM 3426 C CA . ASN B 1 205 ? -3.236 -2.365 3.068 1 94 205 ASN B CA 1
ATOM 3427 C C . ASN B 1 205 ? -3.594 -2.285 1.587 1 94 205 ASN B C 1
ATOM 3429 O O . ASN B 1 205 ? -4.449 -3.031 1.109 1 94 205 ASN B O 1
ATOM 3433 N N . VAL B 1 206 ? -2.977 -1.395 0.942 1 95.44 206 VAL B N 1
ATOM 3434 C CA . VAL B 1 206 ? -3.203 -1.219 -0.489 1 95.44 206 VAL B CA 1
ATOM 3435 C C . VAL B 1 206 ? -2.957 -2.537 -1.218 1 95.44 206 VAL B C 1
ATOM 3437 O O . VAL B 1 206 ? -3.723 -2.914 -2.109 1 95.44 206 VAL B O 1
ATOM 3440 N N . GLU B 1 207 ? -1.974 -3.256 -0.796 1 93.38 207 GLU B N 1
ATOM 3441 C CA . GLU B 1 207 ? -1.585 -4.504 -1.445 1 93.38 207 GLU B CA 1
ATOM 3442 C C . GLU B 1 207 ? -2.68 -5.559 -1.312 1 93.38 207 GLU B C 1
ATOM 3444 O O . GLU B 1 207 ? -2.832 -6.418 -2.184 1 93.38 207 GLU B O 1
ATOM 3449 N N . ASP B 1 208 ? -3.418 -5.469 -0.287 1 94.88 208 ASP B N 1
ATOM 3450 C CA . ASP B 1 208 ? -4.484 -6.434 -0.044 1 94.88 208 ASP B CA 1
ATOM 3451 C C . ASP B 1 208 ? -5.582 -6.316 -1.102 1 94.88 208 ASP B C 1
ATOM 3453 O O . ASP B 1 208 ? -6.316 -7.277 -1.349 1 94.88 208 ASP B O 1
ATOM 3457 N N . LEU B 1 209 ? -5.645 -5.156 -1.701 1 96.38 209 LEU B N 1
ATOM 3458 C CA . LEU B 1 209 ? -6.703 -4.887 -2.67 1 96.38 209 LEU B CA 1
ATOM 3459 C C . LEU B 1 209 ? -6.293 -5.352 -4.062 1 96.38 209 LEU B C 1
ATOM 3461 O O . LEU B 1 209 ? -7.148 -5.57 -4.926 1 96.38 209 LEU B O 1
ATOM 3465 N N . MET B 1 210 ? -5.062 -5.477 -4.254 1 94.62 210 MET B N 1
ATOM 3466 C CA . MET B 1 210 ? -4.539 -5.812 -5.574 1 94.62 210 MET B CA 1
ATOM 3467 C C . MET B 1 210 ? -4.766 -7.289 -5.887 1 94.62 210 MET B C 1
ATOM 3469 O O . MET B 1 210 ? -4.969 -8.094 -4.98 1 94.62 210 MET B O 1
ATOM 3473 N N . GLU B 1 211 ? -4.773 -7.492 -7.227 1 93.75 211 GLU B N 1
ATOM 3474 C CA . GLU B 1 211 ? -5.027 -8.852 -7.699 1 93.75 211 GLU B CA 1
ATOM 3475 C C . GLU B 1 211 ? -3.783 -9.445 -8.352 1 93.75 211 GLU B C 1
ATOM 3477 O O . GLU B 1 211 ? -3.178 -8.836 -9.227 1 93.75 211 GLU B O 1
ATOM 3482 N N . LYS B 1 212 ? -3.463 -10.641 -7.898 1 92.94 212 LYS B N 1
ATOM 3483 C CA . LYS B 1 212 ? -2.311 -11.328 -8.477 1 92.94 212 LYS B CA 1
ATOM 3484 C C . LYS B 1 212 ? -2.656 -11.945 -9.828 1 92.94 212 LYS B C 1
ATOM 3486 O O . LYS B 1 212 ? -1.787 -12.094 -10.688 1 92.94 212 LYS B O 1
ATOM 3491 N N . VAL B 1 213 ? -3.881 -12.273 -9.961 1 91.75 213 VAL B N 1
ATOM 3492 C CA . VAL B 1 213 ? -4.367 -12.805 -11.227 1 91.75 213 VAL B CA 1
ATOM 3493 C C . VAL B 1 213 ? -5.203 -11.75 -11.945 1 91.75 213 VAL B C 1
ATOM 3495 O O . VAL B 1 213 ? -6.312 -11.422 -11.508 1 91.75 213 VAL B O 1
ATOM 3498 N N . PRO B 1 214 ? -4.688 -11.125 -12.961 1 76.25 214 PRO B N 1
ATOM 3499 C CA . PRO B 1 214 ? -5.363 -10.023 -13.664 1 76.25 214 PRO B CA 1
ATOM 3500 C C . PRO B 1 214 ? -6.668 -10.461 -14.328 1 76.25 214 PRO B C 1
ATOM 3502 O O . PRO B 1 214 ? -6.855 -11.656 -14.602 1 76.25 214 PRO B O 1
ATOM 3505 N N . PRO B 1 215 ? -7.48 -9.43 -14.484 1 79.56 215 PRO B N 1
ATOM 3506 C CA . PRO B 1 215 ? -8.703 -9.75 -15.227 1 79.56 215 PRO B CA 1
ATOM 3507 C C . PRO B 1 215 ? -8.438 -10.109 -16.688 1 79.56 215 PRO B C 1
ATOM 3509 O O . PRO B 1 215 ? -7.352 -9.828 -17.203 1 79.56 215 PRO B O 1
ATOM 3512 N N . SER B 1 216 ? -9.305 -10.945 -17.219 1 71.12 216 SER B N 1
ATOM 3513 C CA . SER B 1 216 ? -9.195 -11.305 -18.641 1 71.12 216 SER B CA 1
ATOM 3514 C C . SER B 1 216 ? -9.336 -10.078 -19.531 1 71.12 216 SER B C 1
ATOM 3516 O O . SER B 1 216 ? -10.18 -9.211 -19.281 1 71.12 216 SER B O 1
ATOM 3518 N N . ILE B 1 217 ? -8.25 -9.352 -19.812 1 56.47 217 ILE B N 1
ATOM 3519 C CA . ILE B 1 217 ? -8.445 -8.219 -20.703 1 56.47 217 ILE B CA 1
ATOM 3520 C C . ILE B 1 217 ? -9.188 -8.672 -21.953 1 56.47 217 ILE B C 1
ATOM 3522 O O . ILE B 1 217 ? -8.828 -9.68 -22.562 1 56.47 217 ILE B O 1
ATOM 3526 N N . SER B 1 218 ? -10.422 -8.664 -21.984 1 46.12 218 SER B N 1
ATOM 3527 C CA . SER B 1 218 ? -11.047 -8.883 -23.281 1 46.12 218 SER B CA 1
ATOM 3528 C C . SER B 1 218 ? -10.273 -8.188 -24.391 1 46.12 218 SER B C 1
ATOM 3530 O O . SER B 1 218 ? -9.969 -6.996 -24.281 1 46.12 218 SER B O 1
ATOM 3532 N N . ALA B 1 219 ? -9.508 -8.945 -25.203 1 36.06 219 ALA B N 1
ATOM 3533 C CA . ALA B 1 219 ? -9.055 -8.344 -26.453 1 36.06 219 ALA B CA 1
ATOM 3534 C C . ALA B 1 219 ? -10.188 -7.609 -27.156 1 36.06 219 ALA B C 1
ATOM 3536 O O . ALA B 1 219 ? -11.352 -8.008 -27.062 1 36.06 219 ALA B O 1
#